Protein AF-0000000070117425 (afdb_homodimer)

InterPro domains:
  IPR000760 Inositol monophosphatase-like [PF00459] (11-242)
  IPR000760 Inositol monophosphatase-like [PR00377] (47-67)
  IPR000760 Inositol monophosphatase-like [PR00377] (69-85)
  IPR000760 Inositol monophosphatase-like [PR00377] (91-107)
  IPR000760 Inositol monophosphatase-like [PR00377] (140-163)
  IPR000760 Inositol monophosphatase-like [PR00377] (186-207)
  IPR000760 Inositol monophosphatase-like [PR00377] (217-241)
  IPR020583 Inositol monophosphatase, metal-binding site [PS00629] (91-104)
  IPR022337 Inositol monophosphatase SuhB-like [PR01959] (114-133)
  IPR022337 Inositol monophosphatase SuhB-like [PR01959] (207-219)
  IPR033942 Inositol monophosphatase [cd01639] (38-252)

Nearest PDB structures (foldseek):
  2pcr-assembly1_D  TM=8.740E-01  e=6.390E-22  Aquifex aeolicus VF5
  2pcr-assembly1_C  TM=8.412E-01  e=6.390E-22  Aquifex aeolicus VF5
  5eq8-assembly1_A-2  TM=8.326E-01  e=1.152E-19  Medicago truncatula
  5eq9-assembly2_D  TM=8.404E-01  e=3.064E-19  Medicago truncatula
  5eq7-assembly1_A  TM=8.205E-01  e=8.146E-19  Medicago truncatula

Organism: Actinoplanes teichomyceticus (NCBI:txid1867)

Sequence (546 aa):
MSEIRPGPAPEELLEIAVRVAREAAATARRMRDEAIGDVQTKSTDTDVVTAADRAVERQVVEALRARRPGDAVLGEEYGGDTTAAPGAVRWILDPIDGTVNYLYGLPQYAVSLAAEVDGEVVAGVVRNPATGDEWTATRGGGAWRDGRRLTCSGETVLGQALVGTGFGYDPRRRAHQGQVLAKMITRVRDIRRMGAAALDLCLAAEGRLDAFFEKGLNPWDHAAGGLIAAEAGMVVAGLGGAPAGPDMVVLAPPGLFPALHDLLVEVDAAGGPMSEIRPGPAPEELLEIAVRVAREAAATARRMRDEAIGDVQTKSTDTDVVTAADRAVERQVVEALRARRPGDAVLGEEYGGDTTAAPGAVRWILDPIDGTVNYLYGLPQYAVSLAAEVDGEVVAGVVRNPATGDEWTATRGGGAWRDGRRLTCSGETVLGQALVGTGFGYDPRRRAHQGQVLAKMITRVRDIRRMGAAALDLCLAAEGRLDAFFEKGLNPWDHAAGGLIAAEAGMVVAGLGGAPAGPDMVVLAPPGLFPALHDLLVEVDAAGGP

Solvent-accessible surface area (backbone atoms only — not comparable to full-atom values): 26837 Å² total; per-residue (Å²): 131,83,74,74,71,74,59,82,52,41,67,59,52,32,53,52,42,48,54,46,42,52,54,33,20,51,50,46,42,51,52,47,56,49,54,68,65,42,73,78,54,83,65,49,73,70,49,52,46,51,51,40,37,51,53,30,40,52,50,41,52,53,54,45,39,74,77,39,67,87,47,36,48,34,32,76,87,78,41,55,61,90,70,56,59,87,68,32,44,30,34,32,28,19,54,53,34,16,51,67,28,51,70,38,68,42,61,49,26,27,23,29,34,21,36,26,43,77,91,36,69,30,18,17,27,39,30,24,45,70,78,62,51,48,41,34,21,29,68,94,68,33,12,35,40,91,90,36,74,38,48,36,36,84,57,54,51,55,60,71,28,38,31,34,40,66,72,61,83,50,56,67,35,28,37,46,51,26,48,31,46,24,69,43,55,66,54,28,56,42,69,33,29,70,59,19,61,36,58,49,34,43,34,21,14,54,32,48,20,40,23,36,43,36,51,63,44,52,65,38,45,38,50,16,22,46,47,24,17,38,39,13,58,28,44,68,23,28,64,93,82,39,67,54,38,44,59,23,32,36,38,18,19,68,66,24,32,65,63,52,52,51,50,40,57,73,56,45,54,64,50,76,102,130,82,76,74,72,75,59,82,53,40,68,60,52,32,53,52,43,47,55,46,42,52,54,34,20,52,51,43,42,51,52,48,56,49,54,66,64,42,75,78,55,82,66,48,72,68,48,53,47,53,50,42,36,51,53,29,40,52,50,41,52,52,54,44,39,73,77,40,67,86,47,37,48,33,33,77,87,78,42,55,61,88,70,56,59,90,66,32,42,30,33,32,28,20,53,53,36,16,50,67,29,51,69,37,68,42,61,49,26,27,24,28,32,21,37,25,44,78,90,36,67,29,16,18,25,39,32,25,44,71,78,64,49,49,40,33,22,28,68,93,67,32,11,35,39,90,91,35,75,37,49,36,35,84,59,52,51,55,60,72,28,39,31,34,39,68,73,62,84,49,55,66,35,28,36,45,51,26,47,32,45,25,69,41,55,65,54,28,55,41,68,33,28,70,58,20,64,36,55,51,35,44,35,21,15,54,32,49,20,40,23,35,41,35,50,61,45,52,66,38,44,38,49,18,22,44,46,23,17,39,40,12,59,28,44,68,23,29,66,94,83,38,67,52,38,44,58,23,33,34,38,18,17,68,66,23,33,64,63,52,51,51,48,38,58,73,56,46,54,63,49,76,103

Secondary structure (DSSP, 8-state):
---------HHHHHHHHHHHHHHHHHHHHHHHHHHHH-SS----HHHHHHHHHHHHHHHHHHHHHHH-TT-EEEETTTEE-S---TT-EEEEEEEEE-HHHHHHT-S--EEEEEEEETTEEEEEEEE-TTT--EEEEETTTEEEETTEE--------GGG-EEEE---S-HHHHHHHHHHHHHHTTTSSEEEB-S-HHHHHHHHHTTSSSEEEESS--HHHHHHHHHHHHHTT-EEE-STTPPSBTTBEEEE-TTTHHHHHHHHHHTTTT---/---------HHHHHHHHHHHHHHHHHHHHHHHHHHHH-SS----HHHHHHHHHHHHHHHHHHHHHHH-TT-EEEETTTEE-S---TT-EEEEEEEEE-HHHHHHT-S--EEEEEEEETTEEEEEEEE-TTT--EEEEETTTEEEETTEE--------GGG-EEEE---S-HHHHHHHHHHHHHHTTTSSEEEB-S-HHHHHHHHHTTSSSEEEESS--HHHHHHHHHHHHHTT-EEE-STTPPSBTTBEEEE-TTTHHHHHHHHHHTTTT---

pLDDT: mean 92.25, std 13.09, range [35.34, 98.94]

Radius of gyration: 24.13 Å; Cα contacts (8 Å, |Δi|>4): 1290; chains: 2; bounding box: 56×97×57 Å

Structure (mmCIF, N/CA/C/O backbone):
data_AF-0000000070117425-model_v1
#
loop_
_entity.id
_entity.type
_entity.pdbx_description
1 polymer Inositol-1-monophosphatase
#
loop_
_atom_site.group_PDB
_atom_site.id
_atom_site.type_symbol
_atom_site.label_atom_id
_atom_site.label_alt_id
_atom_site.label_comp_id
_atom_site.label_asym_id
_atom_site.label_entity_id
_atom_site.label_seq_id
_atom_site.pdbx_PDB_ins_code
_atom_site.Cartn_x
_atom_site.Cartn_y
_atom_site.Cartn_z
_atom_site.occupancy
_atom_site.B_iso_or_equiv
_atom_site.auth_seq_id
_atom_site.auth_comp_id
_atom_site.auth_asym_id
_atom_site.auth_atom_id
_atom_site.pdbx_PDB_model_num
ATOM 1 N N . MET A 1 1 ? -6.781 -54.25 -14.531 1 35.34 1 MET A N 1
ATOM 2 C CA . MET A 1 1 ? -7.422 -53 -14.133 1 35.34 1 MET A CA 1
ATOM 3 C C . MET A 1 1 ? -6.445 -52.125 -13.383 1 35.34 1 MET A C 1
ATOM 5 O O . MET A 1 1 ? -6.008 -52.438 -12.281 1 35.34 1 MET A O 1
ATOM 9 N N . SER A 1 2 ? -5.438 -51.469 -14.039 1 36.62 2 SER A N 1
ATOM 10 C CA . SER A 1 2 ? -4.375 -50.656 -13.445 1 36.62 2 SER A CA 1
ATOM 11 C C . SER A 1 2 ? -4.941 -49.625 -12.461 1 36.62 2 SER A C 1
ATOM 13 O O . SER A 1 2 ? -5.875 -48.906 -12.789 1 36.62 2 SER A O 1
ATOM 15 N N . GLU A 1 3 ? -4.988 -49.906 -11.242 1 39.62 3 GLU A N 1
ATOM 16 C CA . GLU A 1 3 ? -5.438 -49.031 -10.172 1 39.62 3 GLU A CA 1
ATOM 17 C C . GLU A 1 3 ? -4.848 -47.625 -10.328 1 39.62 3 GLU A C 1
ATOM 19 O O . GLU A 1 3 ? -3.633 -47.438 -10.258 1 39.62 3 GLU A O 1
ATOM 24 N N . ILE A 1 4 ? -5.32 -46.844 -11.211 1 44.41 4 ILE A N 1
ATOM 25 C CA . ILE A 1 4 ? -4.945 -45.438 -11.281 1 44.41 4 ILE A CA 1
ATOM 26 C C . ILE A 1 4 ? -4.844 -44.844 -9.875 1 44.41 4 ILE A C 1
ATOM 28 O O . ILE A 1 4 ? -5.812 -44.875 -9.109 1 44.41 4 ILE A O 1
ATOM 32 N N . ARG A 1 5 ? -3.75 -45 -9.18 1 48.75 5 ARG A N 1
ATOM 33 C CA . ARG A 1 5 ? -3.51 -44.344 -7.898 1 48.75 5 ARG A CA 1
ATOM 34 C C . ARG A 1 5 ? -3.975 -42.906 -7.93 1 48.75 5 ARG A C 1
ATOM 36 O O . ARG A 1 5 ? -3.502 -42.094 -8.75 1 48.75 5 ARG A O 1
ATOM 43 N N . PRO A 1 6 ? -5.145 -42.625 -7.43 1 57.41 6 PRO A N 1
ATOM 44 C CA . PRO A 1 6 ? -5.652 -41.25 -7.504 1 57.41 6 PRO A CA 1
ATOM 45 C C . PRO A 1 6 ? -4.629 -40.219 -7.035 1 57.41 6 PRO A C 1
ATOM 47 O O . PRO A 1 6 ? -3.779 -40.5 -6.195 1 57.41 6 PRO A O 1
ATOM 50 N N . GLY A 1 7 ? -4.094 -39.406 -7.938 1 66.19 7 GLY A N 1
ATOM 51 C CA . GLY A 1 7 ? -3.189 -38.312 -7.562 1 66.19 7 GLY A CA 1
ATOM 52 C C . GLY A 1 7 ? -3.484 -37.75 -6.191 1 66.19 7 GLY A C 1
ATOM 53 O O . GLY A 1 7 ? -4.516 -38.062 -5.594 1 66.19 7 GLY A O 1
ATOM 54 N N . PRO A 1 8 ? -2.443 -37.219 -5.52 1 81.5 8 PRO A N 1
ATOM 55 C CA . PRO A 1 8 ? -2.623 -36.688 -4.168 1 81.5 8 PRO A CA 1
ATOM 56 C C . PRO A 1 8 ? -3.816 -35.75 -4.062 1 81.5 8 PRO A C 1
ATOM 58 O O . PRO A 1 8 ? -4.109 -35 -5.008 1 81.5 8 PRO A O 1
ATOM 61 N N . ALA A 1 9 ? -4.574 -35.938 -3.02 1 92.19 9 ALA A N 1
ATOM 62 C CA . ALA A 1 9 ? -5.688 -35.031 -2.717 1 92.19 9 ALA A CA 1
ATOM 63 C C . ALA A 1 9 ? -5.207 -33.594 -2.553 1 92.19 9 ALA A C 1
ATOM 65 O O . ALA A 1 9 ? -4.145 -33.344 -1.976 1 92.19 9 ALA A O 1
ATOM 66 N N . PRO A 1 10 ? -5.898 -32.656 -3.156 1 96.75 10 PRO A N 1
ATOM 67 C CA . PRO A 1 10 ? -5.52 -31.25 -3.031 1 96.75 10 PRO A CA 1
ATOM 68 C C . PRO A 1 10 ? -5.23 -30.844 -1.589 1 96.75 10 PRO A C 1
ATOM 70 O O . PRO A 1 10 ? -4.316 -30.047 -1.339 1 96.75 10 PRO A O 1
ATOM 73 N N . GLU A 1 11 ? -5.945 -31.406 -0.672 1 97.56 11 GLU A N 1
ATOM 74 C CA . GLU A 1 11 ? -5.762 -31.062 0.738 1 97.56 11 GLU A CA 1
ATOM 75 C C . GLU A 1 11 ? -4.391 -31.5 1.237 1 97.56 11 GLU A C 1
ATOM 77 O O . GLU A 1 11 ? -3.781 -30.828 2.07 1 97.56 11 GLU A O 1
ATOM 82 N N . GLU A 1 12 ? -3.988 -32.594 0.804 1 97.19 12 GLU A N 1
ATOM 83 C CA . GLU A 1 12 ? -2.662 -33.094 1.174 1 97.19 12 GLU A CA 1
ATOM 84 C C . GLU A 1 12 ? -1.566 -32.188 0.613 1 97.19 12 GLU A C 1
ATOM 86 O O . GLU A 1 12 ? -0.585 -31.891 1.3 1 97.19 12 GLU A O 1
ATOM 91 N N . LEU A 1 13 ? -1.767 -31.828 -0.623 1 98.12 13 LEU A N 1
ATOM 92 C CA . LEU A 1 13 ? -0.812 -30.922 -1.253 1 98.12 13 LEU A CA 1
ATOM 93 C C . LEU A 1 13 ? -0.786 -29.578 -0.538 1 98.12 13 LEU A C 1
ATOM 95 O O . LEU A 1 13 ? 0.281 -28.984 -0.353 1 98.12 13 LEU A O 1
ATOM 99 N N . LEU A 1 14 ? -1.938 -29.109 -0.097 1 98.75 14 LEU A N 1
ATOM 100 C CA . LEU A 1 14 ? -2.012 -27.844 0.625 1 98.75 14 LEU A CA 1
ATOM 101 C C . LEU A 1 14 ? -1.265 -27.938 1.952 1 98.75 14 LEU A C 1
ATOM 103 O O . LEU A 1 14 ? -0.568 -27 2.34 1 98.75 14 LEU A O 1
ATOM 107 N N . GLU A 1 15 ? -1.432 -29.031 2.6 1 98.31 15 GLU A N 1
ATOM 108 C CA . GLU A 1 15 ? -0.736 -29.203 3.869 1 98.31 15 GLU A CA 1
ATOM 109 C C . GLU A 1 15 ? 0.775 -29.094 3.691 1 98.31 15 GLU A C 1
ATOM 111 O O . GLU A 1 15 ? 1.45 -28.438 4.488 1 98.31 15 GLU A O 1
ATOM 116 N N . ILE A 1 16 ? 1.241 -29.734 2.668 1 98.25 16 ILE A N 1
ATOM 117 C CA . ILE A 1 16 ? 2.664 -29.656 2.361 1 98.25 16 ILE A CA 1
ATOM 118 C C . ILE A 1 16 ? 3.045 -28.203 2.033 1 98.25 16 ILE A C 1
ATOM 120 O O . ILE A 1 16 ? 4.023 -27.688 2.566 1 98.25 16 ILE A O 1
ATOM 124 N N . ALA A 1 17 ? 2.273 -27.578 1.186 1 98.75 17 ALA A N 1
ATOM 125 C CA . ALA A 1 17 ? 2.555 -26.219 0.74 1 98.75 17 ALA A CA 1
ATOM 126 C C . ALA A 1 17 ? 2.613 -25.266 1.922 1 98.75 17 ALA A C 1
ATOM 128 O O . ALA A 1 17 ? 3.521 -24.438 2.012 1 98.75 17 ALA A O 1
ATOM 129 N N . VAL A 1 18 ? 1.667 -25.375 2.83 1 98.88 18 VAL A N 1
ATOM 130 C CA . VAL A 1 18 ? 1.565 -24.484 3.977 1 98.88 18 VAL A CA 1
ATOM 131 C C . VAL A 1 18 ? 2.799 -24.641 4.863 1 98.88 18 VAL A C 1
ATOM 133 O O . VAL A 1 18 ? 3.41 -23.641 5.266 1 98.88 18 VAL A O 1
ATOM 136 N N . ARG A 1 19 ? 3.172 -25.828 5.145 1 98.56 19 ARG A N 1
ATOM 137 C CA . ARG A 1 19 ? 4.332 -26.078 5.988 1 98.56 19 ARG A CA 1
ATOM 138 C C . ARG A 1 19 ? 5.598 -25.5 5.363 1 98.56 19 ARG A C 1
ATOM 140 O O . ARG A 1 19 ? 6.363 -24.797 6.031 1 98.56 19 ARG A O 1
ATOM 147 N N . VAL A 1 20 ? 5.77 -25.797 4.125 1 98.56 20 VAL A N 1
ATOM 148 C CA . VAL A 1 20 ? 6.949 -25.344 3.391 1 98.56 20 VAL A CA 1
ATOM 149 C C . VAL A 1 20 ? 6.965 -23.828 3.307 1 98.56 20 VAL A C 1
ATOM 151 O O . VAL A 1 20 ? 8 -23.188 3.543 1 98.56 20 VAL A O 1
ATOM 154 N N . ALA A 1 21 ? 5.84 -23.219 2.998 1 98.81 21 ALA A N 1
ATOM 155 C CA . ALA A 1 21 ? 5.734 -21.766 2.859 1 98.81 21 ALA A CA 1
ATOM 156 C C . ALA A 1 21 ? 6.004 -21.062 4.191 1 98.81 21 ALA A C 1
ATOM 158 O O . ALA A 1 21 ? 6.637 -20.016 4.227 1 98.81 21 ALA A O 1
ATOM 159 N N . ARG A 1 22 ? 5.52 -21.656 5.277 1 98.75 22 ARG A N 1
ATOM 160 C CA . ARG A 1 22 ? 5.738 -21.062 6.598 1 98.75 22 ARG A CA 1
ATOM 161 C C . ARG A 1 22 ? 7.223 -21.047 6.945 1 98.75 22 ARG A C 1
ATOM 163 O O . ARG A 1 22 ? 7.73 -20.031 7.434 1 98.75 22 ARG A O 1
ATOM 170 N N . GLU A 1 23 ? 7.867 -22.109 6.688 1 98.62 23 GLU A N 1
ATOM 171 C CA . GLU A 1 23 ? 9.305 -22.172 6.949 1 98.62 23 GLU A CA 1
ATOM 172 C C . GLU A 1 23 ? 10.07 -21.203 6.055 1 98.62 23 GLU A C 1
ATOM 174 O O . GLU A 1 23 ? 10.992 -20.531 6.512 1 98.62 23 GLU A O 1
ATOM 179 N N . ALA A 1 24 ? 9.688 -21.156 4.836 1 98.62 24 ALA A N 1
ATOM 180 C CA . ALA A 1 24 ? 10.305 -20.234 3.879 1 98.62 24 ALA A CA 1
ATOM 181 C C . ALA A 1 24 ? 10.102 -18.781 4.305 1 98.62 24 ALA A C 1
ATOM 183 O O . ALA A 1 24 ? 11.031 -17.969 4.223 1 98.62 24 ALA A O 1
ATOM 184 N N . ALA A 1 25 ? 8.914 -18.469 4.719 1 98.69 25 ALA A N 1
ATOM 185 C CA . ALA A 1 25 ? 8.586 -17.125 5.176 1 98.69 25 ALA A CA 1
ATOM 186 C C . ALA A 1 25 ? 9.445 -16.719 6.367 1 98.69 25 ALA A C 1
ATOM 188 O O . ALA A 1 25 ? 9.922 -15.578 6.445 1 98.69 25 ALA A O 1
ATOM 189 N N . ALA A 1 26 ? 9.617 -17.641 7.246 1 98.44 26 ALA A N 1
ATOM 190 C CA . ALA A 1 26 ? 10.469 -17.375 8.398 1 98.44 26 ALA A CA 1
ATOM 191 C C . ALA A 1 26 ? 11.898 -17.062 7.965 1 98.44 26 ALA A C 1
ATOM 193 O O . ALA A 1 26 ? 12.531 -16.156 8.516 1 98.44 26 ALA A O 1
ATOM 194 N N . THR A 1 27 ? 12.383 -17.828 7.004 1 98.06 27 THR A N 1
ATOM 195 C CA . THR A 1 27 ? 13.719 -17.609 6.473 1 98.06 27 THR A CA 1
ATOM 196 C C . THR A 1 27 ? 13.812 -16.234 5.816 1 98.06 27 THR A C 1
ATOM 198 O O . THR A 1 27 ? 14.758 -15.477 6.074 1 98.06 27 THR A O 1
ATOM 201 N N . ALA A 1 28 ? 12.852 -15.898 4.973 1 97.56 28 ALA A N 1
ATOM 202 C CA . ALA A 1 28 ? 12.836 -14.602 4.305 1 97.56 28 ALA A CA 1
ATOM 203 C C . ALA A 1 28 ? 12.852 -13.461 5.32 1 97.56 28 ALA A C 1
ATOM 205 O O . ALA A 1 28 ? 13.609 -12.5 5.172 1 97.56 28 ALA A O 1
ATOM 206 N N . ARG A 1 29 ? 12.008 -13.586 6.316 1 97.19 29 ARG A N 1
ATOM 207 C CA . ARG A 1 29 ? 11.914 -12.562 7.344 1 97.19 29 ARG A CA 1
ATOM 208 C C . ARG A 1 29 ? 13.234 -12.414 8.094 1 97.19 29 ARG A C 1
ATOM 210 O O . ARG A 1 29 ? 13.703 -11.297 8.312 1 97.19 29 ARG A O 1
ATOM 217 N N . ARG A 1 30 ? 13.789 -13.516 8.516 1 95.94 30 ARG A N 1
ATOM 218 C CA . ARG A 1 30 ? 15.055 -13.516 9.242 1 95.94 30 ARG A CA 1
ATOM 219 C C . ARG A 1 30 ? 16.156 -12.844 8.414 1 95.94 30 ARG A C 1
ATOM 221 O O . ARG A 1 30 ? 16.922 -12.023 8.938 1 95.94 30 ARG A O 1
ATOM 228 N N . MET A 1 31 ? 16.266 -13.211 7.188 1 94.38 31 MET A N 1
ATOM 229 C CA . MET A 1 31 ? 17.312 -12.68 6.328 1 94.38 31 MET A CA 1
ATOM 230 C C . MET A 1 31 ? 17.156 -11.18 6.137 1 94.38 31 MET A C 1
ATOM 232 O O . MET A 1 31 ? 18.156 -10.445 6.082 1 94.38 31 MET A O 1
ATOM 236 N N . ARG A 1 32 ? 15.961 -10.711 6.102 1 92.38 32 ARG A N 1
ATOM 237 C CA . ARG A 1 32 ? 15.734 -9.273 5.984 1 92.38 32 ARG A CA 1
ATOM 238 C C . ARG A 1 32 ? 16.172 -8.547 7.246 1 92.38 32 ARG A C 1
ATOM 240 O O . ARG A 1 32 ? 16.844 -7.508 7.172 1 92.38 32 ARG A O 1
ATOM 247 N N . ASP A 1 33 ? 15.727 -9.062 8.32 1 89.19 33 ASP A N 1
ATOM 248 C CA . ASP A 1 33 ? 16.094 -8.469 9.602 1 89.19 33 ASP A CA 1
ATOM 249 C C . ASP A 1 33 ? 17.609 -8.391 9.766 1 89.19 33 ASP A C 1
ATOM 251 O O . ASP A 1 33 ? 18.125 -7.398 10.281 1 89.19 33 ASP A O 1
ATOM 255 N N . GLU A 1 34 ? 18.281 -9.391 9.297 1 86.38 34 GLU A N 1
ATOM 256 C CA . GLU A 1 34 ? 19.734 -9.445 9.367 1 86.38 34 GLU A CA 1
ATOM 257 C C . GLU A 1 34 ? 20.375 -8.43 8.43 1 86.38 34 GLU A C 1
ATOM 259 O O . GLU A 1 34 ? 21.406 -7.836 8.758 1 86.38 34 GLU A O 1
ATOM 264 N N . ALA A 1 35 ? 19.812 -8.297 7.305 1 79.69 35 ALA A N 1
ATOM 265 C CA . ALA A 1 35 ? 20.344 -7.359 6.324 1 79.69 35 ALA A CA 1
ATOM 266 C C . ALA A 1 35 ? 20.219 -5.922 6.82 1 79.69 35 ALA A C 1
ATOM 268 O O . ALA A 1 35 ? 21.078 -5.086 6.547 1 79.69 35 ALA A O 1
ATOM 269 N N . ILE A 1 36 ? 19.156 -5.566 7.438 1 67.94 36 ILE A N 1
ATOM 270 C CA . ILE A 1 36 ? 18.953 -4.234 7.996 1 67.94 36 ILE A CA 1
ATOM 271 C C . ILE A 1 36 ? 19.969 -3.973 9.102 1 67.94 36 ILE A C 1
ATOM 273 O O . ILE A 1 36 ? 20.484 -2.859 9.227 1 67.94 36 ILE A O 1
ATOM 277 N N . GLY A 1 37 ? 20.156 -4.934 9.883 1 60.16 37 GLY A N 1
ATOM 278 C CA . GLY A 1 37 ? 21.109 -4.793 10.977 1 60.16 37 GLY A CA 1
ATOM 279 C C . GLY A 1 37 ? 22.547 -4.688 10.508 1 60.16 37 GLY A C 1
ATOM 280 O O . GLY A 1 37 ? 23.406 -4.172 11.227 1 60.16 37 GLY A O 1
ATOM 281 N N . ASP A 1 38 ? 22.766 -5.387 9.5 1 51.09 38 ASP A N 1
ATOM 282 C CA . ASP A 1 38 ? 24.156 -5.383 9.07 1 51.09 38 ASP A CA 1
ATOM 283 C C . ASP A 1 38 ? 24.516 -4.062 8.391 1 51.09 38 ASP A C 1
ATOM 285 O O . ASP A 1 38 ? 24.312 -3.898 7.188 1 51.09 38 ASP A O 1
ATOM 289 N N . VAL A 1 39 ? 24.516 -2.992 9.156 1 46.78 39 VAL A N 1
ATOM 290 C CA . VAL A 1 39 ? 24.953 -1.653 8.773 1 46.78 39 VAL A CA 1
ATOM 291 C C . VAL A 1 39 ? 26.219 -1.745 7.922 1 46.78 39 VAL A C 1
ATOM 293 O O . VAL A 1 39 ? 26.422 -0.932 7.02 1 46.78 39 VAL A O 1
ATOM 296 N N . GLN A 1 40 ? 27.125 -2.586 8.281 1 42.16 40 GLN A N 1
ATOM 297 C CA . GLN A 1 40 ? 28.484 -2.664 7.781 1 42.16 40 GLN A CA 1
ATOM 298 C C . GLN A 1 40 ? 28.547 -3.393 6.441 1 42.16 40 GLN A C 1
ATOM 300 O O . GLN A 1 40 ? 29.594 -3.432 5.793 1 42.16 40 GLN A O 1
ATOM 305 N N . THR A 1 41 ? 27.672 -4.141 6.246 1 42.41 41 THR A N 1
ATOM 306 C CA . THR A 1 41 ? 27.984 -4.945 5.07 1 42.41 41 THR A CA 1
ATOM 307 C C . THR A 1 41 ? 27.609 -4.199 3.791 1 42.41 41 THR A C 1
ATOM 309 O O . THR A 1 41 ? 26.641 -3.443 3.764 1 42.41 41 THR A O 1
ATOM 312 N N . LYS A 1 42 ? 28.641 -3.945 3.008 1 44.53 42 LYS A N 1
ATOM 313 C CA . LYS A 1 42 ? 28.75 -3.41 1.654 1 44.53 42 LYS A CA 1
ATOM 314 C C . LYS A 1 42 ? 27.703 -4.051 0.733 1 44.53 42 LYS A C 1
ATOM 316 O O . LYS A 1 42 ? 27.906 -4.109 -0.482 1 44.53 42 LYS A O 1
ATOM 321 N N . SER A 1 43 ? 26.922 -4.809 1.37 1 46.5 43 SER A N 1
ATOM 322 C CA . SER A 1 43 ? 26.031 -5.438 0.394 1 46.5 43 SER A CA 1
ATOM 323 C C . SER A 1 43 ? 25.078 -4.422 -0.223 1 46.5 43 SER A C 1
ATOM 325 O O . SER A 1 43 ? 24.641 -3.486 0.45 1 46.5 43 SER A O 1
ATOM 327 N N . THR A 1 44 ? 25.156 -4.383 -1.534 1 53.69 44 THR A N 1
ATOM 328 C CA . THR A 1 44 ? 24.266 -3.516 -2.279 1 53.69 44 THR A CA 1
ATOM 329 C C . THR A 1 44 ? 22.828 -4.031 -2.199 1 53.69 44 THR A C 1
ATOM 331 O O . THR A 1 44 ? 22.594 -5.184 -1.818 1 53.69 44 THR A O 1
ATOM 334 N N . ASP A 1 45 ? 21.875 -3.188 -2.193 1 55.78 45 ASP A N 1
ATOM 335 C CA . ASP A 1 45 ? 20.438 -3.49 -2.209 1 55.78 45 ASP A CA 1
ATOM 336 C C . ASP A 1 45 ? 20.156 -4.719 -3.068 1 55.78 45 ASP A C 1
ATOM 338 O O . ASP A 1 45 ? 19.375 -5.586 -2.674 1 55.78 45 ASP A O 1
ATOM 342 N N . THR A 1 46 ? 20.766 -4.797 -4.137 1 59.34 46 THR A N 1
ATOM 343 C CA . THR A 1 46 ? 20.547 -5.887 -5.086 1 59.34 46 THR A CA 1
ATOM 344 C C . THR A 1 46 ? 21.094 -7.203 -4.527 1 59.34 46 THR A C 1
ATOM 346 O O . THR A 1 46 ? 20.484 -8.258 -4.734 1 59.34 46 THR A O 1
ATOM 349 N N . ASP A 1 47 ? 21.891 -7.043 -3.689 1 73.19 47 ASP A N 1
ATOM 350 C CA . ASP A 1 47 ? 22.516 -8.242 -3.123 1 73.19 47 ASP A CA 1
ATOM 351 C C . ASP A 1 47 ? 21.609 -8.875 -2.072 1 73.19 47 ASP A C 1
ATOM 353 O O . ASP A 1 47 ? 21.453 -10.102 -2.037 1 73.19 47 ASP A O 1
ATOM 357 N N . VAL A 1 48 ? 20.859 -8.07 -1.477 1 78.06 48 VAL A N 1
ATOM 358 C CA . VAL A 1 48 ? 20.047 -8.539 -0.361 1 78.06 48 VAL A CA 1
ATOM 359 C C . VAL A 1 48 ? 18.875 -9.359 -0.888 1 78.06 48 VAL A C 1
ATOM 361 O O . VAL A 1 48 ? 18.641 -10.484 -0.439 1 78.06 48 VAL A O 1
ATOM 364 N N . VAL A 1 49 ? 18.188 -8.898 -1.802 1 85.5 49 VAL A N 1
ATOM 365 C CA . VAL A 1 49 ? 17 -9.555 -2.338 1 85.5 49 VAL A CA 1
ATOM 366 C C . VAL A 1 49 ? 17.406 -10.812 -3.104 1 85.5 49 VAL A C 1
ATOM 368 O O . VAL A 1 49 ? 16.766 -11.859 -2.973 1 85.5 49 VAL A O 1
ATOM 371 N N . THR A 1 50 ? 18.453 -10.648 -3.818 1 84.81 50 THR A N 1
ATOM 372 C CA . THR A 1 50 ? 18.922 -11.789 -4.594 1 84.81 50 THR A CA 1
ATOM 373 C C . THR A 1 50 ? 19.312 -12.945 -3.674 1 84.81 50 THR A C 1
ATOM 375 O O . THR A 1 50 ? 18.922 -14.094 -3.908 1 84.81 50 THR A O 1
ATOM 378 N N . ALA A 1 51 ? 20 -12.57 -2.637 1 90.12 51 ALA A N 1
ATOM 379 C CA . ALA A 1 51 ? 20.422 -13.594 -1.688 1 90.12 51 ALA A CA 1
ATOM 380 C C . ALA A 1 51 ? 19.219 -14.25 -1.011 1 90.12 51 ALA A C 1
ATOM 382 O O . ALA A 1 51 ? 19.156 -15.477 -0.882 1 90.12 51 ALA A O 1
ATOM 383 N N . ALA A 1 52 ? 18.297 -13.438 -0.592 1 93.25 52 ALA A N 1
ATOM 384 C CA . ALA A 1 52 ? 17.125 -13.961 0.086 1 93.25 52 ALA A CA 1
ATOM 385 C C . ALA A 1 52 ? 16.281 -14.82 -0.859 1 93.25 52 ALA A C 1
ATOM 387 O O . ALA A 1 52 ? 15.836 -15.914 -0.494 1 93.25 52 ALA A O 1
ATOM 388 N N . ASP A 1 53 ? 16.078 -14.344 -2.041 1 93.88 53 ASP A N 1
ATOM 389 C CA . ASP A 1 53 ? 15.312 -15.062 -3.051 1 93.88 53 ASP A CA 1
ATOM 390 C C . ASP A 1 53 ? 15.898 -16.453 -3.305 1 93.88 53 ASP A C 1
ATOM 392 O O . ASP A 1 53 ? 15.172 -17.438 -3.316 1 93.88 53 ASP A O 1
ATOM 396 N N . ARG A 1 54 ? 17.141 -16.5 -3.506 1 93.62 54 ARG A N 1
ATOM 397 C CA . ARG A 1 54 ? 17.828 -17.75 -3.82 1 93.62 54 ARG A CA 1
ATOM 398 C C . ARG A 1 54 ? 17.797 -18.703 -2.627 1 93.62 54 ARG A C 1
ATOM 400 O O . ARG A 1 54 ? 17.562 -19.906 -2.787 1 93.62 54 ARG A O 1
ATOM 407 N N . ALA A 1 55 ? 18.078 -18.156 -1.475 1 94.88 55 ALA A N 1
ATOM 408 C CA . ALA A 1 55 ? 18.078 -18.984 -0.267 1 94.88 55 ALA A CA 1
ATOM 409 C C . ALA A 1 55 ? 16.719 -19.594 -0.005 1 94.88 55 ALA A C 1
ATOM 411 O O . ALA A 1 55 ? 16.609 -20.781 0.297 1 94.88 55 ALA A O 1
ATOM 412 N N . VAL A 1 56 ? 15.719 -18.781 -0.125 1 96.94 56 VAL A N 1
ATOM 413 C CA . VAL A 1 56 ? 14.352 -19.219 0.128 1 96.94 56 VAL A CA 1
ATOM 414 C C . VAL A 1 56 ? 13.945 -20.266 -0.912 1 96.94 56 VAL A C 1
ATOM 416 O O . VAL A 1 56 ? 13.367 -21.297 -0.572 1 96.94 56 VAL A O 1
ATOM 419 N N . GLU A 1 57 ? 14.227 -20.016 -2.152 1 96.19 57 GLU A N 1
ATOM 420 C CA . GLU A 1 57 ? 13.867 -20.984 -3.197 1 96.19 57 GLU A CA 1
ATOM 421 C C . GLU A 1 57 ? 14.57 -22.312 -2.988 1 96.19 57 GLU A C 1
ATOM 423 O O . GLU A 1 57 ? 13.945 -23.375 -3.092 1 96.19 57 GLU A O 1
ATOM 428 N N . ARG A 1 58 ? 15.859 -22.297 -2.715 1 96.12 58 ARG A N 1
ATOM 429 C CA . ARG A 1 58 ? 16.609 -23.516 -2.463 1 96.12 58 ARG A CA 1
ATOM 430 C C . ARG A 1 58 ? 15.992 -24.297 -1.307 1 96.12 58 ARG A C 1
ATOM 432 O O . ARG A 1 58 ? 15.836 -25.516 -1.394 1 96.12 58 ARG A O 1
ATOM 439 N N . GLN A 1 59 ? 15.703 -23.594 -0.299 1 97.75 59 GLN A N 1
ATOM 440 C CA . GLN A 1 59 ? 15.109 -24.219 0.874 1 97.75 59 GLN A CA 1
ATOM 441 C C . GLN A 1 59 ? 13.781 -24.906 0.522 1 97.75 59 GLN A C 1
ATOM 443 O O . GLN A 1 59 ? 13.531 -26.031 0.934 1 97.75 59 GLN A O 1
ATOM 448 N N . VAL A 1 60 ? 12.938 -24.188 -0.199 1 97.81 60 VAL A N 1
ATOM 449 C CA . VAL A 1 60 ? 11.625 -24.703 -0.555 1 97.81 60 VAL A CA 1
ATOM 450 C C . VAL A 1 60 ? 11.773 -25.922 -1.46 1 97.81 60 VAL A C 1
ATOM 452 O O . VAL A 1 60 ? 11.125 -26.953 -1.244 1 97.81 60 VAL A O 1
ATOM 455 N N . VAL A 1 61 ? 12.617 -25.844 -2.443 1 96.06 61 VAL A N 1
ATOM 456 C CA . VAL A 1 61 ? 12.828 -26.938 -3.387 1 96.06 61 VAL A CA 1
ATOM 457 C C . VAL A 1 61 ? 13.336 -28.172 -2.643 1 96.06 61 VAL A C 1
ATOM 459 O O . VAL A 1 61 ? 12.852 -29.281 -2.875 1 96.06 61 VAL A O 1
ATOM 462 N N . GLU A 1 62 ? 14.289 -27.969 -1.754 1 96.75 62 GLU A N 1
ATOM 463 C CA . GLU A 1 62 ? 14.82 -29.078 -0.971 1 96.75 62 GLU A CA 1
ATOM 464 C C . GLU A 1 62 ? 13.734 -29.719 -0.109 1 96.75 62 GLU A C 1
ATOM 466 O O . GLU A 1 62 ? 13.648 -30.938 -0.022 1 96.75 62 GLU A O 1
ATOM 471 N N . ALA A 1 63 ? 12.93 -28.875 0.507 1 97.75 63 ALA A N 1
ATOM 472 C CA . ALA A 1 63 ? 11.859 -29.375 1.362 1 97.75 63 ALA A CA 1
ATOM 473 C C . ALA A 1 63 ? 10.836 -30.172 0.552 1 97.75 63 ALA A C 1
ATOM 475 O O . ALA A 1 63 ? 10.352 -31.203 0.998 1 97.75 63 ALA A O 1
ATOM 476 N N . LEU A 1 64 ? 10.477 -29.656 -0.603 1 96.38 64 LEU A N 1
ATOM 477 C CA . LEU A 1 64 ? 9.508 -30.328 -1.464 1 96.38 64 LEU A CA 1
ATOM 478 C C . LEU A 1 64 ? 10.07 -31.656 -1.964 1 96.38 64 LEU A C 1
ATOM 480 O O . LEU A 1 64 ? 9.359 -32.656 -1.98 1 96.38 64 LEU A O 1
ATOM 484 N N . ARG A 1 65 ? 11.312 -31.688 -2.344 1 93.94 65 ARG A N 1
ATOM 485 C CA . ARG A 1 65 ? 11.953 -32.906 -2.848 1 93.94 65 ARG A CA 1
ATOM 486 C C . ARG A 1 65 ? 12.016 -33.969 -1.768 1 93.94 65 ARG A C 1
ATOM 488 O O . ARG A 1 65 ? 11.891 -35.156 -2.062 1 93.94 65 ARG A O 1
ATOM 495 N N . ALA A 1 66 ? 12.234 -33.531 -0.589 1 95.94 66 ALA A N 1
ATOM 496 C CA . ALA A 1 66 ? 12.289 -34.469 0.529 1 95.94 66 ALA A CA 1
ATOM 497 C C . ALA A 1 66 ? 10.938 -35.156 0.757 1 95.94 66 ALA A C 1
ATOM 499 O O . ALA A 1 66 ? 10.867 -36.312 1.13 1 95.94 66 ALA A O 1
ATOM 500 N N . ARG A 1 67 ? 9.906 -34.438 0.489 1 94.12 67 ARG A N 1
ATOM 501 C CA . ARG A 1 67 ? 8.562 -34.938 0.77 1 94.12 67 ARG A CA 1
ATOM 502 C C . ARG A 1 67 ? 7.961 -35.625 -0.455 1 94.12 67 ARG A C 1
ATOM 504 O O . ARG A 1 67 ? 7.195 -36.562 -0.326 1 94.12 67 ARG A O 1
ATOM 511 N N . ARG A 1 68 ? 8.367 -35.031 -1.59 1 93.06 68 ARG A N 1
ATOM 512 C CA . ARG A 1 68 ? 7.836 -35.531 -2.855 1 93.06 68 ARG A CA 1
ATOM 513 C C . ARG A 1 68 ? 8.906 -35.531 -3.938 1 93.06 68 ARG A C 1
ATOM 515 O O . ARG A 1 68 ? 8.883 -34.719 -4.855 1 93.06 68 ARG A O 1
ATOM 522 N N . PRO A 1 69 ? 9.758 -36.438 -3.91 1 89.88 69 PRO A N 1
ATOM 523 C CA . PRO A 1 69 ? 10.922 -36.438 -4.801 1 89.88 69 PRO A CA 1
ATOM 524 C C . PRO A 1 69 ? 10.539 -36.5 -6.277 1 89.88 69 PRO A C 1
ATOM 526 O O . PRO A 1 69 ? 11.289 -36.031 -7.133 1 89.88 69 PRO A O 1
ATOM 529 N N . GLY A 1 70 ? 9.391 -36.906 -6.656 1 86.38 70 GLY A N 1
ATOM 530 C CA . GLY A 1 70 ? 9.055 -37.062 -8.062 1 86.38 70 GLY A CA 1
ATOM 531 C C . GLY A 1 70 ? 8.352 -35.844 -8.641 1 86.38 70 GLY A C 1
ATOM 532 O O . GLY A 1 70 ? 8.133 -35.75 -9.852 1 86.38 70 GLY A O 1
ATOM 533 N N . ASP A 1 71 ? 8.156 -34.906 -7.84 1 90 71 ASP A N 1
ATOM 534 C CA . ASP A 1 71 ? 7.402 -33.719 -8.289 1 90 71 ASP A CA 1
ATOM 535 C C . ASP A 1 71 ? 8.32 -32.719 -8.961 1 90 71 ASP A C 1
ATOM 537 O O . ASP A 1 71 ? 9.508 -32.625 -8.633 1 90 71 ASP A O 1
ATOM 541 N N . ALA A 1 72 ? 7.758 -32 -9.898 1 90.62 72 ALA A N 1
ATOM 542 C CA . ALA A 1 72 ? 8.461 -30.891 -10.555 1 90.62 72 ALA A CA 1
ATOM 543 C C . ALA A 1 72 ? 8.281 -29.594 -9.781 1 90.62 72 ALA A C 1
ATOM 545 O O . ALA A 1 72 ? 7.293 -29.422 -9.062 1 90.62 72 ALA A O 1
ATOM 546 N N . VAL A 1 73 ? 9.289 -28.734 -9.93 1 91.81 73 VAL A N 1
ATOM 547 C CA . VAL A 1 73 ? 9.203 -27.406 -9.32 1 91.81 73 VAL A CA 1
ATOM 548 C C . VAL A 1 73 ? 9.523 -26.328 -10.359 1 91.81 73 VAL A C 1
ATOM 550 O O . VAL A 1 73 ? 10.531 -26.438 -11.078 1 91.81 73 VAL A O 1
ATOM 553 N N . LEU A 1 74 ? 8.617 -25.406 -10.562 1 89.94 74 LEU A N 1
ATOM 554 C CA . LEU A 1 74 ? 8.828 -24.188 -11.336 1 89.94 74 LEU A CA 1
ATOM 555 C C . LEU A 1 74 ? 9.016 -22.984 -10.414 1 89.94 74 LEU A C 1
ATOM 557 O O . LEU A 1 74 ? 8.086 -22.578 -9.719 1 89.94 74 LEU A O 1
ATOM 561 N N . GLY A 1 75 ? 10.234 -22.453 -10.445 1 86.88 75 GLY A N 1
ATOM 562 C CA . GLY A 1 75 ? 10.562 -21.312 -9.594 1 86.88 75 GLY A CA 1
ATOM 563 C C . GLY A 1 75 ? 11.055 -20.109 -10.375 1 86.88 75 GLY A C 1
ATOM 564 O O . GLY A 1 75 ? 11.5 -20.234 -11.516 1 86.88 75 GLY A O 1
ATOM 565 N N . GLU A 1 76 ? 10.938 -18.969 -9.812 1 80.81 76 GLU A N 1
ATOM 566 C CA . GLU A 1 76 ? 11.336 -17.703 -10.43 1 80.81 76 GLU A CA 1
ATOM 567 C C . GLU A 1 76 ? 12.836 -17.672 -10.711 1 80.81 76 GLU A C 1
ATOM 569 O O . GLU A 1 76 ? 13.258 -17.281 -11.797 1 80.81 76 GLU A O 1
ATOM 574 N N . GLU A 1 77 ? 13.609 -18.172 -9.75 1 81.81 77 GLU A N 1
ATOM 575 C CA . GLU A 1 77 ? 15.055 -17.938 -9.781 1 81.81 77 GLU A CA 1
ATO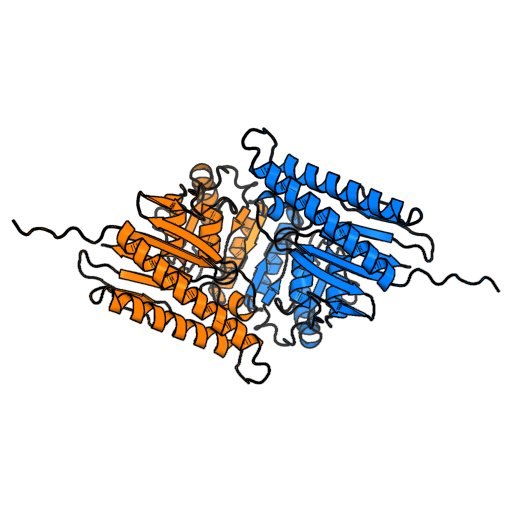M 576 C C . GLU A 1 77 ? 15.766 -19.016 -10.602 1 81.81 77 GLU A C 1
ATOM 578 O O . GLU A 1 77 ? 16.703 -18.719 -11.344 1 81.81 77 GLU A O 1
ATOM 583 N N . TYR A 1 78 ? 15.289 -20.25 -10.406 1 79.31 78 TYR A N 1
ATOM 584 C CA . TYR A 1 78 ? 16.016 -21.344 -11.031 1 79.31 78 TYR A CA 1
ATOM 585 C C . TYR A 1 78 ? 15.219 -21.953 -12.18 1 79.31 78 TYR A C 1
ATOM 587 O O . TYR A 1 78 ? 15.711 -22.812 -12.898 1 79.31 78 TYR A O 1
ATOM 595 N N . GLY A 1 79 ? 14.18 -21.281 -12.406 1 77.69 79 GLY A N 1
ATOM 596 C CA . GLY A 1 79 ? 13.336 -21.859 -13.438 1 77.69 79 GLY A CA 1
ATOM 597 C C . GLY A 1 79 ? 12.914 -23.281 -13.125 1 77.69 79 GLY A C 1
ATOM 598 O O . GLY A 1 79 ? 12.695 -23.641 -11.961 1 77.69 79 GLY A O 1
ATOM 599 N N . GLY A 1 80 ? 12.641 -24.172 -13.891 1 66.94 80 GLY A N 1
ATOM 600 C CA . GLY A 1 80 ? 12.305 -25.562 -13.664 1 66.94 80 GLY A CA 1
ATOM 601 C C . GLY A 1 80 ? 11.57 -26.203 -14.828 1 66.94 80 GLY A C 1
ATOM 602 O O . GLY A 1 80 ? 11.516 -25.641 -15.922 1 66.94 80 GLY A O 1
ATOM 603 N N . ASP A 1 81 ? 11.219 -27.531 -14.586 1 61.19 81 ASP A N 1
ATOM 604 C CA . ASP A 1 81 ? 10.641 -28.375 -15.625 1 61.19 81 ASP A CA 1
ATOM 605 C C . ASP A 1 81 ? 9.305 -27.812 -16.109 1 61.19 81 ASP A C 1
ATOM 607 O O . ASP A 1 81 ? 8.453 -27.438 -15.305 1 61.19 81 ASP A O 1
ATOM 611 N N . THR A 1 82 ? 9.266 -27.516 -17.344 1 61.69 82 THR A N 1
ATOM 612 C CA . THR A 1 82 ? 8.078 -26.938 -17.984 1 61.69 82 THR A CA 1
ATOM 613 C C . THR A 1 82 ? 6.93 -27.938 -17.969 1 61.69 82 THR A C 1
ATOM 615 O O . THR A 1 82 ? 5.758 -27.562 -18 1 61.69 82 THR A O 1
ATOM 618 N N . THR A 1 83 ? 7.289 -29.203 -17.953 1 64.81 83 THR A N 1
ATOM 619 C CA . THR A 1 83 ? 6.195 -30.156 -18.109 1 64.81 83 THR A CA 1
ATOM 620 C C . THR A 1 83 ? 6.336 -31.312 -17.125 1 64.81 83 THR A C 1
ATOM 622 O O . THR A 1 83 ? 7.453 -31.734 -16.828 1 64.81 83 THR A O 1
ATOM 625 N N . ALA A 1 84 ? 5.324 -31.5 -16.312 1 68.75 84 ALA A N 1
ATOM 626 C CA . ALA A 1 84 ? 5.227 -32.688 -15.445 1 68.75 84 ALA A CA 1
ATOM 627 C C . ALA A 1 84 ? 4.516 -33.812 -16.156 1 68.75 84 ALA A C 1
ATOM 629 O O . ALA A 1 84 ? 3.695 -33.594 -17.047 1 68.75 84 ALA A O 1
ATOM 630 N N . ALA A 1 85 ? 4.887 -35.031 -15.859 1 73.94 85 ALA A N 1
ATOM 631 C CA . ALA A 1 85 ? 4.164 -36.188 -16.391 1 73.94 85 ALA A CA 1
ATOM 632 C C . ALA A 1 85 ? 2.684 -36.125 -16.016 1 73.94 85 ALA A C 1
ATOM 634 O O . ALA A 1 85 ? 2.305 -35.438 -15.055 1 73.94 85 ALA A O 1
ATOM 635 N N . PRO A 1 86 ? 1.902 -36.625 -17 1 75.19 86 PRO A N 1
ATOM 636 C CA . PRO A 1 86 ? 0.477 -36.656 -16.656 1 75.19 86 PRO A CA 1
ATOM 637 C C . PRO A 1 86 ? 0.218 -37.156 -15.242 1 75.19 86 PRO A C 1
ATOM 639 O O . PRO A 1 86 ? 0.83 -38.125 -14.812 1 75.19 86 PRO A O 1
ATOM 642 N N . GLY A 1 87 ? -0.536 -36.406 -14.492 1 79.75 87 GLY A N 1
ATOM 643 C CA . GLY A 1 87 ? -0.882 -36.781 -13.133 1 79.75 87 GLY A CA 1
ATOM 644 C C . GLY A 1 87 ? 0.155 -36.344 -12.109 1 79.75 87 GLY A C 1
ATOM 645 O O . GLY A 1 87 ? -0.096 -36.375 -10.906 1 79.75 87 GLY A O 1
ATOM 646 N N . ALA A 1 88 ? 1.261 -35.875 -12.617 1 87.44 88 ALA A N 1
ATOM 647 C CA . ALA A 1 88 ? 2.332 -35.469 -11.711 1 87.44 88 ALA A CA 1
ATOM 648 C C . ALA A 1 88 ? 2.107 -34.031 -11.203 1 87.44 88 ALA A C 1
ATOM 650 O O . ALA A 1 88 ? 1.451 -33.25 -11.867 1 87.44 88 ALA A O 1
ATOM 651 N N . VAL A 1 89 ? 2.576 -33.812 -10.031 1 94.12 89 VAL A N 1
ATOM 652 C CA . VAL A 1 89 ? 2.445 -32.5 -9.398 1 94.12 89 VAL A CA 1
ATOM 653 C C . VAL A 1 89 ? 3.598 -31.594 -9.828 1 94.12 89 VAL A C 1
ATOM 655 O O . VAL A 1 89 ? 4.75 -32.031 -9.883 1 94.12 89 VAL A O 1
ATOM 658 N N . ARG A 1 90 ? 3.256 -30.406 -10.227 1 95.44 90 ARG A N 1
ATOM 659 C CA . ARG A 1 90 ? 4.227 -29.328 -10.406 1 95.44 90 ARG A CA 1
ATOM 660 C C . ARG A 1 90 ? 4 -28.219 -9.398 1 95.44 90 ARG A C 1
ATOM 662 O O . ARG A 1 90 ? 2.92 -27.625 -9.352 1 95.44 90 ARG A O 1
ATOM 669 N N . TRP A 1 91 ? 5.055 -27.969 -8.648 1 97.19 91 TRP A N 1
ATOM 670 C CA . TRP A 1 91 ? 5 -26.859 -7.699 1 97.19 91 TRP A CA 1
ATOM 671 C C . TRP A 1 91 ? 5.426 -25.547 -8.359 1 97.19 91 TRP A C 1
ATOM 673 O O . TRP A 1 91 ? 6.391 -25.516 -9.125 1 97.19 91 TRP A O 1
ATOM 683 N N . ILE A 1 92 ? 4.691 -24.516 -8.148 1 97.56 92 ILE A N 1
ATOM 684 C CA . ILE A 1 92 ? 4.969 -23.188 -8.688 1 97.56 92 ILE A CA 1
ATOM 685 C C . ILE A 1 92 ? 5.281 -22.234 -7.539 1 97.56 92 ILE A C 1
ATOM 687 O O . ILE A 1 92 ? 4.426 -21.969 -6.688 1 97.56 92 ILE A O 1
ATOM 691 N N . LEU A 1 93 ? 6.516 -21.625 -7.586 1 98 93 LEU A N 1
ATOM 692 C CA . LEU A 1 93 ? 7.016 -20.938 -6.402 1 98 93 LEU A CA 1
ATOM 693 C C . LEU A 1 93 ? 7.492 -19.531 -6.758 1 98 93 LEU A C 1
ATOM 695 O O . LEU A 1 93 ? 8.258 -19.344 -7.707 1 98 93 LEU A O 1
ATOM 699 N N . ASP A 1 94 ? 6.973 -18.547 -6.074 1 98 94 ASP A N 1
ATOM 700 C CA . ASP A 1 94 ? 7.625 -17.25 -5.914 1 98 94 ASP A CA 1
ATOM 701 C C . ASP A 1 94 ? 8.219 -17.109 -4.516 1 98 94 ASP A C 1
ATOM 703 O O . ASP A 1 94 ? 7.488 -16.938 -3.539 1 98 94 ASP A O 1
ATOM 707 N N . PRO A 1 95 ? 9.477 -17.188 -4.387 1 97.81 95 PRO A N 1
ATOM 708 C CA . PRO A 1 95 ? 10.086 -17.141 -3.057 1 97.81 95 PRO A CA 1
ATOM 709 C C . PRO A 1 95 ? 9.828 -15.812 -2.344 1 97.81 95 PRO A C 1
ATOM 711 O O . PRO A 1 95 ? 9.57 -15.789 -1.138 1 97.81 95 PRO A O 1
ATOM 714 N N . ILE A 1 96 ? 9.945 -14.719 -3.084 1 96.88 96 ILE A N 1
ATOM 715 C CA . ILE A 1 96 ? 9.672 -13.391 -2.535 1 96.88 96 ILE A CA 1
ATOM 716 C C . ILE A 1 96 ? 8.922 -12.555 -3.568 1 96.88 96 ILE A C 1
ATOM 718 O O . ILE A 1 96 ? 9.547 -11.844 -4.367 1 96.88 96 ILE A O 1
ATOM 722 N N . ASP A 1 97 ? 7.664 -12.641 -3.547 1 96.69 97 ASP A N 1
ATOM 723 C CA . ASP A 1 97 ? 6.859 -11.672 -4.289 1 96.69 97 ASP A CA 1
ATOM 724 C C . ASP A 1 97 ? 6.875 -10.305 -3.607 1 96.69 97 ASP A C 1
ATOM 726 O O . ASP A 1 97 ? 6.609 -10.203 -2.408 1 96.69 97 ASP A O 1
ATOM 730 N N . GLY A 1 98 ? 7.129 -9.25 -4.41 1 96.31 98 GLY A N 1
ATOM 731 C CA . GLY A 1 98 ? 7.293 -7.926 -3.832 1 96.31 98 GLY A CA 1
ATOM 732 C C . GLY A 1 98 ? 8.719 -7.641 -3.383 1 96.31 98 GLY A C 1
ATOM 733 O O . GLY A 1 98 ? 8.938 -7.184 -2.26 1 96.31 98 GLY A O 1
ATOM 734 N N . THR A 1 99 ? 9.68 -7.891 -4.207 1 93.94 99 THR A N 1
ATOM 735 C CA . THR A 1 99 ? 11.102 -7.824 -3.881 1 93.94 99 THR A CA 1
ATOM 736 C C . THR A 1 99 ? 11.508 -6.395 -3.541 1 93.94 99 THR A C 1
ATOM 738 O O . THR A 1 99 ? 12.344 -6.172 -2.66 1 93.94 99 THR A O 1
ATOM 741 N N . VAL A 1 100 ? 10.922 -5.406 -4.23 1 94.38 100 VAL A N 1
ATOM 742 C CA . VAL A 1 100 ? 11.234 -4.016 -3.918 1 94.38 100 VAL A CA 1
ATOM 743 C C . VAL A 1 100 ? 10.75 -3.68 -2.51 1 94.38 100 VAL A C 1
ATOM 745 O O . VAL A 1 100 ? 11.469 -3.043 -1.734 1 94.38 100 VAL A O 1
ATOM 748 N N . ASN A 1 101 ? 9.484 -4.086 -2.223 1 96.75 101 ASN A N 1
ATOM 749 C CA . ASN A 1 101 ? 8.984 -3.91 -0.864 1 96.75 101 ASN A CA 1
ATOM 750 C C . ASN A 1 101 ? 9.906 -4.559 0.163 1 96.75 101 ASN A C 1
ATOM 752 O O . ASN A 1 101 ? 10.211 -3.959 1.196 1 96.75 101 ASN A O 1
ATOM 756 N N . TYR A 1 102 ? 10.352 -5.738 -0.144 1 96.56 102 TYR A N 1
ATOM 757 C CA . TYR A 1 102 ? 11.273 -6.473 0.716 1 96.56 102 TYR A CA 1
ATOM 758 C C . TYR A 1 102 ? 12.547 -5.672 0.959 1 96.56 102 TYR A C 1
ATOM 760 O O . TYR A 1 102 ? 12.992 -5.535 2.1 1 96.56 102 TYR A O 1
ATOM 768 N N . LEU A 1 103 ? 13.039 -5.141 -0.047 1 92.75 103 LEU A N 1
ATOM 769 C CA . LEU A 1 103 ? 14.266 -4.344 0.015 1 92.75 103 LEU A CA 1
ATOM 770 C C . LEU A 1 103 ? 14.07 -3.131 0.917 1 92.75 103 LEU A C 1
ATOM 772 O O . LEU A 1 103 ? 14.961 -2.795 1.708 1 92.75 103 LEU A O 1
ATOM 776 N N . TYR A 1 104 ? 12.914 -2.523 0.913 1 94.38 104 TYR A N 1
ATOM 777 C CA . TYR A 1 104 ? 12.664 -1.256 1.591 1 94.38 104 TYR A CA 1
ATOM 778 C C . TYR A 1 104 ? 12.086 -1.487 2.982 1 94.38 104 TYR A C 1
ATOM 780 O O . TYR A 1 104 ? 11.875 -0.537 3.738 1 94.38 104 TYR A O 1
ATOM 788 N N . GLY A 1 105 ? 11.789 -2.75 3.301 1 93.62 105 GLY A N 1
ATOM 789 C CA . GLY A 1 105 ? 11.234 -3.074 4.605 1 93.62 105 GLY A CA 1
ATOM 790 C C . GLY A 1 105 ? 9.742 -2.801 4.699 1 93.62 105 GLY A C 1
ATOM 791 O O . GLY A 1 105 ? 9.211 -2.633 5.797 1 93.62 105 GLY A O 1
ATOM 792 N N . LEU A 1 106 ? 9.109 -2.604 3.57 1 96.19 106 LEU A N 1
ATOM 793 C CA . LEU A 1 106 ? 7.648 -2.557 3.549 1 96.19 106 LEU A CA 1
ATOM 794 C C . LEU A 1 106 ? 7.055 -3.939 3.805 1 96.19 106 LEU A C 1
ATOM 796 O O . LEU A 1 106 ? 7.582 -4.945 3.32 1 96.19 106 LEU A O 1
ATOM 800 N N . PRO A 1 107 ? 5.984 -3.99 4.5 1 96.56 107 PRO A N 1
ATOM 801 C CA . PRO A 1 107 ? 5.473 -5.293 4.934 1 96.56 107 PRO A CA 1
ATOM 802 C C . PRO A 1 107 ? 4.75 -6.043 3.816 1 96.56 107 PRO A C 1
ATOM 804 O O . PRO A 1 107 ? 4.418 -7.219 3.975 1 96.56 107 PRO A O 1
ATOM 807 N N . GLN A 1 108 ? 4.504 -5.441 2.732 1 97.44 108 GLN A N 1
ATOM 808 C CA . GLN A 1 108 ? 3.762 -6.074 1.647 1 97.44 108 GLN A CA 1
ATOM 809 C C . GLN A 1 108 ? 4.68 -6.906 0.76 1 97.44 108 GLN A C 1
ATOM 811 O O . GLN A 1 108 ? 5.004 -6.504 -0.36 1 97.44 108 GLN A O 1
ATOM 816 N N . TYR A 1 109 ? 5.051 -8.07 1.188 1 97.69 109 TYR A N 1
ATOM 817 C CA . TYR A 1 109 ? 5.734 -9.094 0.411 1 97.69 109 TYR A CA 1
ATOM 818 C C . TYR A 1 109 ? 5.316 -10.492 0.857 1 97.69 109 TYR A C 1
ATOM 820 O O . TYR A 1 109 ? 4.738 -10.656 1.934 1 97.69 109 TYR A O 1
ATOM 828 N N . ALA A 1 110 ? 5.59 -11.484 -0.061 1 98.5 110 ALA A N 1
ATOM 829 C CA . ALA A 1 110 ? 4.988 -12.773 0.256 1 98.5 110 ALA A CA 1
ATOM 830 C C . ALA A 1 110 ? 5.809 -13.922 -0.328 1 98.5 110 ALA A C 1
ATOM 832 O O . ALA A 1 110 ? 6.559 -13.727 -1.288 1 98.5 110 ALA A O 1
ATOM 833 N N . VAL A 1 111 ? 5.695 -15.07 0.335 1 98.75 111 VAL A N 1
ATOM 834 C CA . VAL A 1 111 ? 5.996 -16.359 -0.279 1 98.75 111 VAL A CA 1
ATOM 835 C C . VAL A 1 111 ? 4.73 -16.938 -0.904 1 98.75 111 VAL A C 1
ATOM 837 O O . VAL A 1 111 ? 3.695 -17.047 -0.24 1 98.75 111 VAL A O 1
ATOM 840 N N . SER A 1 112 ? 4.789 -17.234 -2.143 1 98.88 112 SER A N 1
ATOM 841 C CA . SER A 1 112 ? 3.648 -17.781 -2.871 1 98.88 112 SER A CA 1
ATOM 842 C C . SER A 1 112 ? 3.955 -19.172 -3.414 1 98.88 112 SER A C 1
ATOM 844 O O . SER A 1 112 ? 4.938 -19.359 -4.129 1 98.88 112 SER A O 1
ATOM 846 N N . LEU A 1 113 ? 3.145 -20.156 -3.078 1 98.88 113 LEU A N 1
ATOM 847 C CA . LEU A 1 113 ? 3.379 -21.547 -3.473 1 98.88 113 LEU A CA 1
ATOM 848 C C . LEU A 1 113 ? 2.08 -22.219 -3.906 1 98.88 113 LEU A C 1
ATOM 850 O O . LEU A 1 113 ? 1.087 -22.188 -3.176 1 98.88 113 LEU A O 1
ATOM 854 N N . ALA A 1 114 ? 2.111 -22.797 -5.074 1 98.75 114 ALA A N 1
ATOM 855 C CA . ALA A 1 114 ? 0.945 -23.5 -5.621 1 98.75 114 ALA A CA 1
ATOM 856 C C . ALA A 1 114 ? 1.31 -24.906 -6.094 1 98.75 114 ALA A C 1
ATOM 858 O O . ALA A 1 114 ? 2.463 -25.172 -6.438 1 98.75 114 ALA A O 1
ATOM 859 N N . ALA A 1 115 ? 0.352 -25.781 -6.059 1 98.25 115 ALA A N 1
ATOM 860 C CA . ALA A 1 115 ? 0.449 -27.094 -6.672 1 98.25 115 ALA A CA 1
ATOM 861 C C . ALA A 1 115 ? -0.445 -27.203 -7.902 1 98.25 115 ALA A C 1
ATOM 863 O O . ALA A 1 115 ? -1.64 -26.906 -7.836 1 98.25 115 ALA A O 1
ATOM 864 N N . GLU A 1 116 ? 0.162 -27.562 -8.953 1 96.81 116 GLU A N 1
ATOM 865 C CA . GLU A 1 116 ? -0.542 -27.734 -10.219 1 96.81 116 GLU A CA 1
ATOM 866 C C . GLU A 1 116 ? -0.559 -29.203 -10.641 1 96.81 116 GLU A C 1
ATOM 868 O O . GLU A 1 116 ? 0.449 -29.906 -10.516 1 96.81 116 GLU A O 1
ATOM 873 N N . VAL A 1 117 ? -1.712 -29.734 -11.062 1 95.06 117 VAL A N 1
ATOM 874 C CA . VAL A 1 117 ? -1.884 -31.078 -11.609 1 95.06 117 VAL A CA 1
ATOM 875 C C . VAL A 1 117 ? -2.602 -31 -12.953 1 95.06 117 VAL A C 1
ATOM 877 O O . VAL A 1 117 ? -3.707 -30.469 -13.047 1 95.06 117 VAL A O 1
ATOM 880 N N . ASP A 1 118 ? -1.934 -31.547 -13.992 1 91.56 118 ASP A N 1
ATOM 881 C CA . ASP A 1 118 ? -2.498 -31.594 -15.336 1 91.56 118 ASP A CA 1
ATOM 882 C C . ASP A 1 118 ? -2.93 -30.203 -15.797 1 91.56 118 ASP A C 1
ATOM 884 O O . ASP A 1 118 ? -4.039 -30.031 -16.312 1 91.56 118 ASP A O 1
ATOM 888 N N . GLY A 1 119 ? -2.146 -29.188 -15.406 1 91.25 119 GLY A N 1
ATOM 889 C CA . GLY A 1 119 ? -2.352 -27.828 -15.906 1 91.25 119 GLY A CA 1
ATOM 890 C C . GLY A 1 119 ? -3.305 -27.016 -15.055 1 91.25 119 GLY A C 1
ATOM 891 O O . GLY A 1 119 ? -3.572 -25.859 -15.352 1 91.25 119 GLY A O 1
ATOM 892 N N . GLU A 1 120 ? -3.752 -27.672 -13.984 1 95.31 120 GLU A N 1
ATOM 893 C CA . GLU A 1 120 ? -4.691 -26.984 -13.109 1 95.31 120 GLU A CA 1
ATOM 894 C C . GLU A 1 120 ? -4.105 -26.781 -11.711 1 95.31 120 GLU A C 1
ATOM 896 O O . GLU A 1 120 ? -3.625 -27.734 -11.094 1 95.31 120 GLU A O 1
ATOM 901 N N . VAL A 1 121 ? -4.164 -25.578 -11.273 1 97.94 121 VAL A N 1
ATOM 902 C CA . VAL A 1 121 ? -3.742 -25.328 -9.898 1 97.94 121 VAL A CA 1
ATOM 903 C C . VAL A 1 121 ? -4.781 -25.891 -8.93 1 97.94 121 VAL A C 1
ATOM 905 O O . VAL A 1 121 ? -5.957 -25.516 -8.984 1 97.94 121 VAL A O 1
ATOM 908 N N . VAL A 1 122 ? -4.363 -26.734 -7.996 1 98.44 122 VAL A N 1
ATOM 909 C CA . VAL A 1 122 ? -5.34 -27.438 -7.18 1 98.44 122 VAL A CA 1
ATOM 910 C C . VAL A 1 122 ? -5.18 -27.047 -5.715 1 98.44 122 VAL A C 1
ATOM 912 O O . VAL A 1 122 ? -6.074 -27.281 -4.898 1 98.44 122 VAL A O 1
ATOM 915 N N . ALA A 1 123 ? -4.055 -26.469 -5.371 1 98.88 123 ALA A N 1
ATOM 916 C CA . ALA A 1 123 ? -3.781 -25.969 -4.023 1 98.88 123 ALA A CA 1
ATOM 917 C C . ALA A 1 123 ? -2.855 -24.75 -4.062 1 98.88 123 ALA A C 1
ATOM 919 O O . ALA A 1 123 ? -1.992 -24.656 -4.938 1 98.88 123 ALA A O 1
ATOM 920 N N . GLY A 1 124 ? -3.066 -23.844 -3.17 1 98.88 124 GLY A N 1
ATOM 921 C CA . GLY A 1 124 ? -2.225 -22.656 -3.115 1 98.88 124 GLY A CA 1
ATOM 922 C C . GLY A 1 124 ? -2.168 -22.031 -1.737 1 98.88 124 GLY A C 1
ATOM 923 O O . GLY A 1 124 ? -3.133 -22.109 -0.975 1 98.88 124 GLY A O 1
ATOM 924 N N . VAL A 1 125 ? -1.011 -21.469 -1.427 1 98.94 125 VAL A N 1
ATOM 925 C CA . VAL A 1 125 ? -0.809 -20.703 -0.203 1 98.94 125 VAL A CA 1
ATOM 926 C C . VAL A 1 125 ? 0.002 -19.453 -0.509 1 98.94 125 VAL A C 1
ATOM 928 O O . VAL A 1 125 ? 0.933 -19.484 -1.317 1 98.94 125 VAL A O 1
ATOM 931 N N . VAL A 1 126 ? -0.413 -18.391 0.021 1 98.94 126 VAL A N 1
ATOM 932 C CA . VAL A 1 126 ? 0.337 -17.141 0.058 1 98.94 126 VAL A CA 1
ATOM 933 C C . VAL A 1 126 ? 0.564 -16.719 1.507 1 98.94 126 VAL A C 1
ATOM 935 O O . VAL A 1 126 ? -0.387 -16.609 2.285 1 98.94 126 VAL A O 1
ATOM 938 N N . ARG A 1 127 ? 1.815 -16.484 1.835 1 98.88 127 ARG A N 1
ATOM 939 C CA . ARG A 1 127 ? 2.182 -16.141 3.203 1 98.88 127 ARG A CA 1
ATOM 940 C C . ARG A 1 127 ? 2.945 -14.82 3.244 1 98.88 127 ARG A C 1
ATOM 942 O O . ARG A 1 127 ? 3.943 -14.656 2.537 1 98.88 127 ARG A O 1
ATOM 949 N N . ASN A 1 128 ? 2.43 -13.898 3.982 1 98.75 128 ASN A N 1
ATOM 950 C CA . ASN A 1 128 ? 3.133 -12.656 4.266 1 98.75 128 ASN A CA 1
ATOM 951 C C . ASN A 1 128 ? 4.09 -12.805 5.445 1 98.75 128 ASN A C 1
ATOM 953 O O . ASN A 1 128 ? 3.654 -12.914 6.59 1 98.75 128 ASN A O 1
ATOM 957 N N . PRO A 1 129 ? 5.367 -12.836 5.188 1 98.44 129 PRO A N 1
ATOM 958 C CA . PRO A 1 129 ? 6.328 -13.047 6.273 1 98.44 129 PRO A CA 1
ATOM 959 C C . PRO A 1 129 ? 6.301 -11.922 7.305 1 98.44 129 PRO A C 1
ATOM 961 O O . PRO A 1 129 ? 6.562 -12.164 8.492 1 98.44 129 PRO A O 1
ATOM 964 N N . ALA A 1 130 ? 6.02 -10.734 6.93 1 96.69 130 ALA A N 1
ATOM 965 C CA . ALA A 1 130 ? 6.086 -9.578 7.816 1 96.69 130 ALA A CA 1
ATOM 966 C C . ALA A 1 130 ? 4.934 -9.594 8.82 1 96.69 130 ALA A C 1
ATOM 968 O O . ALA A 1 130 ? 5.113 -9.234 9.984 1 96.69 130 ALA A O 1
ATOM 969 N N . THR A 1 131 ? 3.74 -9.977 8.391 1 96.31 131 THR A N 1
ATOM 970 C CA . THR A 1 131 ? 2.557 -9.859 9.234 1 96.31 131 THR A CA 1
ATOM 971 C C . THR A 1 131 ? 2.148 -11.211 9.797 1 96.31 131 THR A C 1
ATOM 973 O O . THR A 1 131 ? 1.401 -11.289 10.773 1 96.31 131 THR A O 1
ATOM 976 N N . GLY A 1 132 ? 2.547 -12.242 9.062 1 97.44 132 GLY A N 1
ATOM 977 C CA . GLY A 1 132 ? 2.117 -13.578 9.445 1 97.44 132 GLY A CA 1
ATOM 978 C C . GLY A 1 132 ? 0.816 -14 8.789 1 97.44 132 GLY A C 1
ATOM 979 O O . GLY A 1 132 ? 0.383 -15.141 8.938 1 97.44 132 GLY A O 1
ATOM 980 N N . ASP A 1 133 ? 0.216 -13.156 8.039 1 98.12 133 ASP A N 1
ATOM 981 C CA . ASP A 1 133 ? -1.03 -13.477 7.355 1 98.12 133 ASP A CA 1
ATOM 982 C C . ASP A 1 133 ? -0.829 -14.617 6.359 1 98.12 133 ASP A C 1
ATOM 984 O O . ASP A 1 133 ? 0.225 -14.719 5.727 1 98.12 133 ASP A O 1
ATOM 988 N N . GLU A 1 134 ? -1.83 -15.43 6.289 1 98.81 134 GLU A N 1
ATOM 989 C CA . GLU A 1 134 ? -1.769 -16.609 5.438 1 98.81 134 GLU A CA 1
ATOM 990 C C . GLU A 1 134 ? -3.104 -16.859 4.742 1 98.81 134 GLU A C 1
ATOM 992 O O . GLU A 1 134 ? -4.145 -16.938 5.398 1 98.81 134 GLU A O 1
ATOM 997 N N . TRP A 1 135 ? -3.07 -16.938 3.453 1 98.94 135 TRP A N 1
ATOM 998 C CA . TRP A 1 135 ? -4.23 -17.266 2.635 1 98.94 135 TRP A CA 1
ATOM 999 C C . TRP A 1 135 ? -4.055 -18.625 1.973 1 98.94 135 TRP A C 1
ATOM 1001 O O . TRP A 1 135 ? -2.963 -18.969 1.504 1 98.94 135 TRP A O 1
ATOM 1011 N N . THR A 1 136 ? -5.082 -19.422 1.954 1 98.94 136 THR A N 1
ATOM 1012 C CA . THR A 1 136 ? -5 -20.75 1.372 1 98.94 136 THR A CA 1
ATOM 1013 C C . THR A 1 136 ? -6.246 -21.062 0.553 1 98.94 136 THR A C 1
ATOM 1015 O O . THR A 1 136 ? -7.293 -20.438 0.747 1 98.94 136 THR A O 1
ATOM 1018 N N . ALA A 1 137 ? -6.09 -21.953 -0.341 1 98.94 137 ALA A N 1
ATOM 1019 C CA . ALA A 1 137 ? -7.242 -22.484 -1.071 1 98.94 137 ALA A CA 1
ATOM 1020 C C . ALA A 1 137 ? -6.93 -23.844 -1.679 1 98.94 137 ALA A C 1
ATOM 1022 O O . ALA A 1 137 ? -5.77 -24.172 -1.945 1 98.94 137 ALA A O 1
ATOM 1023 N N . THR A 1 138 ? -7.891 -24.656 -1.835 1 98.88 138 THR A N 1
ATOM 1024 C CA . THR A 1 138 ? -7.895 -25.828 -2.703 1 98.88 138 THR A CA 1
ATOM 1025 C C . THR A 1 138 ? -9.023 -25.734 -3.723 1 98.88 138 THR A C 1
ATOM 1027 O O . THR A 1 138 ? -10.039 -25.078 -3.479 1 98.88 138 THR A O 1
ATOM 1030 N N . ARG A 1 139 ? -8.773 -26.359 -4.863 1 98.31 139 ARG A N 1
ATOM 1031 C CA . ARG A 1 139 ? -9.82 -26.391 -5.875 1 98.31 139 ARG A CA 1
ATOM 1032 C C . ARG A 1 139 ? -11.094 -27.031 -5.328 1 98.31 139 ARG A C 1
ATOM 1034 O O . ARG A 1 139 ? -11.062 -28.188 -4.887 1 98.31 139 ARG A O 1
ATOM 1041 N N . GLY A 1 140 ? -12.141 -26.281 -5.34 1 98.19 140 GLY A N 1
ATOM 1042 C CA . GLY A 1 140 ? -13.414 -26.766 -4.848 1 98.19 140 GLY A CA 1
ATOM 1043 C C . GLY A 1 140 ? -13.539 -26.703 -3.336 1 98.19 140 GLY A C 1
ATOM 1044 O O . GLY A 1 140 ? -14.594 -26.984 -2.779 1 98.19 140 GLY A O 1
ATOM 1045 N N . GLY A 1 141 ? -12.461 -26.328 -2.648 1 98.38 141 GLY A N 1
ATOM 1046 C CA . GLY A 1 141 ? -12.445 -26.344 -1.195 1 98.38 141 GLY A CA 1
ATOM 1047 C C . GLY A 1 141 ? -12.594 -24.984 -0.57 1 98.38 141 GLY A C 1
ATOM 1048 O O . GLY A 1 141 ? -12.664 -24.844 0.654 1 98.38 141 GLY A O 1
ATOM 1049 N N . GLY A 1 142 ? -12.703 -23.969 -1.408 1 98.62 142 GLY A N 1
ATOM 1050 C CA . GLY A 1 142 ? -12.844 -22.609 -0.9 1 98.62 142 GLY A CA 1
ATOM 1051 C C . GLY A 1 142 ? -11.516 -21.953 -0.574 1 98.62 142 GLY A C 1
ATOM 1052 O O . GLY A 1 142 ? -10.469 -22.594 -0.656 1 98.62 142 GLY A O 1
ATOM 1053 N N . ALA A 1 143 ? -11.516 -20.766 -0.288 1 98.94 143 ALA A N 1
ATOM 1054 C CA . ALA A 1 143 ? -10.383 -19.969 0.156 1 98.94 143 ALA A CA 1
ATOM 1055 C C . ALA A 1 143 ? -10.516 -19.578 1.628 1 98.94 143 ALA A C 1
ATOM 1057 O O . ALA A 1 143 ? -11.625 -19.344 2.113 1 98.94 143 ALA A O 1
ATOM 1058 N N . TRP A 1 144 ? -9.375 -19.5 2.301 1 98.81 144 TRP A N 1
ATOM 1059 C CA . TRP A 1 144 ? -9.438 -19.359 3.75 1 98.81 144 TRP A CA 1
ATOM 1060 C C . TRP A 1 144 ? -8.305 -18.453 4.25 1 98.81 144 TRP A C 1
ATOM 1062 O O . TRP A 1 144 ? -7.219 -18.438 3.67 1 98.81 144 TRP A O 1
ATOM 1072 N N . ARG A 1 145 ? -8.57 -17.75 5.309 1 98.44 145 ARG A N 1
ATOM 1073 C CA . ARG A 1 145 ? -7.586 -17.047 6.133 1 98.44 145 ARG A CA 1
ATOM 1074 C C . ARG A 1 145 ? -7.973 -17.109 7.605 1 98.44 145 ARG A C 1
ATOM 1076 O O . ARG A 1 145 ? -9.109 -16.766 7.969 1 98.44 145 ARG A O 1
ATOM 1083 N N . ASP A 1 146 ? -7.066 -17.516 8.414 1 94.56 146 ASP A N 1
ATOM 1084 C CA . ASP A 1 146 ? -7.266 -17.547 9.859 1 94.56 146 ASP A CA 1
ATOM 1085 C C . ASP A 1 146 ? -8.547 -18.297 10.219 1 94.56 146 ASP A C 1
ATOM 1087 O O . ASP A 1 146 ? -9.359 -17.797 11 1 94.56 146 ASP A O 1
ATOM 1091 N N . GLY A 1 147 ? -8.75 -19.375 9.531 1 95.06 147 GLY A N 1
ATOM 1092 C CA . GLY A 1 147 ? -9.891 -20.234 9.828 1 95.06 147 GLY A CA 1
ATOM 1093 C C . GLY A 1 147 ? -11.203 -19.672 9.297 1 95.06 147 GLY A C 1
ATOM 1094 O O . GLY A 1 147 ? -12.258 -20.281 9.469 1 95.06 147 GLY A O 1
ATOM 1095 N N . ARG A 1 148 ? -11.188 -18.625 8.656 1 96.56 148 ARG A N 1
ATOM 1096 C CA . ARG A 1 148 ? -12.391 -18.016 8.102 1 96.56 148 ARG A CA 1
ATOM 1097 C C . ARG A 1 148 ? -12.43 -18.156 6.586 1 96.56 148 ARG A C 1
ATOM 1099 O O . ARG A 1 148 ? -11.43 -17.891 5.902 1 96.56 148 ARG A O 1
ATOM 1106 N N . ARG A 1 149 ? -13.531 -18.547 6.066 1 98.31 149 ARG A N 1
ATOM 1107 C CA . ARG A 1 149 ? -13.711 -18.641 4.621 1 98.31 149 ARG A CA 1
ATOM 1108 C C . ARG A 1 149 ? -13.781 -17.25 3.996 1 98.31 149 ARG A C 1
ATOM 1110 O O . ARG A 1 149 ? -14.414 -16.344 4.547 1 98.31 149 ARG A O 1
ATOM 1117 N N . LEU A 1 150 ? -13.18 -17.109 2.932 1 98.5 150 LEU A N 1
ATOM 1118 C CA . LEU A 1 150 ? -13.117 -15.812 2.27 1 98.5 150 LEU A CA 1
ATOM 1119 C C . LEU A 1 150 ? -14.281 -15.648 1.29 1 98.5 150 LEU A C 1
ATOM 1121 O O . LEU A 1 150 ? -14.703 -16.625 0.659 1 98.5 150 LEU A O 1
ATOM 1125 N N . THR A 1 151 ? -14.766 -14.469 1.217 1 97.62 151 THR A N 1
ATOM 1126 C CA . THR A 1 151 ? -15.727 -14.039 0.206 1 97.62 151 THR A CA 1
ATOM 1127 C C . THR A 1 151 ? -15.312 -12.695 -0.394 1 97.62 151 THR A C 1
ATOM 1129 O O . THR A 1 151 ? -15.055 -11.734 0.336 1 97.62 151 THR A O 1
ATOM 1132 N N . CYS A 1 152 ? -15.266 -12.695 -1.641 1 97.81 152 CYS A N 1
ATOM 1133 C CA . CYS A 1 152 ? -14.828 -11.477 -2.309 1 97.81 152 CYS A CA 1
ATOM 1134 C C . CYS A 1 152 ? -15.914 -10.406 -2.242 1 97.81 152 CYS A C 1
ATOM 1136 O O . CYS A 1 152 ? -17.016 -10.656 -1.742 1 97.81 152 CYS A O 1
ATOM 1138 N N . SER A 1 153 ? -15.57 -9.203 -2.748 1 96.69 153 SER A N 1
ATOM 1139 C CA . SER A 1 153 ? -16.453 -8.055 -2.816 1 96.69 153 SER A CA 1
ATOM 1140 C C . SER A 1 153 ? -17.703 -8.359 -3.654 1 96.69 153 SER A C 1
ATOM 1142 O O . SER A 1 153 ? -17.656 -9.203 -4.551 1 96.69 153 SER A O 1
ATOM 1144 N N . GLY A 1 154 ? -18.797 -7.695 -3.326 1 96.62 154 GLY A N 1
ATOM 1145 C CA . GLY A 1 154 ? -20 -7.77 -4.141 1 96.62 154 GLY A CA 1
ATOM 1146 C C . GLY A 1 154 ? -20.188 -6.562 -5.035 1 96.62 154 GLY A C 1
ATOM 1147 O O . GLY A 1 154 ? -21.281 -6.363 -5.594 1 96.62 154 GLY A O 1
ATOM 1148 N N . GLU A 1 155 ? -19.188 -5.738 -5.16 1 97 155 GLU A N 1
ATOM 1149 C CA . GLU A 1 155 ? -19.281 -4.5 -5.926 1 97 155 GLU A CA 1
ATOM 1150 C C . GLU A 1 155 ? -19.641 -4.781 -7.383 1 97 155 GLU A C 1
ATOM 1152 O O . GLU A 1 155 ? -19.125 -5.727 -7.98 1 97 155 GLU A O 1
ATOM 1157 N N . THR A 1 156 ? -20.484 -3.877 -7.992 1 98 156 THR A N 1
ATOM 1158 C CA . THR A 1 156 ? -20.906 -4.066 -9.375 1 98 156 THR A CA 1
ATOM 1159 C C . THR A 1 156 ? -20.656 -2.801 -10.195 1 98 156 THR A C 1
ATOM 1161 O O . THR A 1 156 ? -20.75 -2.822 -11.422 1 98 156 THR A O 1
ATOM 1164 N N . VAL A 1 157 ? -20.375 -1.696 -9.492 1 97.62 157 VAL A N 1
ATOM 1165 C CA . VAL A 1 157 ? -20.266 -0.395 -10.148 1 97.62 157 VAL A CA 1
ATOM 1166 C C . VAL A 1 157 ? -18.781 -0.007 -10.266 1 97.62 157 VAL A C 1
ATOM 1168 O O . VAL A 1 157 ? -18.109 0.168 -9.25 1 97.62 157 VAL A O 1
ATOM 1171 N N . LEU A 1 158 ? -18.344 0.159 -11.445 1 97.5 158 LEU A N 1
ATOM 1172 C CA . LEU A 1 158 ? -16.953 0.442 -11.734 1 97.5 158 LEU A CA 1
ATOM 1173 C C . LEU A 1 158 ? -16.484 1.703 -11.008 1 97.5 158 LEU A C 1
ATOM 1175 O O . LEU A 1 158 ? -15.43 1.713 -10.375 1 97.5 158 LEU A O 1
ATOM 1179 N N . GLY A 1 159 ? -17.297 2.777 -11.008 1 96.75 159 GLY A N 1
ATOM 1180 C CA . GLY A 1 159 ? -16.969 4.051 -10.391 1 96.75 159 GLY A CA 1
ATOM 1181 C C . GLY A 1 159 ? -16.859 3.967 -8.883 1 96.75 159 GLY A C 1
ATOM 1182 O O . GLY A 1 159 ? -16.359 4.895 -8.234 1 96.75 159 GLY A O 1
ATOM 1183 N N . GLN A 1 160 ? -17.172 2.869 -8.266 1 96.06 160 GLN A N 1
ATOM 1184 C CA . GLN A 1 160 ? -17.109 2.67 -6.82 1 96.06 160 GLN A CA 1
ATOM 1185 C C . GLN A 1 160 ? -16.109 1.592 -6.453 1 96.06 160 GLN A C 1
ATOM 1187 O O . GLN A 1 160 ? -16.016 1.177 -5.293 1 96.06 160 GLN A O 1
ATOM 1192 N N . ALA A 1 161 ? -15.312 1.133 -7.422 1 97.88 161 ALA A N 1
ATOM 1193 C CA . ALA A 1 161 ? -14.422 -0.006 -7.215 1 97.88 161 ALA A CA 1
ATOM 1194 C C . ALA A 1 161 ? -13.016 0.457 -6.867 1 97.88 161 ALA A C 1
ATOM 1196 O O . ALA A 1 161 ? -12.453 1.329 -7.539 1 97.88 161 ALA A O 1
ATOM 1197 N N . LEU A 1 162 ? -12.5 -0.039 -5.797 1 98.31 162 LEU A N 1
ATOM 1198 C CA . LEU A 1 162 ? -11.078 0.081 -5.5 1 98.31 162 LEU A CA 1
ATOM 1199 C C . LEU A 1 162 ? -10.281 -1.005 -6.215 1 98.31 162 LEU A C 1
ATOM 1201 O O . LEU A 1 162 ? -10.484 -2.195 -5.969 1 98.31 162 LEU A O 1
ATOM 1205 N N . VAL A 1 163 ? -9.352 -0.606 -7.094 1 98.81 163 VAL A N 1
ATOM 1206 C CA . VAL A 1 163 ? -8.719 -1.556 -8 1 98.81 163 VAL A CA 1
ATOM 1207 C C . VAL A 1 163 ? -7.215 -1.6 -7.742 1 98.81 163 VAL A C 1
ATOM 1209 O O . VAL A 1 163 ? -6.559 -0.558 -7.68 1 98.81 163 VAL A O 1
ATOM 1212 N N . GLY A 1 164 ? -6.691 -2.822 -7.484 1 98.75 164 GLY A N 1
ATOM 1213 C CA . GLY A 1 164 ? -5.25 -3.002 -7.418 1 98.75 164 GLY A CA 1
ATOM 1214 C C . GLY A 1 164 ? -4.613 -3.203 -8.781 1 98.75 164 GLY A C 1
ATOM 1215 O O . GLY A 1 164 ? -5.242 -3.738 -9.695 1 98.75 164 GLY A O 1
ATOM 1216 N N . THR A 1 165 ? -3.373 -2.789 -8.93 1 98.5 165 THR A N 1
ATOM 1217 C CA . THR A 1 165 ? -2.623 -3.018 -10.156 1 98.5 165 THR A CA 1
ATOM 1218 C C . THR A 1 165 ? -1.121 -3 -9.891 1 98.5 165 THR A C 1
ATOM 1220 O O . THR A 1 165 ? -0.693 -2.83 -8.742 1 98.5 165 THR A O 1
ATOM 1223 N N . GLY A 1 166 ? -0.319 -3.307 -10.891 1 96.88 166 GLY A N 1
ATOM 1224 C CA . GLY A 1 166 ? 1.134 -3.287 -10.82 1 96.88 166 GLY A CA 1
ATOM 1225 C C . GLY A 1 166 ? 1.793 -2.883 -12.125 1 96.88 166 GLY A C 1
ATOM 1226 O O . GLY A 1 166 ? 1.115 -2.703 -13.141 1 96.88 166 GLY A O 1
ATOM 1227 N N . PHE A 1 167 ? 3.068 -2.674 -12.031 1 94.75 167 PHE A N 1
ATOM 1228 C CA . PHE A 1 167 ? 3.896 -2.291 -13.164 1 94.75 167 PHE A CA 1
ATOM 1229 C C . PHE A 1 167 ? 5.09 -3.23 -13.312 1 94.75 167 PHE A C 1
ATOM 1231 O O . PHE A 1 167 ? 5.707 -3.611 -12.312 1 94.75 167 PHE A O 1
ATOM 1238 N N . GLY A 1 168 ? 5.402 -3.613 -14.523 1 90.56 168 GLY A N 1
ATOM 1239 C CA . GLY A 1 168 ? 6.539 -4.48 -14.781 1 90.56 168 GLY A CA 1
ATOM 1240 C C . GLY A 1 168 ? 7.871 -3.76 -14.68 1 90.56 168 GLY A C 1
ATOM 1241 O O . GLY A 1 168 ? 7.938 -2.631 -14.188 1 90.56 168 GLY A O 1
ATOM 1242 N N . TYR A 1 169 ? 8.883 -4.469 -15.109 1 85.81 169 TYR A N 1
ATOM 1243 C CA . TYR A 1 169 ? 10.227 -3.928 -14.984 1 85.81 169 TYR A CA 1
ATOM 1244 C C . TYR A 1 169 ? 10.703 -3.336 -16.312 1 85.81 169 TYR A C 1
ATOM 1246 O O . TYR A 1 169 ? 11.547 -2.438 -16.328 1 85.81 169 TYR A O 1
ATOM 1254 N N . ASP A 1 170 ? 10.109 -3.805 -17.359 1 91.12 170 ASP A N 1
ATOM 1255 C CA . ASP A 1 170 ? 10.477 -3.293 -18.672 1 91.12 170 ASP A CA 1
ATOM 1256 C C . ASP A 1 170 ? 9.984 -1.861 -18.859 1 91.12 170 ASP A C 1
ATOM 1258 O O . ASP A 1 170 ? 8.797 -1.582 -18.703 1 91.12 170 ASP A O 1
ATOM 1262 N N . PRO A 1 171 ? 10.922 -0.948 -19.266 1 92.31 171 PRO A N 1
ATOM 1263 C CA . PRO A 1 171 ? 10.523 0.46 -19.359 1 92.31 171 PRO A CA 1
ATOM 1264 C C . PRO A 1 171 ? 9.406 0.698 -20.359 1 92.31 171 PRO A C 1
ATOM 1266 O O . PRO A 1 171 ? 8.539 1.541 -20.141 1 92.31 171 PRO A O 1
ATOM 1269 N N . ARG A 1 172 ? 9.516 -0.025 -21.516 1 95 172 ARG A N 1
ATOM 1270 C CA . ARG A 1 172 ? 8.469 0.163 -22.516 1 95 172 ARG A CA 1
ATOM 1271 C C . ARG A 1 172 ? 7.125 -0.336 -22.016 1 95 172 ARG A C 1
ATOM 1273 O O . ARG A 1 172 ? 6.094 0.301 -22.234 1 95 172 ARG A O 1
ATOM 1280 N N . ARG A 1 173 ? 7.098 -1.415 -21.375 1 94.94 173 ARG A N 1
ATOM 1281 C CA . ARG A 1 173 ? 5.879 -1.943 -20.766 1 94.94 173 ARG A CA 1
ATOM 1282 C C . ARG A 1 173 ? 5.348 -1.002 -19.688 1 94.94 173 ARG A C 1
ATOM 1284 O O . ARG A 1 173 ? 4.148 -0.715 -19.641 1 94.94 173 ARG A O 1
ATOM 1291 N N . ARG A 1 174 ? 6.23 -0.503 -18.906 1 95.69 174 ARG A N 1
ATOM 1292 C CA . ARG A 1 174 ? 5.852 0.403 -17.828 1 95.69 174 ARG A CA 1
ATOM 1293 C C . ARG A 1 174 ? 5.219 1.676 -18.375 1 95.69 174 ARG A C 1
ATOM 1295 O O . ARG A 1 174 ? 4.246 2.188 -17.812 1 95.69 174 ARG A O 1
ATOM 1302 N N . ALA A 1 175 ? 5.812 2.162 -19.422 1 95.94 175 ALA A N 1
ATOM 1303 C CA . ALA A 1 175 ? 5.258 3.354 -20.062 1 95.94 175 ALA A CA 1
ATOM 1304 C C . ALA A 1 175 ? 3.818 3.113 -20.516 1 95.94 175 ALA A C 1
ATOM 1306 O O . ALA A 1 175 ? 2.938 3.943 -20.266 1 95.94 175 ALA A O 1
ATOM 1307 N N . HIS A 1 176 ? 3.625 2.018 -21.172 1 97.56 176 HIS A N 1
ATOM 1308 C CA . HIS A 1 176 ? 2.285 1.663 -21.625 1 97.56 176 HIS A CA 1
ATOM 1309 C C . HIS A 1 176 ? 1.33 1.484 -20.453 1 97.56 176 HIS A C 1
ATOM 1311 O O . HIS A 1 176 ? 0.2 1.977 -20.484 1 97.56 176 HIS A O 1
ATOM 1317 N N . GLN A 1 177 ? 1.768 0.784 -19.438 1 97.81 177 GLN A N 1
ATOM 1318 C CA . GLN A 1 177 ? 0.949 0.561 -18.25 1 97.81 177 GLN A CA 1
ATOM 1319 C C . GLN A 1 177 ? 0.587 1.881 -17.578 1 97.81 177 GLN A C 1
ATOM 1321 O O . GLN A 1 177 ? -0.529 2.045 -17.078 1 97.81 177 GLN A O 1
ATOM 1326 N N . GLY A 1 178 ? 1.534 2.818 -17.516 1 97.31 178 GLY A N 1
ATOM 1327 C CA . GLY A 1 178 ? 1.234 4.148 -17.016 1 97.31 178 GLY A CA 1
ATOM 1328 C C . GLY A 1 178 ? 0.148 4.855 -17.797 1 97.31 178 GLY A C 1
ATOM 1329 O O . GLY A 1 178 ? -0.729 5.5 -17.219 1 97.31 178 GLY A O 1
ATOM 1330 N N . GLN A 1 179 ? 0.2 4.723 -19.109 1 97.38 179 GLN A N 1
ATOM 1331 C CA . GLN A 1 179 ? -0.812 5.324 -19.969 1 97.38 179 GLN A CA 1
ATOM 1332 C C . GLN A 1 179 ? -2.184 4.699 -19.719 1 97.38 179 GLN A C 1
ATOM 1334 O O . GLN A 1 179 ? -3.199 5.402 -19.719 1 97.38 179 GLN A O 1
ATOM 1339 N N . VAL A 1 180 ? -2.197 3.432 -19.578 1 98 180 VAL A N 1
ATOM 1340 C CA . VAL A 1 180 ? -3.436 2.721 -19.281 1 98 180 VAL A CA 1
ATOM 1341 C C . VAL A 1 180 ? -4.031 3.244 -17.984 1 98 180 VAL A C 1
ATOM 1343 O O . VAL A 1 180 ? -5.223 3.559 -17.922 1 98 180 VAL A O 1
ATOM 1346 N N . LEU A 1 181 ? -3.201 3.381 -16.984 1 97.75 181 LEU A N 1
ATOM 1347 C CA . LEU A 1 181 ? -3.664 3.865 -15.688 1 97.75 181 LEU A CA 1
ATOM 1348 C C . LEU A 1 181 ? -4.242 5.273 -15.812 1 97.75 181 LEU A C 1
ATOM 1350 O O . LEU A 1 181 ? -5.285 5.57 -15.234 1 97.75 181 LEU A O 1
ATOM 1354 N N . ALA A 1 182 ? -3.568 6.109 -16.547 1 97.06 182 ALA A N 1
ATOM 1355 C CA . ALA A 1 182 ? -4.012 7.488 -16.734 1 97.06 182 ALA A CA 1
ATOM 1356 C C . ALA A 1 182 ? -5.41 7.539 -17.344 1 97.06 182 ALA A C 1
ATOM 1358 O O . ALA A 1 182 ? -6.195 8.438 -17.031 1 97.06 182 ALA A O 1
ATOM 1359 N N . LYS A 1 183 ? -5.688 6.562 -18.125 1 96.62 183 LYS A N 1
ATOM 1360 C CA . LYS A 1 183 ? -6.977 6.539 -18.812 1 96.62 183 LYS A CA 1
ATOM 1361 C C . LYS A 1 183 ? -8.07 5.965 -17.906 1 96.62 183 LYS A C 1
ATOM 1363 O O . LYS A 1 183 ? -9.242 6.301 -18.062 1 96.62 183 LYS A O 1
ATOM 1368 N N . MET A 1 184 ? -7.715 5.219 -16.953 1 96.19 184 MET A N 1
ATOM 1369 C CA . MET A 1 184 ? -8.773 4.512 -16.234 1 96.19 184 MET A CA 1
ATOM 1370 C C . MET A 1 184 ? -9 5.129 -14.859 1 96.19 184 MET A C 1
ATOM 1372 O O . MET A 1 184 ? -10.016 4.867 -14.219 1 96.19 184 MET A O 1
ATOM 1376 N N . ILE A 1 185 ? -8.094 5.961 -14.43 1 96.88 185 ILE A N 1
ATOM 1377 C CA . ILE A 1 185 ? -8.086 6.418 -13.039 1 96.88 185 ILE A CA 1
ATOM 1378 C C . ILE A 1 185 ? -9.352 7.227 -12.758 1 96.88 185 ILE A C 1
ATOM 1380 O O . ILE A 1 185 ? -9.836 7.25 -11.625 1 96.88 185 ILE A O 1
ATOM 1384 N N . THR A 1 186 ? -10 7.828 -13.781 1 96.62 186 THR A N 1
ATOM 1385 C CA . THR A 1 186 ? -11.203 8.633 -13.578 1 96.62 186 THR A CA 1
ATOM 1386 C C . THR A 1 186 ? -12.453 7.766 -13.672 1 96.62 186 THR A C 1
ATOM 1388 O O . THR A 1 186 ? -13.57 8.25 -13.453 1 96.62 186 THR A O 1
ATOM 1391 N N . ARG A 1 187 ? -12.297 6.465 -13.953 1 97.25 187 ARG A N 1
ATOM 1392 C CA . ARG A 1 187 ? -13.43 5.574 -14.211 1 97.25 187 ARG A CA 1
ATOM 1393 C C . ARG A 1 187 ? -13.641 4.609 -13.047 1 97.25 187 ARG A C 1
ATOM 1395 O O . ARG A 1 187 ? -14.594 3.832 -13.047 1 97.25 187 ARG A O 1
ATOM 1402 N N . VAL A 1 188 ? -12.773 4.621 -12.102 1 97.62 188 VAL A N 1
ATOM 1403 C CA . VAL A 1 188 ? -12.859 3.783 -10.906 1 97.62 188 VAL A CA 1
ATOM 1404 C C . VAL A 1 188 ? -12.812 4.656 -9.656 1 97.62 188 VAL A C 1
ATOM 1406 O O . VAL A 1 188 ? -12.492 5.844 -9.734 1 97.62 188 VAL A O 1
ATOM 1409 N N . ARG A 1 189 ? -13.18 4.098 -8.492 1 96.06 189 ARG A N 1
ATOM 1410 C CA . ARG A 1 189 ? -13.117 4.848 -7.238 1 96.06 189 ARG A CA 1
ATOM 1411 C C . ARG A 1 189 ? -11.695 5.32 -6.961 1 96.06 189 ARG A C 1
ATOM 1413 O O . ARG A 1 189 ? -11.477 6.488 -6.629 1 96.06 189 ARG A O 1
ATOM 1420 N N . ASP A 1 190 ? -10.812 4.375 -7.012 1 97.06 190 ASP A N 1
ATOM 1421 C CA . ASP A 1 190 ? -9.391 4.625 -6.773 1 97.06 190 ASP A CA 1
ATOM 1422 C C . ASP A 1 190 ? -8.547 3.406 -7.141 1 97.06 190 ASP A C 1
ATOM 1424 O O . ASP A 1 190 ? -9.086 2.357 -7.5 1 97.06 190 ASP A O 1
ATOM 1428 N N . ILE A 1 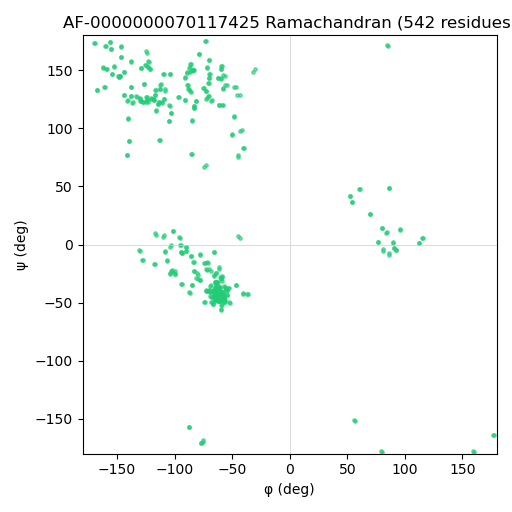191 ? -7.215 3.582 -7.09 1 98 191 ILE A N 1
ATOM 1429 C CA . ILE A 1 191 ? -6.309 2.473 -7.363 1 98 191 ILE A CA 1
ATOM 1430 C C . ILE A 1 191 ? -5.348 2.287 -6.195 1 98 191 ILE A C 1
ATOM 1432 O O . ILE A 1 191 ? -5.141 3.209 -5.398 1 98 191 ILE A O 1
ATOM 1436 N N . ARG A 1 192 ? -4.867 1.081 -6.059 1 98.62 192 ARG A N 1
ATOM 1437 C CA . ARG A 1 192 ? -3.74 0.788 -5.176 1 98.62 192 ARG A CA 1
ATOM 1438 C C . ARG A 1 192 ? -2.613 0.1 -5.938 1 98.62 192 ARG A C 1
ATOM 1440 O O . ARG A 1 192 ? -2.855 -0.836 -6.703 1 98.62 192 ARG A O 1
ATOM 1447 N N . ARG A 1 193 ? -1.513 0.613 -5.844 1 98.31 193 ARG A N 1
ATOM 1448 C CA . ARG A 1 193 ? -0.25 0.03 -6.285 1 98.31 193 ARG A CA 1
ATOM 1449 C C . ARG A 1 193 ? 0.653 -0.287 -5.102 1 98.31 193 ARG A C 1
ATOM 1451 O O . ARG A 1 193 ? 1.536 0.502 -4.758 1 98.31 193 ARG A O 1
ATOM 1458 N N . MET A 1 194 ? 0.505 -1.549 -4.578 1 97.5 194 MET A N 1
ATOM 1459 C CA . MET A 1 194 ? 1.111 -1.889 -3.293 1 97.5 194 MET A CA 1
ATOM 1460 C C . MET A 1 194 ? 2.414 -2.654 -3.492 1 97.5 194 MET A C 1
ATOM 1462 O O . MET A 1 194 ? 3.236 -2.736 -2.578 1 97.5 194 MET A O 1
ATOM 1466 N N . GLY A 1 195 ? 2.578 -3.322 -4.562 1 97.44 195 GLY A N 1
ATOM 1467 C CA . GLY A 1 195 ? 3.934 -3.736 -4.887 1 97.44 195 GLY A CA 1
ATOM 1468 C C . GLY A 1 195 ? 4.133 -5.238 -4.809 1 97.44 195 GLY A C 1
ATOM 1469 O O . GLY A 1 195 ? 5.234 -5.738 -5.047 1 97.44 195 GLY A O 1
ATOM 1470 N N . ALA A 1 196 ? 3.08 -6.012 -4.496 1 98.06 196 ALA A N 1
ATOM 1471 C CA . ALA A 1 196 ? 3.156 -7.469 -4.465 1 98.06 196 ALA A CA 1
ATOM 1472 C C . ALA A 1 196 ? 1.888 -8.102 -5.031 1 98.06 196 ALA A C 1
ATOM 1474 O O . ALA A 1 196 ? 0.844 -8.109 -4.375 1 98.06 196 ALA A O 1
ATOM 1475 N N . ALA A 1 197 ? 2.016 -8.68 -6.211 1 98.31 197 ALA A N 1
ATOM 1476 C CA . ALA A 1 197 ? 0.854 -9.18 -6.938 1 98.31 197 ALA A CA 1
ATOM 1477 C C . ALA A 1 197 ? 0.141 -10.273 -6.148 1 98.31 197 ALA A C 1
ATOM 1479 O O . ALA A 1 197 ? -1.084 -10.242 -6 1 98.31 197 ALA A O 1
ATOM 1480 N N . ALA A 1 198 ? 0.908 -11.219 -5.594 1 98.62 198 ALA A N 1
ATOM 1481 C CA . ALA A 1 198 ? 0.291 -12.32 -4.863 1 98.62 198 ALA A CA 1
ATOM 1482 C C . ALA A 1 198 ? -0.566 -11.805 -3.711 1 98.62 198 ALA A C 1
ATOM 1484 O O . ALA A 1 198 ? -1.681 -12.289 -3.494 1 98.62 198 ALA A O 1
ATOM 1485 N N . LEU A 1 199 ? -0.065 -10.805 -3.031 1 98.69 199 LEU A N 1
ATOM 1486 C CA . LEU A 1 199 ? -0.813 -10.234 -1.914 1 98.69 199 LEU A CA 1
ATOM 1487 C C . LEU A 1 199 ? -2.021 -9.453 -2.414 1 98.69 199 LEU A C 1
ATOM 1489 O O . LEU A 1 199 ? -3.092 -9.5 -1.803 1 98.69 199 LEU A O 1
ATOM 1493 N N . ASP A 1 200 ? -1.841 -8.727 -3.494 1 98.69 200 ASP A N 1
ATOM 1494 C CA . ASP A 1 200 ? -2.971 -7.984 -4.047 1 98.69 200 ASP A CA 1
ATOM 1495 C C . ASP A 1 200 ? -4.109 -8.93 -4.426 1 98.69 200 ASP A C 1
ATOM 1497 O O . ASP A 1 200 ? -5.281 -8.609 -4.211 1 98.69 200 ASP A O 1
ATOM 1501 N N . LEU A 1 201 ? -3.746 -10.055 -5.016 1 98.88 201 LEU A N 1
ATOM 1502 C CA . LEU A 1 201 ? -4.766 -11.039 -5.379 1 98.88 201 LEU A CA 1
ATOM 1503 C C . LEU A 1 201 ? -5.488 -11.555 -4.141 1 98.88 201 LEU A C 1
ATOM 1505 O O . LEU A 1 201 ? -6.711 -11.703 -4.148 1 98.88 201 LEU A O 1
ATOM 1509 N N . CYS A 1 202 ? -4.758 -11.805 -3.066 1 98.88 202 CYS A N 1
ATOM 1510 C CA . CYS A 1 202 ? -5.355 -12.273 -1.821 1 98.88 202 CYS A CA 1
ATOM 1511 C C . CYS A 1 202 ? -6.242 -11.203 -1.201 1 98.88 202 CYS A C 1
ATOM 1513 O O . CYS A 1 202 ? -7.309 -11.508 -0.661 1 98.88 202 CYS A O 1
ATOM 1515 N N . LEU A 1 203 ? -5.789 -9.938 -1.269 1 98.62 203 LEU A N 1
ATOM 1516 C CA . LEU A 1 203 ? -6.594 -8.836 -0.753 1 98.62 203 LEU A CA 1
ATOM 1517 C C . LEU A 1 203 ? -7.902 -8.711 -1.522 1 98.62 203 LEU A C 1
ATOM 1519 O O . LEU A 1 203 ? -8.945 -8.422 -0.935 1 98.62 203 LEU A O 1
ATOM 1523 N N . ALA A 1 204 ? -7.82 -8.914 -2.824 1 98.75 204 ALA A N 1
ATOM 1524 C CA . ALA A 1 204 ? -9.039 -8.93 -3.623 1 98.75 204 ALA A CA 1
ATOM 1525 C C . ALA A 1 204 ? -9.961 -10.078 -3.209 1 98.75 204 ALA A C 1
ATOM 1527 O O . ALA A 1 204 ? -11.172 -9.898 -3.09 1 98.75 204 ALA A O 1
ATOM 1528 N N . ALA A 1 205 ? -9.375 -11.234 -2.986 1 98.75 205 ALA A N 1
ATOM 1529 C CA . ALA A 1 205 ? -10.133 -12.406 -2.564 1 98.75 205 ALA A CA 1
ATOM 1530 C C . ALA A 1 205 ? -10.867 -12.141 -1.252 1 98.75 205 ALA A C 1
ATOM 1532 O O . ALA A 1 205 ? -11.938 -12.703 -1.008 1 98.75 205 ALA A O 1
ATOM 1533 N N . GLU A 1 206 ? -10.32 -11.25 -0.464 1 97.25 206 GLU A N 1
ATOM 1534 C CA . GLU A 1 206 ? -10.852 -10.961 0.861 1 97.25 206 GLU A CA 1
ATOM 1535 C C . GLU A 1 206 ? -11.828 -9.781 0.813 1 97.25 206 GLU A C 1
ATOM 1537 O O . GLU A 1 206 ? -12.422 -9.414 1.83 1 97.25 206 GLU A O 1
ATOM 1542 N N . GLY A 1 207 ? -11.906 -9.172 -0.291 1 97.19 207 GLY A N 1
ATOM 1543 C CA . GLY A 1 207 ? -12.789 -8.016 -0.415 1 97.19 207 GLY A CA 1
ATOM 1544 C C 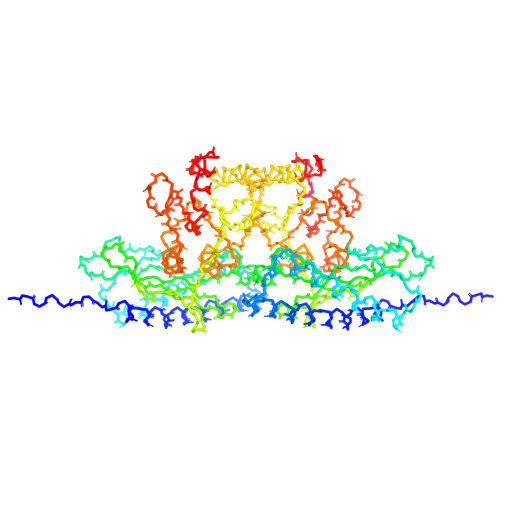. GLY A 1 207 ? -12.156 -6.727 0.063 1 97.19 207 GLY A C 1
ATOM 1545 O O . GLY A 1 207 ? -12.844 -5.715 0.226 1 97.19 207 GLY A O 1
ATOM 1546 N N . ARG A 1 208 ? -10.883 -6.723 0.326 1 97.44 208 ARG A N 1
ATOM 1547 C CA . ARG A 1 208 ? -10.164 -5.508 0.707 1 97.44 208 ARG A CA 1
ATOM 1548 C C . ARG A 1 208 ? -9.766 -4.703 -0.523 1 97.44 208 ARG A C 1
ATOM 1550 O O . ARG A 1 208 ? -9.359 -3.543 -0.406 1 97.44 208 ARG A O 1
ATOM 1557 N N . LEU A 1 209 ? -9.797 -5.23 -1.655 1 98.5 209 LEU A N 1
ATOM 1558 C CA . LEU A 1 209 ? -9.898 -4.664 -2.996 1 98.5 209 LEU A CA 1
ATOM 1559 C C . LEU A 1 209 ? -11.109 -5.23 -3.732 1 98.5 209 LEU A C 1
ATOM 1561 O O . LEU A 1 209 ? -11.539 -6.355 -3.467 1 98.5 209 LEU A O 1
ATOM 1565 N N . ASP A 1 210 ? -11.609 -4.453 -4.629 1 98.69 210 ASP A N 1
ATOM 1566 C CA . ASP A 1 210 ? -12.719 -4.984 -5.418 1 98.69 210 ASP A CA 1
ATOM 1567 C C . ASP A 1 210 ? -12.211 -5.793 -6.609 1 98.69 210 ASP A C 1
ATOM 1569 O O . ASP A 1 210 ? -12.852 -6.754 -7.035 1 98.69 210 ASP A O 1
ATOM 1573 N N . ALA A 1 211 ? -11.117 -5.344 -7.133 1 98.88 211 ALA A N 1
ATOM 1574 C CA . ALA A 1 211 ? -10.609 -5.941 -8.367 1 98.88 211 ALA A CA 1
ATOM 1575 C C . ALA A 1 211 ? -9.102 -5.746 -8.484 1 98.88 211 ALA A C 1
ATOM 1577 O O . ALA A 1 211 ? -8.5 -5.016 -7.688 1 98.88 211 ALA A O 1
ATOM 1578 N N . PHE A 1 212 ? -8.547 -6.457 -9.422 1 98.94 212 PHE A N 1
ATOM 1579 C CA . PHE A 1 212 ? -7.125 -6.379 -9.734 1 98.94 212 PHE A CA 1
ATOM 1580 C C . PHE A 1 212 ? -6.883 -6.625 -11.219 1 98.94 212 PHE A C 1
ATOM 1582 O O . PHE A 1 212 ? -7.574 -7.434 -11.836 1 98.94 212 PHE A O 1
ATOM 1589 N N . PHE A 1 213 ? -5.902 -5.91 -11.781 1 98.88 213 PHE A N 1
ATOM 1590 C CA . PHE A 1 213 ? -5.422 -6.246 -13.117 1 98.88 213 PHE A CA 1
ATOM 1591 C C . PHE A 1 213 ? -3.936 -5.945 -13.25 1 98.88 213 PHE A C 1
ATOM 1593 O O . PHE A 1 213 ? -3.434 -4.988 -12.648 1 98.88 213 PHE A O 1
ATOM 1600 N N . GLU A 1 214 ? -3.295 -6.73 -13.961 1 98.5 214 GLU A N 1
ATOM 1601 C CA . GLU A 1 214 ? -1.888 -6.461 -14.234 1 98.5 214 GLU A CA 1
ATOM 1602 C C . GLU A 1 214 ? -1.408 -7.23 -15.461 1 98.5 214 GLU A C 1
ATOM 1604 O O . GLU A 1 214 ? -1.763 -8.398 -15.648 1 98.5 214 GLU A O 1
ATOM 1609 N N . LYS A 1 215 ? -0.687 -6.562 -16.281 1 97.62 215 LYS A N 1
ATOM 1610 C CA . LYS A 1 215 ? -0.031 -7.164 -17.438 1 97.62 215 LYS A CA 1
ATOM 1611 C C . LYS A 1 215 ? 1.356 -7.684 -17.078 1 97.62 215 LYS A C 1
ATOM 1613 O O . LYS A 1 215 ? 2.092 -7.035 -16.328 1 97.62 215 LYS A O 1
ATOM 1618 N N . GLY A 1 216 ? 1.696 -8.914 -17.594 1 96.12 216 GLY A N 1
ATOM 1619 C CA . GLY A 1 216 ? 3.082 -9.359 -17.547 1 96.12 216 GLY A CA 1
ATOM 1620 C C . GLY A 1 216 ? 3.383 -10.242 -16.344 1 96.12 216 GLY A C 1
ATOM 1621 O O . GLY A 1 216 ? 4.547 -10.484 -16.016 1 96.12 216 GLY A O 1
ATOM 1622 N N . LEU A 1 217 ? 2.432 -10.719 -15.641 1 96.5 217 LEU A N 1
ATOM 1623 C CA . LEU A 1 217 ? 2.676 -11.57 -14.484 1 96.5 217 LEU A CA 1
ATOM 1624 C C . LEU A 1 217 ? 3.109 -12.969 -14.914 1 96.5 217 LEU A C 1
ATOM 1626 O O . LEU A 1 217 ? 2.568 -13.516 -15.875 1 96.5 217 LEU A O 1
ATOM 1630 N N . ASN A 1 218 ? 4.109 -13.477 -14.281 1 95 218 ASN A N 1
ATOM 1631 C CA . ASN A 1 218 ? 4.52 -14.867 -14.453 1 95 218 ASN A CA 1
ATOM 1632 C C . ASN A 1 218 ? 3.625 -15.812 -13.664 1 95 218 ASN A C 1
ATOM 1634 O O . ASN A 1 218 ? 2.902 -15.383 -12.758 1 95 218 ASN A O 1
ATOM 1638 N N . PRO A 1 219 ? 3.678 -17.094 -13.977 1 95.56 219 PRO A N 1
ATOM 1639 C CA . PRO A 1 219 ? 2.83 -18.047 -13.266 1 95.56 219 PRO A CA 1
ATOM 1640 C C . PRO A 1 219 ? 3.033 -18.016 -11.758 1 95.56 219 PRO A C 1
ATOM 1642 O O . PRO A 1 219 ? 2.066 -18.125 -10.992 1 95.56 219 PRO A O 1
ATOM 1645 N N . TRP A 1 220 ? 4.223 -17.812 -11.289 1 96.5 220 TRP A N 1
ATOM 1646 C CA . TRP A 1 220 ? 4.508 -17.844 -9.859 1 96.5 220 TRP A CA 1
ATOM 1647 C C . TRP A 1 220 ? 3.961 -16.609 -9.164 1 96.5 220 TRP A C 1
ATOM 1649 O O . TRP A 1 220 ? 3.785 -16.594 -7.941 1 96.5 220 TRP A O 1
ATOM 1659 N N . ASP A 1 221 ? 3.643 -15.602 -9.914 1 96.5 221 ASP A N 1
ATOM 1660 C CA . ASP A 1 221 ? 3.078 -14.391 -9.336 1 96.5 221 ASP A CA 1
ATOM 1661 C C . ASP A 1 221 ? 1.601 -14.57 -9 1 96.5 221 ASP A C 1
ATOM 1663 O O . ASP A 1 221 ? 1.079 -13.922 -8.094 1 96.5 221 ASP A O 1
ATOM 1667 N N . HIS A 1 222 ? 0.91 -15.453 -9.812 1 98 222 HIS A N 1
ATOM 1668 C CA . HIS A 1 222 ? -0.541 -15.391 -9.68 1 98 222 HIS A CA 1
ATOM 1669 C C . HIS A 1 222 ? -1.141 -16.781 -9.484 1 98 222 HIS A C 1
ATOM 1671 O O . HIS A 1 222 ? -2.334 -16.906 -9.211 1 98 222 HIS A O 1
ATOM 1677 N N . ALA A 1 223 ? -0.349 -17.906 -9.562 1 98.38 223 ALA A N 1
ATOM 1678 C CA . ALA A 1 223 ? -0.922 -19.234 -9.484 1 98.38 223 ALA A CA 1
ATOM 1679 C C . ALA A 1 223 ? -1.652 -19.453 -8.156 1 98.38 223 ALA A C 1
ATOM 1681 O O . ALA A 1 223 ? -2.848 -19.75 -8.141 1 98.38 223 ALA A O 1
ATOM 1682 N N . ALA A 1 224 ? -0.957 -19.25 -7.043 1 98.88 224 ALA A N 1
ATOM 1683 C CA . ALA A 1 224 ? -1.576 -19.438 -5.73 1 98.88 224 ALA A CA 1
ATOM 1684 C C . ALA A 1 224 ? -2.66 -18.391 -5.484 1 98.88 224 ALA A C 1
ATOM 1686 O O . ALA A 1 224 ? -3.801 -18.734 -5.16 1 98.88 224 ALA A O 1
ATOM 1687 N N . GLY A 1 225 ? -2.297 -17.109 -5.691 1 98.88 225 GLY A N 1
ATOM 1688 C CA . GLY A 1 225 ? -3.254 -16.031 -5.469 1 98.88 225 GLY A CA 1
ATOM 1689 C C . GLY A 1 225 ? -4.477 -16.141 -6.359 1 98.88 225 GLY A C 1
ATOM 1690 O O . GLY A 1 225 ? -5.582 -15.789 -5.945 1 98.88 225 GLY A O 1
ATOM 1691 N N . GLY A 1 226 ? -4.273 -16.562 -7.59 1 98.88 226 GLY A N 1
ATOM 1692 C CA . GLY A 1 226 ? -5.387 -16.75 -8.508 1 98.88 226 GLY A CA 1
ATOM 1693 C C . GLY A 1 226 ? -6.379 -17.797 -8.039 1 98.88 226 GLY A C 1
ATOM 1694 O O . GLY A 1 226 ? -7.59 -17.594 -8.125 1 98.88 226 GLY A O 1
ATOM 1695 N N . LEU A 1 227 ? -5.871 -18.969 -7.582 1 98.94 227 LEU A N 1
ATOM 1696 C CA . LEU A 1 227 ? -6.754 -20 -7.039 1 98.94 227 LEU A CA 1
ATOM 1697 C C . LEU A 1 227 ? -7.523 -19.469 -5.832 1 98.94 227 LEU A C 1
ATOM 1699 O O . LEU A 1 227 ? -8.727 -19.688 -5.711 1 98.94 227 LEU A O 1
ATOM 1703 N N . ILE A 1 228 ? -6.828 -18.781 -4.965 1 98.94 228 ILE A N 1
ATOM 1704 C CA . ILE A 1 228 ? -7.445 -18.219 -3.766 1 98.94 228 ILE A CA 1
ATOM 1705 C C . ILE A 1 228 ? -8.578 -17.266 -4.16 1 98.94 228 ILE A C 1
ATOM 1707 O O . ILE A 1 228 ? -9.68 -17.344 -3.611 1 98.94 228 ILE A O 1
ATOM 1711 N N . ALA A 1 229 ? -8.336 -16.406 -5.125 1 98.94 229 ALA A N 1
ATOM 1712 C CA . ALA A 1 229 ? -9.352 -15.484 -5.605 1 98.94 229 ALA A CA 1
ATOM 1713 C C . ALA A 1 229 ? -10.539 -16.234 -6.207 1 98.94 229 ALA A C 1
ATOM 1715 O O . ALA A 1 229 ? -11.695 -15.914 -5.91 1 98.94 229 ALA A O 1
ATOM 1716 N N . ALA A 1 230 ? -10.227 -17.203 -7.059 1 98.88 230 ALA A N 1
ATOM 1717 C CA . ALA A 1 230 ? -11.289 -17.984 -7.691 1 98.88 230 ALA A CA 1
ATOM 1718 C C . ALA A 1 230 ? -12.164 -18.672 -6.645 1 98.88 230 ALA A C 1
ATOM 1720 O O . ALA A 1 230 ? -13.391 -18.641 -6.73 1 98.88 230 ALA A O 1
ATOM 1721 N N . GLU A 1 231 ? -11.516 -19.281 -5.676 1 98.88 231 GLU A N 1
ATOM 1722 C CA . GLU A 1 231 ? -12.227 -20.016 -4.641 1 98.88 231 GLU A CA 1
ATOM 1723 C C . GLU A 1 231 ? -12.961 -19.078 -3.686 1 98.88 231 GLU A C 1
ATOM 1725 O O . GLU A 1 231 ? -13.828 -19.516 -2.924 1 98.88 231 GLU A O 1
ATOM 1730 N N . ALA A 1 232 ? -12.633 -17.812 -3.705 1 98.88 232 ALA A N 1
ATOM 1731 C CA . ALA A 1 232 ? -13.352 -16.797 -2.938 1 98.88 232 ALA A CA 1
ATOM 1732 C C . ALA A 1 232 ? -14.555 -16.281 -3.719 1 98.88 232 ALA A C 1
ATOM 1734 O O . ALA A 1 232 ? -15.336 -15.469 -3.203 1 98.88 232 ALA A O 1
ATOM 1735 N N . GLY A 1 233 ? -14.648 -16.641 -4.996 1 98.81 233 GLY A N 1
ATOM 1736 C CA . GLY A 1 233 ? -15.836 -16.297 -5.77 1 98.81 233 GLY A CA 1
ATOM 1737 C C . GLY A 1 233 ? -15.555 -15.344 -6.91 1 98.81 233 GLY A C 1
ATOM 1738 O O . GLY A 1 233 ? -16.469 -14.93 -7.617 1 98.81 233 GLY A O 1
ATOM 1739 N N . MET A 1 234 ? -14.359 -15.047 -7.137 1 98.88 234 MET A N 1
ATOM 1740 C CA . MET A 1 234 ? -14.039 -14.07 -8.172 1 98.88 234 MET A CA 1
ATOM 1741 C C . MET A 1 234 ? -13.922 -14.742 -9.539 1 98.88 234 MET A C 1
ATOM 1743 O O . MET A 1 234 ? -13.664 -15.945 -9.617 1 98.88 234 MET A O 1
ATOM 1747 N N . VAL A 1 235 ? -14.141 -13.938 -10.562 1 98.88 235 VAL A N 1
ATOM 1748 C CA . VAL A 1 235 ? -13.719 -14.305 -11.906 1 98.88 235 VAL A CA 1
ATOM 1749 C C . VAL A 1 235 ? -12.234 -13.984 -12.086 1 98.88 235 VAL A C 1
ATOM 1751 O O . VAL A 1 235 ? -11.789 -12.875 -11.797 1 98.88 235 VAL A O 1
ATOM 1754 N N . VAL A 1 236 ? -11.492 -14.969 -12.438 1 98.88 236 VAL A N 1
ATOM 1755 C CA . VAL A 1 236 ? -10.07 -14.82 -12.742 1 98.88 236 VAL A CA 1
ATOM 1756 C C . VAL A 1 236 ? -9.82 -15.164 -14.211 1 98.88 236 VAL A C 1
ATOM 1758 O O . VAL A 1 236 ? -10 -16.312 -14.625 1 98.88 236 VAL A O 1
ATOM 1761 N N . ALA A 1 237 ? -9.391 -14.164 -15 1 98.75 237 ALA A N 1
ATOM 1762 C CA . ALA A 1 237 ? -9.266 -14.391 -16.438 1 98.75 237 ALA A CA 1
ATOM 1763 C C . ALA A 1 237 ? -8.336 -13.367 -17.078 1 98.75 237 ALA A C 1
ATOM 1765 O O . ALA A 1 237 ? -7.77 -12.516 -16.391 1 98.75 237 ALA A O 1
ATOM 1766 N N . GLY A 1 238 ? -8.047 -13.641 -18.312 1 98.31 238 GLY A N 1
ATOM 1767 C CA . GLY A 1 238 ? -7.492 -12.602 -19.172 1 98.31 238 GLY A CA 1
ATOM 1768 C C . GLY A 1 238 ? -8.555 -11.758 -19.859 1 98.31 238 GLY A C 1
ATOM 1769 O O . GLY A 1 238 ? -9.633 -11.531 -19.297 1 98.31 238 GLY A O 1
ATOM 1770 N N . LEU A 1 239 ? -8.18 -11.164 -20.953 1 98.38 239 LEU A N 1
ATOM 1771 C CA . LEU A 1 239 ? -9.117 -10.359 -21.734 1 98.38 239 LEU A CA 1
ATOM 1772 C C . LEU A 1 239 ? -9.562 -11.109 -22.984 1 98.38 239 LEU A C 1
ATOM 1774 O O . LEU A 1 239 ? -8.867 -12.016 -23.453 1 98.38 239 LEU A O 1
ATOM 1778 N N . GLY A 1 240 ? -10.789 -10.875 -23.375 1 97.12 240 GLY A N 1
ATOM 1779 C CA . GLY A 1 240 ? -11.289 -11.422 -24.625 1 97.12 240 GLY A CA 1
ATOM 1780 C C . GLY A 1 240 ? -11.469 -12.93 -24.594 1 97.12 240 GLY A C 1
ATOM 1781 O O . GLY A 1 240 ? -11.234 -13.617 -25.578 1 97.12 240 GLY A O 1
ATOM 1782 N N . GLY A 1 241 ? -11.68 -13.461 -23.5 1 97 241 GLY A N 1
ATOM 1783 C CA . GLY A 1 241 ? -11.914 -14.891 -23.375 1 97 241 GLY A CA 1
ATOM 1784 C C . GLY A 1 241 ? -10.648 -15.68 -23.109 1 97 241 GLY A C 1
ATOM 1785 O O . GLY A 1 241 ? -10.695 -16.891 -22.906 1 97 241 GLY A O 1
ATOM 1786 N N . ALA A 1 242 ? -9.539 -15 -23.125 1 97.31 242 ALA A N 1
ATOM 1787 C CA . ALA A 1 242 ? -8.266 -15.656 -22.844 1 97.31 242 ALA A CA 1
ATOM 1788 C C . ALA A 1 242 ? -8.156 -16 -21.359 1 97.31 242 ALA A C 1
ATOM 1790 O O . ALA A 1 242 ? -8.797 -15.375 -20.516 1 97.31 242 ALA A O 1
ATOM 1791 N N . PRO A 1 243 ? -7.375 -17.062 -21.031 1 97.12 243 PRO A N 1
ATOM 1792 C CA . PRO A 1 243 ? -7.102 -17.328 -19.625 1 97.12 243 PRO A CA 1
ATOM 1793 C C . PRO A 1 243 ? -6.176 -16.297 -18.984 1 97.12 243 PRO A C 1
ATOM 1795 O O . PRO A 1 243 ? -5.496 -15.555 -19.703 1 97.12 243 PRO A O 1
ATOM 1798 N N . ALA A 1 244 ? -6.215 -16.203 -17.672 1 97.75 244 ALA A N 1
ATOM 1799 C CA . ALA A 1 244 ? -5.23 -15.391 -16.969 1 97.75 244 ALA A CA 1
ATOM 1800 C C . ALA A 1 244 ? -3.809 -15.828 -17.312 1 97.75 244 ALA A C 1
ATOM 1802 O O . ALA A 1 244 ? -3.523 -17.031 -17.406 1 97.75 244 ALA A O 1
ATOM 1803 N N . GLY A 1 245 ? -2.936 -14.883 -17.531 1 95.62 245 GLY A N 1
ATOM 1804 C CA . GLY A 1 245 ? -1.556 -15.172 -17.891 1 95.62 245 GLY A CA 1
ATOM 1805 C C . GLY A 1 245 ? -0.738 -13.922 -18.156 1 95.62 245 GLY A C 1
ATOM 1806 O O . GLY A 1 245 ? -1.109 -12.82 -17.734 1 95.62 245 GLY A O 1
ATOM 1807 N N . PRO A 1 246 ? 0.385 -14.062 -18.781 1 94.5 246 PRO A N 1
ATOM 1808 C CA . PRO A 1 246 ? 1.327 -12.953 -18.953 1 94.5 246 PRO A CA 1
ATOM 1809 C C . PRO A 1 246 ? 0.725 -11.781 -19.719 1 94.5 246 PRO A C 1
ATOM 1811 O O . PRO A 1 246 ? 1.119 -10.633 -19.516 1 94.5 246 PRO A O 1
ATOM 1814 N N . ASP A 1 247 ? -0.22 -12.086 -20.578 1 96.25 247 ASP A N 1
ATOM 1815 C CA . ASP A 1 247 ? -0.836 -10.992 -21.328 1 96.25 247 ASP A CA 1
ATOM 1816 C C . ASP A 1 247 ? -1.665 -10.102 -20.406 1 96.25 247 ASP A C 1
ATOM 1818 O O . ASP A 1 247 ? -1.668 -8.875 -20.562 1 96.25 247 ASP A O 1
ATOM 1822 N N . MET A 1 248 ? -2.424 -10.734 -19.578 1 98.12 248 MET A N 1
ATOM 1823 C CA . MET A 1 248 ? -3.254 -9.992 -18.625 1 98.12 248 MET A CA 1
ATOM 1824 C C . MET A 1 248 ? -3.82 -10.922 -17.562 1 98.12 248 MET A C 1
ATOM 1826 O O . MET A 1 248 ? -4.262 -12.031 -17.875 1 98.12 248 MET A O 1
ATOM 1830 N N . VAL A 1 249 ? -3.721 -10.523 -16.391 1 98.75 249 VAL A N 1
ATOM 1831 C CA . VAL A 1 249 ? -4.48 -11.117 -15.297 1 98.75 249 VAL A CA 1
ATOM 1832 C C . VAL A 1 249 ? -5.527 -10.125 -14.797 1 98.75 249 VAL A C 1
ATOM 1834 O O . VAL A 1 249 ? -5.203 -8.984 -14.469 1 98.75 249 VAL A O 1
ATOM 1837 N N . VAL A 1 250 ? -6.801 -10.516 -14.828 1 98.88 250 VAL A N 1
ATOM 1838 C CA . VAL A 1 250 ? -7.906 -9.711 -14.328 1 98.88 250 VAL A CA 1
ATOM 1839 C C . VAL A 1 250 ? -8.688 -10.508 -13.281 1 98.88 250 VAL A C 1
ATOM 1841 O O . VAL A 1 250 ? -9.047 -11.664 -13.508 1 98.88 250 VAL A O 1
ATOM 1844 N N . LEU A 1 251 ? -8.828 -9.961 -12.125 1 98.88 251 LEU A N 1
ATOM 1845 C CA . LEU A 1 251 ? -9.695 -10.477 -11.07 1 98.88 251 LEU A CA 1
ATOM 1846 C C . LEU A 1 251 ? -10.812 -9.484 -10.75 1 98.88 251 LEU A C 1
ATOM 1848 O O . LEU A 1 251 ? -10.555 -8.297 -10.562 1 98.88 251 LEU A O 1
ATOM 1852 N N . ALA A 1 252 ? -12.039 -9.938 -10.656 1 98.94 252 ALA A N 1
ATOM 1853 C CA . ALA A 1 252 ? -13.164 -9.125 -10.211 1 98.94 252 ALA A CA 1
ATOM 1854 C C . ALA A 1 252 ? -14.336 -10 -9.781 1 98.94 252 ALA A C 1
ATOM 1856 O O . ALA A 1 252 ? -14.445 -11.156 -10.203 1 98.94 252 ALA A O 1
ATOM 1857 N N . PRO A 1 253 ? -15.125 -9.469 -8.867 1 98.75 253 PRO A N 1
ATOM 1858 C CA . PRO A 1 253 ? -16.375 -10.195 -8.648 1 98.75 253 PRO A CA 1
ATOM 1859 C C . PRO A 1 253 ? -17.234 -10.305 -9.914 1 98.75 253 PRO A C 1
ATOM 1861 O O . PRO A 1 253 ? -17.125 -9.453 -10.797 1 98.75 253 PRO A O 1
ATOM 1864 N N . PRO A 1 254 ? -18.031 -11.32 -9.953 1 98.56 254 PRO A N 1
ATOM 1865 C CA . PRO A 1 254 ? -18.781 -11.578 -11.172 1 98.56 254 PRO A CA 1
ATOM 1866 C C . PRO A 1 254 ? -19.578 -10.367 -11.648 1 98.56 254 PRO A C 1
ATOM 1868 O O . PRO A 1 254 ? -19.672 -10.117 -12.852 1 98.56 254 PRO A O 1
ATOM 1871 N N . GLY A 1 255 ? -20.141 -9.586 -10.758 1 98.62 255 GLY A N 1
ATOM 1872 C CA . GLY A 1 255 ? -20.969 -8.445 -11.125 1 98.62 255 GLY A CA 1
ATOM 1873 C C . GLY A 1 255 ? -20.156 -7.297 -11.695 1 98.62 255 GLY A C 1
ATOM 1874 O O . GLY A 1 255 ? -20.688 -6.465 -12.438 1 98.62 255 GLY A O 1
ATOM 1875 N N . LEU A 1 256 ? -18.922 -7.277 -11.391 1 98.81 256 LEU A N 1
ATOM 1876 C CA . LEU A 1 256 ? -18.062 -6.164 -11.781 1 98.81 256 LEU A CA 1
ATOM 1877 C C . LEU A 1 256 ? -17.203 -6.531 -12.984 1 98.81 256 LEU A C 1
ATOM 1879 O O . LEU A 1 256 ? -16.766 -5.652 -13.734 1 98.81 256 LEU A O 1
ATOM 1883 N N . PHE A 1 257 ? -16.969 -7.777 -13.258 1 98.81 257 PHE A N 1
ATOM 1884 C CA . PHE A 1 257 ? -15.977 -8.266 -14.211 1 98.81 257 PHE A CA 1
ATOM 1885 C C . PHE A 1 257 ? -16.297 -7.758 -15.617 1 98.81 257 PHE A C 1
ATOM 1887 O O . PHE A 1 257 ? -15.406 -7.23 -16.297 1 98.81 257 PHE A O 1
ATOM 1894 N N . PRO A 1 258 ? -17.562 -7.836 -16.078 1 98.75 258 PRO A N 1
ATOM 1895 C CA . PRO A 1 258 ? -17.797 -7.383 -17.453 1 98.75 258 PRO A CA 1
ATOM 1896 C C . PRO A 1 258 ? -17.438 -5.914 -17.672 1 98.75 258 PRO A C 1
ATOM 1898 O O . PRO A 1 258 ? -16.781 -5.574 -18.656 1 98.75 258 PRO A O 1
ATOM 1901 N N . ALA A 1 259 ? -17.797 -5.062 -16.719 1 98.75 259 ALA A 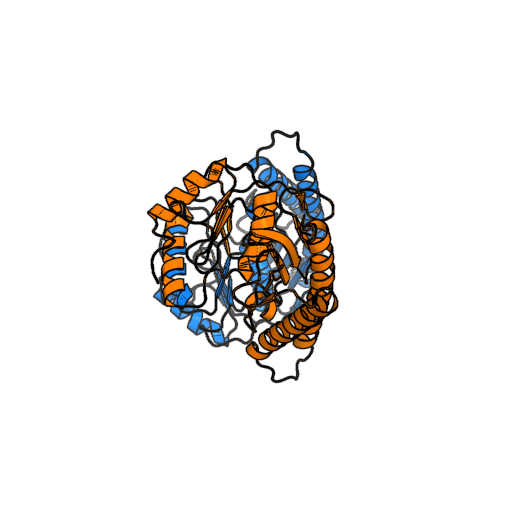N 1
ATOM 1902 C CA . ALA A 1 259 ? -17.531 -3.633 -16.844 1 98.75 259 ALA A CA 1
ATOM 1903 C C . ALA A 1 259 ? -16.031 -3.359 -16.812 1 98.75 259 ALA A C 1
ATOM 1905 O O . ALA A 1 259 ? -15.516 -2.555 -17.594 1 98.75 259 ALA A O 1
ATOM 1906 N N . LEU A 1 260 ? -15.328 -4.008 -15.875 1 98.88 260 LEU A N 1
ATOM 1907 C CA . LEU A 1 260 ? -13.875 -3.836 -15.805 1 98.88 260 LEU A CA 1
ATOM 1908 C C . LEU A 1 260 ? -13.203 -4.363 -17.062 1 98.88 260 LEU A C 1
ATOM 1910 O O . LEU A 1 260 ? -12.312 -3.713 -17.625 1 98.88 260 LEU A O 1
ATOM 1914 N N . HIS A 1 261 ? -13.594 -5.562 -17.469 1 98.75 261 HIS A N 1
ATOM 1915 C CA . HIS A 1 261 ? -13.078 -6.156 -18.703 1 98.75 261 HIS A CA 1
ATOM 1916 C C . HIS A 1 261 ? -13.227 -5.203 -19.875 1 98.75 261 HIS A C 1
ATOM 1918 O O . HIS A 1 261 ? -12.258 -4.938 -20.594 1 98.75 261 HIS A O 1
ATOM 1924 N N . ASP A 1 262 ? -14.383 -4.652 -20.078 1 98.69 262 ASP A N 1
ATOM 1925 C CA . ASP A 1 262 ? -14.656 -3.768 -21.203 1 98.69 262 ASP A CA 1
ATOM 1926 C C . ASP A 1 262 ? -13.805 -2.504 -21.125 1 98.69 262 ASP A C 1
ATOM 1928 O O . ASP A 1 262 ? -13.312 -2.018 -22.141 1 98.69 262 ASP A O 1
ATOM 1932 N N . LEU A 1 263 ? -13.68 -2.016 -19.922 1 98.81 263 LEU A N 1
ATOM 1933 C CA . LEU A 1 263 ? -12.828 -0.84 -19.734 1 98.81 263 LEU A CA 1
ATOM 1934 C C . LEU A 1 263 ? -11.391 -1.144 -20.125 1 98.81 263 LEU A C 1
ATOM 1936 O O . LEU A 1 263 ? -10.758 -0.362 -20.844 1 98.81 263 LEU A O 1
ATOM 1940 N N . LEU A 1 264 ? -10.875 -2.262 -19.672 1 98.81 264 LEU A N 1
ATOM 1941 C CA . LEU A 1 264 ? -9.492 -2.629 -19.938 1 98.81 264 LEU A CA 1
ATOM 1942 C C . LEU A 1 264 ? -9.266 -2.846 -21.438 1 98.81 264 LEU A C 1
ATOM 1944 O O . LEU A 1 264 ? -8.203 -2.516 -21.953 1 98.81 264 LEU A O 1
ATOM 1948 N N . VAL A 1 265 ? -10.258 -3.416 -22.062 1 98.56 265 VAL A N 1
ATOM 1949 C CA . VAL A 1 265 ? -10.188 -3.555 -23.516 1 98.56 265 VAL A CA 1
ATOM 1950 C C . VAL A 1 265 ? -10.195 -2.176 -24.172 1 98.56 265 VAL A C 1
ATOM 1952 O O . VAL A 1 265 ? -9.391 -1.9 -25.062 1 98.56 265 VAL A O 1
ATOM 1955 N N . GLU A 1 266 ? -11.078 -1.329 -23.781 1 98.31 266 GLU A N 1
ATOM 1956 C CA . GLU A 1 266 ? -11.211 0.018 -24.328 1 98.31 266 GLU A CA 1
ATOM 1957 C C . GLU A 1 266 ? -9.898 0.786 -24.25 1 98.31 266 GLU A C 1
ATOM 1959 O O . GLU A 1 266 ? -9.508 1.475 -25.188 1 98.31 266 GLU A O 1
ATOM 1964 N N . VAL A 1 267 ? -9.195 0.618 -23.156 1 97.88 267 VAL A N 1
ATOM 1965 C CA . VAL A 1 267 ? -7.996 1.417 -22.953 1 97.88 267 VAL A CA 1
ATOM 1966 C C . VAL A 1 267 ? -6.77 0.639 -23.422 1 97.88 267 VAL A C 1
ATOM 1968 O O . VAL A 1 267 ? -5.633 1.041 -23.156 1 97.88 267 VAL A O 1
ATOM 1971 N N . ASP A 1 268 ? -6.965 -0.516 -24.016 1 97.75 268 ASP A N 1
ATOM 1972 C CA . ASP A 1 268 ? -5.922 -1.347 -24.609 1 97.75 268 ASP A CA 1
ATOM 1973 C C . ASP A 1 268 ? -4.906 -1.784 -23.562 1 97.75 268 ASP A C 1
ATOM 1975 O O . ASP A 1 268 ? -3.695 -1.664 -23.766 1 97.75 268 ASP A O 1
ATOM 1979 N N . ALA A 1 269 ? -5.391 -2.262 -22.438 1 97.88 269 ALA A N 1
ATOM 1980 C CA . ALA A 1 269 ? -4.543 -2.586 -21.297 1 97.88 269 ALA A CA 1
ATOM 1981 C C . ALA A 1 269 ? -3.586 -3.727 -21.625 1 97.88 269 ALA A C 1
ATOM 1983 O O . ALA A 1 269 ? -2.482 -3.797 -21.078 1 97.88 269 ALA A O 1
ATOM 1984 N N . ALA A 1 270 ? -3.959 -4.617 -22.438 1 96.12 270 ALA A N 1
ATOM 1985 C CA . ALA A 1 270 ? -3.115 -5.762 -22.766 1 96.12 270 ALA A CA 1
ATOM 1986 C C . ALA A 1 270 ? -2.219 -5.457 -23.969 1 96.12 270 ALA A C 1
ATOM 1988 O O . ALA A 1 270 ? -1.397 -6.289 -24.359 1 96.12 270 ALA A O 1
ATOM 1989 N N . GLY A 1 271 ? -2.447 -4.32 -24.531 1 94.06 271 GLY A N 1
ATOM 1990 C CA . GLY A 1 271 ? -1.629 -3.957 -25.672 1 94.06 271 GLY A CA 1
ATOM 1991 C C . GLY A 1 271 ? -0.237 -3.492 -25.297 1 94.06 271 GLY A C 1
ATOM 1992 O O . GLY A 1 271 ? 0.213 -3.727 -24.172 1 94.06 271 GLY A O 1
ATOM 1993 N N . GLY A 1 272 ? 0.456 -2.986 -26.281 1 85.25 272 GLY A N 1
ATOM 1994 C CA . GLY A 1 272 ? 1.781 -2.459 -26 1 85.25 272 GLY A CA 1
ATOM 1995 C C . GLY A 1 272 ? 2.844 -3.537 -25.891 1 85.25 272 GLY A C 1
ATOM 1996 O O . GLY A 1 272 ? 2.568 -4.711 -26.141 1 85.25 272 GLY A O 1
ATOM 1997 N N . PRO A 1 273 ? 3.959 -3.16 -25.609 1 84.56 273 PRO A N 1
ATOM 1998 C CA . PRO A 1 273 ? 5.062 -4.117 -25.5 1 84.56 273 PRO A CA 1
ATOM 1999 C C . PRO A 1 273 ? 4.961 -4.992 -24.25 1 84.56 273 PRO A C 1
ATOM 2001 O O . PRO A 1 273 ? 4.301 -4.613 -23.281 1 84.56 273 PRO A O 1
ATOM 2004 N N . MET B 1 1 ? 8.305 45.406 31.953 1 35.38 1 MET B N 1
ATOM 2005 C CA . MET B 1 1 ? 8.93 44.344 31.188 1 35.38 1 MET B CA 1
ATOM 2006 C C . MET B 1 1 ? 7.98 43.156 31.047 1 35.38 1 MET B C 1
ATOM 2008 O O . MET B 1 1 ? 7.641 42.5 32.031 1 35.38 1 MET B O 1
ATOM 2012 N N . SER B 1 2 ? 6.91 43.188 30.203 1 36.5 2 SER B N 1
ATOM 2013 C CA . SER B 1 2 ? 5.863 42.188 30.031 1 36.5 2 SER B CA 1
ATOM 2014 C C . SER B 1 2 ? 6.449 40.812 29.828 1 36.5 2 SER B C 1
ATOM 2016 O O . SER B 1 2 ? 7.332 40.594 29 1 36.5 2 SER B O 1
ATOM 2018 N N . GLU B 1 3 ? 6.59 40.031 30.828 1 39.44 3 GLU B N 1
ATOM 2019 C CA . GLU B 1 3 ? 7.082 38.656 30.797 1 39.44 3 GLU B CA 1
ATOM 2020 C C . GLU B 1 3 ? 6.445 37.875 29.656 1 39.44 3 GLU B C 1
ATOM 2022 O O . GLU B 1 3 ? 5.234 37.656 29.656 1 39.44 3 GLU B O 1
ATOM 2027 N N . ILE B 1 4 ? 6.836 38.031 28.469 1 44.28 4 ILE B N 1
ATOM 2028 C CA . ILE B 1 4 ? 6.414 37.188 27.359 1 44.28 4 ILE B CA 1
ATOM 2029 C C . ILE B 1 4 ? 6.379 35.719 27.828 1 44.28 4 ILE B C 1
ATOM 2031 O O . ILE B 1 4 ? 7.395 35.188 28.281 1 44.28 4 ILE B O 1
ATOM 2035 N N . ARG B 1 5 ? 5.336 35.281 28.453 1 48.5 5 ARG B N 1
ATOM 2036 C CA . ARG B 1 5 ? 5.16 33.875 28.797 1 48.5 5 ARG B CA 1
ATOM 2037 C C . ARG B 1 5 ? 5.566 32.969 27.641 1 48.5 5 ARG B C 1
ATOM 2039 O O . ARG B 1 5 ? 5.012 33.062 26.547 1 48.5 5 ARG B O 1
ATOM 2046 N N . PRO B 1 6 ? 6.762 32.438 27.641 1 57.16 6 PRO B N 1
ATOM 2047 C CA . PRO B 1 6 ? 7.211 31.625 26.516 1 57.16 6 PRO B CA 1
ATOM 2048 C C . PRO B 1 6 ? 6.191 30.562 26.094 1 57.16 6 PRO B C 1
ATOM 2050 O O . PRO B 1 6 ? 5.426 30.078 26.938 1 57.16 6 PRO B O 1
ATOM 2053 N N . GLY B 1 7 ? 5.547 30.719 24.922 1 65.88 7 GLY B N 1
ATOM 2054 C CA . GLY B 1 7 ? 4.641 29.703 24.406 1 65.88 7 GLY B CA 1
ATOM 2055 C C . GLY B 1 7 ? 5.035 28.281 24.797 1 65.88 7 GLY B C 1
ATOM 2056 O O . GLY B 1 7 ? 6.133 28.062 25.312 1 65.88 7 GLY B O 1
ATOM 2057 N N . PRO B 1 8 ? 4.043 27.406 24.953 1 81.62 8 PRO B N 1
ATOM 2058 C CA . PRO B 1 8 ? 4.324 26.031 25.375 1 81.62 8 PRO B CA 1
ATOM 2059 C C . PRO B 1 8 ? 5.48 25.391 24.594 1 81.62 8 PRO B C 1
ATOM 2061 O O . PRO B 1 8 ? 5.652 25.672 23.406 1 81.62 8 PRO B O 1
ATOM 2064 N N . ALA B 1 9 ? 6.344 24.734 25.312 1 92.25 9 ALA B N 1
ATOM 2065 C CA . ALA B 1 9 ? 7.441 23.984 24.703 1 92.25 9 ALA B CA 1
ATOM 2066 C C . ALA B 1 9 ? 6.914 22.922 23.734 1 92.25 9 ALA B C 1
ATOM 2068 O O . ALA B 1 9 ? 5.91 22.266 24.016 1 92.25 9 ALA B O 1
ATOM 2069 N N . PRO B 1 10 ? 7.5 22.828 22.562 1 96.81 10 PRO B N 1
ATOM 2070 C CA . PRO B 1 10 ? 7.074 21.828 21.594 1 96.81 10 PRO B CA 1
ATOM 2071 C C . PRO B 1 10 ? 6.902 20.438 22.203 1 96.81 10 PRO B C 1
ATOM 2073 O O . PRO B 1 10 ? 5.984 19.703 21.828 1 96.81 10 PRO B O 1
ATOM 2076 N N . GLU B 1 11 ? 7.73 20.125 23.141 1 97.56 11 GLU B N 1
ATOM 2077 C CA . GLU B 1 11 ? 7.664 18.812 23.781 1 97.56 11 GLU B CA 1
ATOM 2078 C C . GLU B 1 11 ? 6.363 18.641 24.562 1 97.56 11 GLU B C 1
ATOM 2080 O O . GLU B 1 11 ? 5.809 17.547 24.625 1 97.56 11 GLU B O 1
ATOM 2085 N N . GLU B 1 12 ? 5.98 19.641 25.188 1 97.19 12 GLU B N 1
ATOM 2086 C CA . GLU B 1 12 ? 4.715 19.609 25.922 1 97.19 12 GLU B CA 1
ATOM 2087 C C . GLU B 1 12 ? 3.535 19.422 24.969 1 97.19 12 GLU B C 1
ATOM 2089 O O . GLU B 1 12 ? 2.609 18.672 25.266 1 97.19 12 GLU B O 1
ATOM 2094 N N . LEU B 1 13 ? 3.6 20.172 23.906 1 98.12 13 LEU B N 1
ATOM 2095 C CA . LEU B 1 13 ? 2.553 20.047 22.891 1 98.12 13 LEU B CA 1
ATOM 2096 C C . LEU B 1 13 ? 2.533 18.641 22.297 1 98.12 13 LEU B C 1
ATOM 2098 O O . LEU B 1 13 ? 1.462 18.078 22.047 1 98.12 13 LEU B O 1
ATOM 2102 N N . LEU B 1 14 ? 3.693 18.062 22.109 1 98.75 14 LEU B N 1
ATOM 2103 C CA . LEU B 1 14 ? 3.779 16.719 21.562 1 98.75 14 LEU B CA 1
ATOM 2104 C C . LEU B 1 14 ? 3.162 15.703 22.531 1 98.75 14 LEU B C 1
ATOM 2106 O O . LEU B 1 14 ? 2.463 14.781 22.109 1 98.75 14 LEU B O 1
ATOM 2110 N N . GLU B 1 15 ? 3.441 15.898 23.766 1 98.31 15 GLU B N 1
ATOM 2111 C CA . GLU B 1 15 ? 2.873 14.992 24.766 1 98.31 15 GLU B CA 1
ATOM 2112 C C . GLU B 1 15 ? 1.349 14.992 24.703 1 98.31 15 GLU B C 1
ATOM 2114 O O . GLU B 1 15 ? 0.72 13.938 24.766 1 98.31 15 GLU B O 1
ATOM 2119 N N . ILE B 1 16 ? 0.815 16.156 24.609 1 98.25 16 ILE B N 1
ATOM 2120 C CA . ILE B 1 16 ? -0.632 16.297 24.484 1 98.25 16 ILE B CA 1
ATOM 2121 C C . ILE B 1 16 ? -1.105 15.625 23.188 1 98.25 16 ILE B C 1
ATOM 2123 O O . ILE B 1 16 ? -2.051 14.836 23.203 1 98.25 16 ILE B O 1
ATOM 2127 N N . ALA B 1 17 ? -0.444 15.922 22.109 1 98.75 17 ALA B N 1
ATOM 2128 C CA . ALA B 1 17 ? -0.824 15.398 20.797 1 98.75 17 ALA B CA 1
ATOM 2129 C C . ALA B 1 17 ? -0.815 13.875 20.797 1 98.75 17 ALA B C 1
ATOM 2131 O O . ALA B 1 17 ? -1.746 13.242 20.297 1 98.75 17 ALA B O 1
ATOM 2132 N N . VAL B 1 18 ? 0.222 13.281 21.375 1 98.81 18 VAL B N 1
ATOM 2133 C CA . VAL B 1 18 ? 0.39 11.836 21.391 1 98.81 18 VAL B CA 1
ATOM 2134 C C . VAL B 1 18 ? -0.749 11.188 22.172 1 98.81 18 VAL B C 1
ATOM 2136 O O . VAL B 1 18 ? -1.364 10.227 21.703 1 98.81 18 VAL B O 1
ATOM 2139 N N . ARG B 1 19 ? -1.042 11.711 23.312 1 98.56 19 ARG B N 1
ATOM 2140 C CA . ARG B 1 19 ? -2.111 11.164 24.141 1 98.56 19 ARG B CA 1
ATOM 2141 C C . ARG B 1 19 ? -3.451 11.227 23.406 1 98.56 19 ARG B C 1
ATOM 2143 O O . ARG B 1 19 ? -4.18 10.234 23.359 1 98.56 19 ARG B O 1
ATOM 2150 N N . VAL B 1 20 ? -3.721 12.359 22.875 1 98.56 20 VAL B N 1
ATOM 2151 C CA . VAL B 1 20 ? -4.984 12.602 22.188 1 98.56 20 VAL B CA 1
ATOM 2152 C C . VAL B 1 20 ? -5.07 11.703 20.953 1 98.56 20 VAL B C 1
ATOM 2154 O O . VAL B 1 20 ? -6.105 11.078 20.703 1 98.56 20 VAL B O 1
ATOM 2157 N N . ALA B 1 21 ? -4.012 11.609 20.172 1 98.75 21 ALA B N 1
ATOM 2158 C CA . ALA B 1 21 ? -3.984 10.805 18.953 1 98.75 21 ALA B CA 1
ATOM 2159 C C . ALA B 1 21 ? -4.156 9.32 19.266 1 98.75 21 ALA B C 1
ATOM 2161 O O . ALA B 1 21 ? -4.828 8.602 18.531 1 98.75 21 ALA B O 1
ATOM 2162 N N . ARG B 1 22 ? -3.549 8.867 20.359 1 98.75 22 ARG B N 1
ATOM 2163 C CA . ARG B 1 22 ? -3.67 7.469 20.75 1 98.75 22 ARG B CA 1
ATOM 2164 C C . ARG B 1 22 ? -5.117 7.117 21.078 1 98.75 22 ARG B C 1
ATOM 2166 O O . ARG B 1 22 ? -5.621 6.078 20.656 1 98.75 22 ARG B O 1
ATOM 2173 N N . GLU B 1 23 ? -5.727 7.961 21.812 1 98.62 23 GLU B N 1
ATOM 2174 C CA . GLU B 1 23 ? -7.129 7.734 22.156 1 98.62 23 GLU B CA 1
ATOM 2175 C C . GLU B 1 23 ? -8.016 7.781 20.922 1 98.62 23 GLU B C 1
ATOM 2177 O O . GLU B 1 23 ? -8.922 6.961 20.766 1 98.62 23 GLU B O 1
ATOM 2182 N N . ALA B 1 24 ? -7.758 8.719 20.078 1 98.62 24 ALA B N 1
ATOM 2183 C CA . ALA B 1 24 ? -8.5 8.852 18.828 1 98.62 24 ALA B CA 1
ATOM 2184 C C . ALA B 1 24 ? -8.32 7.617 17.953 1 98.62 24 ALA B C 1
ATOM 2186 O O . ALA B 1 24 ? -9.289 7.129 17.359 1 98.62 24 ALA B O 1
ATOM 2187 N N . ALA B 1 25 ? -7.113 7.145 17.859 1 98.69 25 ALA B N 1
ATOM 2188 C CA . ALA B 1 25 ? -6.809 5.957 17.062 1 98.69 25 ALA B CA 1
ATOM 2189 C C . ALA B 1 25 ? -7.57 4.742 17.578 1 98.69 25 ALA B C 1
ATOM 2191 O O . ALA B 1 25 ? -8.086 3.943 16.797 1 98.69 25 ALA B O 1
ATOM 2192 N N . ALA B 1 26 ? -7.605 4.633 18.859 1 98.5 26 ALA B N 1
ATOM 2193 C CA . ALA B 1 26 ? -8.359 3.537 19.469 1 98.5 26 ALA B CA 1
ATOM 2194 C C . ALA B 1 26 ? -9.836 3.609 19.078 1 98.5 26 ALA B C 1
ATOM 2196 O O . ALA B 1 26 ? -10.461 2.588 18.781 1 98.5 26 ALA B O 1
ATOM 2197 N N . THR B 1 27 ? -10.375 4.82 19.125 1 98.12 27 THR B N 1
ATOM 2198 C CA . THR B 1 27 ? -11.773 5.027 18.75 1 98.12 27 THR B CA 1
ATOM 2199 C C . THR B 1 27 ? -11.984 4.668 17.281 1 98.12 27 THR B C 1
ATOM 2201 O O . THR B 1 27 ? -12.93 3.949 16.938 1 98.12 27 THR B O 1
ATOM 2204 N N . ALA B 1 28 ? -11.125 5.156 16.391 1 97.56 28 ALA B N 1
ATOM 2205 C CA . ALA B 1 28 ? -11.227 4.855 14.969 1 97.56 28 ALA B CA 1
ATOM 2206 C C . ALA B 1 28 ? -11.203 3.35 14.719 1 97.56 28 ALA B C 1
ATOM 2208 O O . ALA B 1 28 ? -12.016 2.826 13.953 1 97.56 28 ALA B O 1
ATOM 2209 N N . ARG B 1 29 ? -10.258 2.703 15.352 1 97.19 29 ARG B N 1
ATOM 2210 C CA . ARG B 1 29 ? -10.109 1.26 15.188 1 97.19 29 ARG B CA 1
ATOM 2211 C C . ARG B 1 29 ? -11.359 0.528 15.664 1 97.19 29 ARG B C 1
ATOM 2213 O O . ARG B 1 29 ? -11.867 -0.365 14.977 1 97.19 29 ARG B O 1
ATOM 2220 N N . ARG B 1 30 ? -11.82 0.871 16.844 1 95.94 30 ARG B N 1
ATOM 2221 C CA . ARG B 1 30 ? -13.016 0.25 17.406 1 95.94 30 ARG B CA 1
ATOM 2222 C C . ARG B 1 30 ? -14.219 0.418 16.484 1 95.94 30 ARG B C 1
ATOM 2224 O O . ARG B 1 30 ? -14.961 -0.535 16.25 1 95.94 30 ARG B O 1
ATOM 2231 N N . MET B 1 31 ? -14.422 1.594 16 1 94.44 31 MET B N 1
ATOM 2232 C CA . MET B 1 31 ? -15.57 1.88 15.156 1 94.44 31 MET B CA 1
ATOM 2233 C C . MET B 1 31 ? -15.5 1.091 13.859 1 94.44 31 MET B C 1
ATOM 2235 O O . MET B 1 31 ? -16.531 0.631 13.344 1 94.44 31 MET B O 1
ATOM 2239 N N . ARG B 1 32 ? -14.336 0.876 13.359 1 92.38 32 ARG B N 1
ATOM 2240 C CA . ARG B 1 32 ? -14.18 0.071 12.156 1 92.38 32 ARG B CA 1
ATOM 2241 C C . ARG B 1 32 ? -14.539 -1.388 12.422 1 92.38 32 ARG B C 1
ATOM 2243 O O . ARG B 1 32 ? -15.258 -2.008 11.633 1 92.38 32 ARG B O 1
ATOM 2250 N N . ASP B 1 33 ? -13.969 -1.872 13.453 1 89.31 33 ASP B N 1
ATOM 2251 C CA . ASP B 1 33 ? -14.242 -3.256 13.828 1 89.31 33 ASP B CA 1
ATOM 2252 C C . ASP B 1 33 ? -15.742 -3.494 14 1 89.31 33 ASP B C 1
ATOM 2254 O O . ASP B 1 33 ? -16.266 -4.543 13.609 1 89.31 33 ASP B O 1
ATOM 2258 N N . GLU B 1 34 ? -16.422 -2.527 14.555 1 86.38 34 GLU B N 1
ATOM 2259 C CA . GLU B 1 34 ? -17.859 -2.613 14.773 1 86.38 34 GLU B CA 1
ATOM 2260 C C . GLU B 1 34 ? -18.625 -2.562 13.461 1 86.38 34 GLU B C 1
ATOM 2262 O O . GLU B 1 34 ? -19.641 -3.236 13.297 1 86.38 34 GLU B O 1
ATOM 2267 N N . ALA B 1 35 ? -18.172 -1.751 12.594 1 79.75 35 ALA B N 1
ATOM 2268 C CA . ALA B 1 35 ? -18.828 -1.61 11.305 1 79.75 35 ALA B CA 1
ATOM 2269 C C . ALA B 1 35 ? -18.719 -2.896 10.484 1 79.75 35 ALA B C 1
ATOM 2271 O O . ALA B 1 35 ? -19.641 -3.248 9.742 1 79.75 35 ALA B O 1
ATOM 2272 N N . ILE B 1 36 ? -17.625 -3.555 10.508 1 68.06 36 ILE B N 1
ATOM 2273 C CA . ILE B 1 36 ? -17.422 -4.816 9.805 1 68.06 36 ILE B CA 1
ATOM 2274 C C . ILE B 1 36 ? -18.328 -5.887 10.383 1 68.06 36 ILE B C 1
ATOM 2276 O O . ILE B 1 36 ? -18.875 -6.711 9.641 1 68.06 36 ILE B O 1
ATOM 2280 N N . GLY B 1 37 ? -18.422 -5.906 11.633 1 60.5 37 GLY B N 1
ATOM 2281 C CA . GLY B 1 37 ? -19.266 -6.891 12.289 1 60.5 37 GLY B CA 1
ATOM 2282 C C . GLY B 1 37 ? -20.75 -6.66 12.055 1 60.5 37 GLY B C 1
ATOM 2283 O O . GLY B 1 37 ? -21.547 -7.582 12.203 1 60.5 37 GLY B O 1
ATOM 2284 N N . ASP B 1 38 ? -21.031 -5.453 12.008 1 51.19 38 ASP B N 1
ATOM 2285 C CA . ASP B 1 38 ? -22.469 -5.191 11.883 1 51.19 38 ASP B CA 1
ATOM 2286 C C . ASP B 1 38 ? -22.969 -5.531 10.477 1 51.19 38 ASP B C 1
ATOM 2288 O O . ASP B 1 38 ? -22.875 -4.707 9.562 1 51.19 38 ASP B O 1
ATOM 2292 N N . VAL B 1 39 ? -22.969 -6.809 10.148 1 46.75 39 VAL B N 1
ATOM 2293 C CA . VAL B 1 39 ? -23.516 -7.398 8.93 1 46.75 39 VAL B CA 1
ATOM 2294 C C . VAL B 1 39 ? -24.844 -6.727 8.578 1 46.75 39 VAL B C 1
ATOM 2296 O O . VAL B 1 39 ? -25.172 -6.57 7.406 1 46.75 39 VAL B O 1
ATOM 2299 N N . GLN B 1 40 ? -25.672 -6.5 9.547 1 42.41 40 GLN B N 1
ATOM 2300 C CA . GLN B 1 40 ? -27.078 -6.105 9.438 1 42.41 40 GLN B CA 1
ATOM 2301 C C . GLN B 1 40 ? -27.203 -4.609 9.156 1 42.41 40 GLN B C 1
ATOM 2303 O O . GLN B 1 40 ? -28.297 -4.117 8.883 1 42.41 40 GLN B O 1
ATOM 2308 N N . THR B 1 41 ? -26.328 -3.963 9.531 1 42.53 41 THR B N 1
ATOM 2309 C CA . THR B 1 41 ? -26.688 -2.553 9.43 1 42.53 41 THR B CA 1
ATOM 2310 C C . THR B 1 41 ? -26.438 -2.039 8.008 1 42.53 41 THR B C 1
ATOM 2312 O O . THR B 1 41 ? -25.484 -2.457 7.348 1 42.53 41 THR B O 1
ATOM 2315 N N . LYS B 1 42 ? -27.531 -1.637 7.387 1 44.75 42 LYS B N 1
ATOM 2316 C CA . LYS B 1 42 ? -27.75 -0.952 6.117 1 44.75 42 LYS B CA 1
ATOM 2317 C C . LYS B 1 42 ? -26.781 0.214 5.945 1 44.75 42 LYS B C 1
ATOM 2319 O O . LYS B 1 42 ? -27.109 1.206 5.289 1 44.75 42 LYS B O 1
ATOM 2324 N N . SER B 1 43 ? -25.906 0.237 6.875 1 46.5 43 SER B N 1
ATOM 2325 C CA . SER B 1 43 ? -25.094 1.431 6.668 1 46.5 43 SER B CA 1
ATOM 2326 C C . SER B 1 43 ? -24.266 1.324 5.395 1 46.5 43 SER B C 1
ATOM 2328 O O . SER B 1 43 ? -23.812 0.235 5.023 1 46.5 43 SER B O 1
ATOM 2330 N N . THR B 1 44 ? -24.469 2.338 4.566 1 53.53 44 THR B N 1
ATOM 2331 C CA . THR B 1 44 ? -23.688 2.424 3.34 1 53.53 44 THR B CA 1
ATOM 2332 C C . THR B 1 44 ? -22.234 2.762 3.648 1 53.53 44 THR B C 1
ATOM 2334 O O . THR B 1 44 ? -21.906 3.197 4.758 1 53.53 44 THR B O 1
ATOM 2337 N N . ASP B 1 45 ? -21.328 2.285 2.895 1 55.84 45 ASP B N 1
ATOM 2338 C CA . ASP B 1 45 ? -19.891 2.561 2.98 1 55.84 45 ASP B CA 1
ATOM 2339 C C . ASP B 1 45 ? -19.641 4.016 3.369 1 55.84 45 ASP B C 1
ATOM 2341 O O . ASP B 1 45 ? -18.781 4.297 4.215 1 55.84 45 ASP B O 1
ATOM 2345 N N . THR B 1 46 ? -20.344 4.867 2.824 1 59.09 46 THR B N 1
ATOM 2346 C CA . THR B 1 46 ? -20.188 6.297 3.061 1 59.09 46 THR B CA 1
ATOM 2347 C C . THR B 1 46 ? -20.594 6.66 4.48 1 59.09 46 THR B C 1
ATOM 2349 O O . THR B 1 46 ? -19.984 7.516 5.117 1 59.09 46 THR B O 1
ATOM 2352 N N . ASP B 1 47 ? -21.328 5.875 4.957 1 73.06 47 ASP B N 1
ATOM 2353 C CA . ASP B 1 47 ? -21.828 6.152 6.297 1 73.06 47 ASP B CA 1
ATOM 2354 C C . ASP B 1 47 ? -20.797 5.781 7.359 1 73.06 47 ASP B C 1
ATOM 2356 O O . ASP B 1 47 ? -20.594 6.527 8.32 1 73.06 47 ASP B O 1
ATOM 2360 N N . VAL B 1 48 ? -20.047 4.852 7.027 1 77.81 48 VAL B N 1
ATOM 2361 C CA . VAL B 1 48 ? -19.094 4.324 8.008 1 77.81 48 VAL B CA 1
ATOM 2362 C C . VAL B 1 48 ? -17.953 5.305 8.211 1 77.81 48 VAL B C 1
ATOM 2364 O O . VAL B 1 48 ? -17.625 5.676 9.344 1 77.81 48 VAL B O 1
ATOM 2367 N N . VAL B 1 49 ? -17.375 5.758 7.219 1 85.31 49 VAL B N 1
ATOM 2368 C CA . VAL B 1 49 ? -16.219 6.648 7.289 1 85.31 49 VAL B CA 1
ATOM 2369 C C . VAL B 1 49 ? -16.656 8.016 7.824 1 85.31 49 VAL B C 1
ATOM 2371 O O . VAL B 1 49 ? -15.961 8.602 8.664 1 85.31 49 VAL B O 1
ATOM 2374 N N . THR B 1 50 ? -17.766 8.414 7.352 1 84.88 50 THR B N 1
ATOM 2375 C CA . THR B 1 50 ? -18.281 9.711 7.797 1 84.88 50 THR B CA 1
ATOM 2376 C C . THR B 1 50 ? -18.516 9.703 9.305 1 84.88 50 THR B C 1
ATOM 2378 O O . THR B 1 50 ? -18.109 10.625 10.008 1 84.88 50 THR B O 1
ATOM 2381 N N . ALA B 1 51 ? -19.094 8.633 9.734 1 90.06 51 ALA B N 1
ATOM 2382 C CA . ALA B 1 51 ? -19.391 8.523 11.156 1 90.06 51 ALA B CA 1
ATOM 2383 C C . ALA B 1 51 ? -18.094 8.469 11.969 1 90.06 51 ALA B C 1
ATOM 2385 O O . ALA B 1 51 ? -17.969 9.141 13 1 90.06 51 ALA B O 1
ATOM 2386 N N . ALA B 1 52 ? -17.188 7.676 11.508 1 93.25 52 ALA B N 1
ATOM 2387 C CA . ALA B 1 52 ? -15.914 7.535 12.219 1 93.25 52 ALA B CA 1
ATOM 2388 C C . ALA B 1 52 ? -15.133 8.844 12.211 1 93.25 52 ALA B C 1
ATOM 2390 O O . ALA B 1 52 ? -14.609 9.273 13.25 1 93.25 52 ALA B O 1
ATOM 2391 N N . ASP B 1 53 ? -15.078 9.469 11.094 1 93.88 53 ASP B N 1
ATOM 2392 C CA . ASP B 1 53 ? -14.383 10.742 10.945 1 93.88 53 ASP B CA 1
ATOM 2393 C C . ASP B 1 53 ? -14.93 11.781 11.922 1 93.88 53 ASP B C 1
ATOM 2395 O O . ASP B 1 53 ? -14.164 12.453 12.617 1 93.88 53 ASP B O 1
ATOM 2399 N N . ARG B 1 54 ? -16.172 11.922 11.961 1 93.5 54 ARG B N 1
ATOM 2400 C CA . ARG B 1 54 ? -16.828 12.914 12.805 1 93.5 54 ARG B CA 1
ATOM 2401 C C . ARG B 1 54 ? -16.641 12.586 14.281 1 93.5 54 ARG B C 1
ATOM 2403 O O . ARG B 1 54 ? -16.375 13.477 15.094 1 93.5 54 ARG B O 1
ATOM 2410 N N . ALA B 1 55 ? -16.828 11.344 14.609 1 94.81 55 ALA B N 1
ATOM 2411 C CA . ALA B 1 55 ? -16.688 10.93 16 1 94.81 55 ALA B CA 1
ATOM 2412 C C . ALA B 1 55 ? -15.273 11.172 16.516 1 94.81 55 ALA B C 1
ATOM 2414 O O . ALA B 1 55 ? -15.086 11.688 17.609 1 94.81 55 ALA B O 1
ATOM 2415 N N . VAL B 1 56 ? -14.344 10.789 15.703 1 96.88 56 VAL B N 1
ATOM 2416 C CA . VAL B 1 56 ? -12.938 10.938 16.078 1 96.88 56 VAL B CA 1
ATOM 2417 C C . VAL B 1 56 ? -12.586 12.414 16.203 1 96.88 56 VAL B C 1
ATOM 2419 O O . VAL B 1 56 ? -11.93 12.828 17.156 1 96.88 56 VAL B O 1
ATOM 2422 N N . GLU B 1 57 ? -12.992 13.211 15.266 1 96.19 57 GLU B N 1
ATOM 2423 C CA . GLU B 1 57 ? -12.688 14.641 15.32 1 96.19 57 GLU B CA 1
ATOM 2424 C C . GLU B 1 57 ? -13.305 15.289 16.562 1 96.19 57 GLU B C 1
ATOM 2426 O O . GLU B 1 57 ? -12.648 16.062 17.25 1 96.19 57 GLU B O 1
ATOM 2431 N N . ARG B 1 58 ? -14.555 15.008 16.828 1 96 58 ARG B N 1
ATOM 2432 C CA . ARG B 1 58 ? -15.219 15.555 18.016 1 96 58 ARG B CA 1
ATOM 2433 C C . ARG B 1 58 ? -14.469 15.18 19.281 1 96 58 ARG B C 1
ATOM 2435 O O . ARG B 1 58 ? -14.266 16.016 20.156 1 96 58 ARG B O 1
ATOM 2442 N N . GLN B 1 59 ? -14.125 13.961 19.344 1 97.75 59 GLN B N 1
ATOM 2443 C CA . GLN B 1 59 ? -13.391 13.477 20.5 1 97.75 59 GLN B CA 1
ATOM 2444 C C . GLN B 1 59 ? -12.078 14.234 20.672 1 97.75 59 GLN B C 1
ATOM 2446 O O . GLN B 1 59 ? -11.734 14.641 21.797 1 97.75 59 GLN B O 1
ATOM 2451 N N . VAL B 1 60 ? -11.336 14.375 19.609 1 97.75 60 VAL B N 1
ATOM 2452 C CA . VAL B 1 60 ? -10.039 15.031 19.656 1 97.75 60 VAL B CA 1
ATOM 2453 C C . VAL B 1 60 ? -10.211 16.5 20.047 1 97.75 60 VAL B C 1
ATOM 2455 O O . VAL B 1 60 ? -9.5 17 20.922 1 97.75 60 VAL B O 1
ATOM 2458 N N . VAL B 1 61 ? -11.148 17.172 19.453 1 96 61 VAL B N 1
ATOM 2459 C CA . VAL B 1 61 ? -11.398 18.578 19.734 1 96 61 VAL B CA 1
ATOM 2460 C C . VAL B 1 61 ? -11.773 18.766 21.203 1 96 61 VAL B C 1
ATOM 2462 O O . VAL B 1 61 ? -11.258 19.656 21.875 1 96 61 VAL B O 1
ATOM 2465 N N . GLU B 1 62 ? -12.648 17.906 21.688 1 96.75 62 GLU B N 1
ATOM 2466 C CA . GLU B 1 62 ? -13.047 17.969 23.094 1 96.75 62 GLU B CA 1
ATOM 2467 C C . GLU B 1 62 ? -11.859 17.75 24.016 1 96.75 62 GLU B C 1
ATOM 2469 O O . GLU B 1 62 ? -11.711 18.453 25.016 1 96.75 62 GLU B O 1
ATOM 2474 N N . ALA B 1 63 ? -11.047 16.781 23.672 1 97.69 63 ALA B N 1
ATOM 2475 C CA . ALA B 1 63 ? -9.883 16.469 24.5 1 97.69 63 ALA B CA 1
ATOM 2476 C C . ALA B 1 63 ? -8.898 17.641 24.5 1 97.69 63 ALA B C 1
ATOM 2478 O O . ALA B 1 63 ? -8.328 17.969 25.547 1 97.69 63 ALA B O 1
ATOM 2479 N N . LEU B 1 64 ? -8.672 18.234 23.359 1 96.31 64 LEU B N 1
ATOM 2480 C CA . LEU B 1 64 ? -7.766 19.375 23.25 1 96.31 64 LEU B CA 1
ATOM 2481 C C . LEU B 1 64 ? -8.305 20.578 24.031 1 96.31 64 LEU B C 1
ATOM 2483 O O . LEU B 1 64 ? -7.555 21.25 24.734 1 96.31 64 LEU B O 1
ATOM 2487 N N . ARG B 1 65 ? -9.57 20.844 23.922 1 93.88 65 ARG B N 1
ATOM 2488 C CA . ARG B 1 65 ? -10.195 21.969 24.609 1 93.88 65 ARG B CA 1
ATOM 2489 C C . ARG B 1 65 ? -10.109 21.797 26.125 1 93.88 65 ARG B C 1
ATOM 2491 O O . ARG B 1 65 ? -9.953 22.781 26.859 1 93.88 65 ARG B O 1
ATOM 2498 N N . ALA B 1 66 ? -10.242 20.609 26.531 1 95.81 66 ALA B N 1
ATOM 2499 C CA . ALA B 1 66 ? -10.156 20.328 27.969 1 95.81 66 ALA B CA 1
ATOM 2500 C C . ALA B 1 66 ? -8.758 20.625 28.5 1 95.81 66 ALA B C 1
ATOM 2502 O O . ALA B 1 66 ? -8.602 21.078 29.641 1 95.81 66 ALA B O 1
ATOM 2503 N N . ARG B 1 67 ? -7.785 20.438 27.703 1 94 67 ARG B N 1
ATOM 2504 C CA . ARG B 1 67 ? -6.398 20.594 28.141 1 94 67 ARG B CA 1
ATOM 2505 C C . ARG B 1 67 ? -5.887 22 27.844 1 94 67 ARG B C 1
ATOM 2507 O O . ARG B 1 67 ? -5.074 22.531 28.594 1 94 67 ARG B O 1
ATOM 2514 N N . ARG B 1 68 ? -6.422 22.484 26.719 1 93 68 ARG B N 1
ATOM 2515 C CA . ARG B 1 68 ? -5.984 23.797 26.266 1 93 68 ARG B CA 1
ATOM 2516 C C . ARG B 1 68 ? -7.156 24.594 25.688 1 93 68 ARG B C 1
ATOM 2518 O O . ARG B 1 68 ? -7.25 24.797 24.484 1 93 68 ARG B O 1
ATOM 2525 N N . PRO B 1 69 ? -7.961 25.109 26.484 1 89.75 69 PRO B N 1
ATOM 2526 C CA . PRO B 1 69 ? -9.203 25.75 26.047 1 89.75 69 PRO B CA 1
ATOM 2527 C C . PRO B 1 69 ? -8.953 26.953 25.125 1 89.75 69 PRO B C 1
ATOM 2529 O O . PRO B 1 69 ? -9.797 27.281 24.297 1 89.75 69 PRO B O 1
ATOM 2532 N N . GLY B 1 70 ? -7.844 27.562 25.094 1 86.19 70 GLY B N 1
ATOM 2533 C CA . GLY B 1 70 ? -7.625 28.75 24.297 1 86.19 70 GLY B CA 1
ATOM 2534 C C . GLY B 1 70 ? -7.035 28.469 22.938 1 86.19 70 GLY B C 1
ATOM 2535 O O . GLY B 1 70 ? -6.938 29.359 22.094 1 86.19 70 GLY B O 1
ATOM 2536 N N . ASP B 1 71 ? -6.801 27.266 22.688 1 89.88 71 ASP B N 1
ATOM 2537 C CA . ASP B 1 71 ? -6.148 26.906 21.422 1 89.88 71 ASP B CA 1
ATOM 2538 C C . ASP B 1 71 ? -7.168 26.734 20.297 1 89.88 71 ASP B C 1
ATOM 2540 O O . ASP B 1 71 ? -8.32 26.391 20.547 1 89.88 71 ASP B O 1
ATOM 2544 N N . ALA B 1 72 ? -6.727 27.047 19.125 1 90.5 72 ALA B N 1
ATOM 2545 C CA . ALA B 1 72 ? -7.535 26.828 17.922 1 90.5 72 ALA B CA 1
ATOM 2546 C C . ALA B 1 72 ? -7.34 25.422 17.391 1 90.5 72 ALA B C 1
ATOM 2548 O O . ALA B 1 72 ? -6.301 24.797 17.609 1 90.5 72 ALA B O 1
ATOM 2549 N N . VAL B 1 73 ? -8.398 24.953 16.703 1 91.75 73 VAL B N 1
ATOM 2550 C CA . VAL B 1 73 ? -8.32 23.641 16.047 1 91.75 73 VAL B CA 1
ATOM 2551 C C . VAL B 1 73 ? -8.773 23.766 14.602 1 91.75 73 VAL B C 1
ATOM 2553 O O . VAL B 1 73 ? -9.836 24.344 14.32 1 91.75 73 VAL B O 1
ATOM 2556 N N . LEU B 1 74 ? -7.934 23.375 13.68 1 89.94 74 LEU B N 1
ATOM 2557 C CA . LEU B 1 74 ? -8.266 23.203 12.266 1 89.94 74 LEU B CA 1
ATOM 2558 C C . LEU B 1 74 ? -8.43 21.719 11.922 1 89.94 74 LEU B C 1
ATOM 2560 O O . LEU B 1 74 ? -7.453 20.969 11.945 1 89.94 74 LEU B O 1
ATOM 2564 N N . GLY B 1 75 ? -9.664 21.359 11.586 1 86.56 75 GLY B N 1
ATOM 2565 C CA . GLY B 1 75 ? -9.969 19.969 11.273 1 86.56 75 GLY B CA 1
ATOM 2566 C C . GLY B 1 75 ? -10.578 19.797 9.891 1 86.56 75 GLY B C 1
ATOM 2567 O O . GLY B 1 75 ? -11.094 20.75 9.305 1 86.56 75 GLY B O 1
ATOM 2568 N N . GLU B 1 76 ? -10.461 18.625 9.367 1 80.31 76 GLU B N 1
ATOM 2569 C CA . GLU B 1 76 ? -10.961 18.297 8.039 1 80.31 76 GLU B CA 1
ATOM 2570 C C . GLU B 1 76 ? -12.477 18.438 7.961 1 80.31 76 GLU B C 1
ATOM 2572 O O . GLU B 1 76 ? -13.008 19.016 7.008 1 80.31 76 GLU B O 1
ATOM 2577 N N . GLU B 1 77 ? -13.148 17.969 9 1 81.62 77 GLU B N 1
ATOM 2578 C CA . GLU B 1 77 ? -14.602 17.797 8.93 1 81.62 77 GLU B CA 1
ATOM 2579 C C . GLU B 1 77 ? -15.328 19.078 9.312 1 81.62 77 GLU B C 1
ATOM 2581 O O . GLU B 1 77 ? -16.344 19.422 8.703 1 81.62 77 GLU B O 1
ATOM 2586 N N . TYR B 1 78 ? -14.781 19.719 10.375 1 78.94 78 TYR B N 1
ATOM 2587 C CA . TYR B 1 78 ? -15.516 20.859 10.898 1 78.94 78 TYR B CA 1
ATOM 2588 C C . TYR B 1 78 ? -14.789 22.172 10.586 1 78.94 78 TYR B C 1
ATOM 2590 O O . TYR B 1 78 ? -15.312 23.25 10.852 1 78.94 78 TYR B O 1
ATOM 2598 N N . GLY B 1 79 ? -13.82 21.984 9.82 1 77.06 79 GLY B N 1
ATOM 2599 C CA . GLY B 1 79 ? -13.039 23.172 9.555 1 77.06 79 GLY B CA 1
ATOM 2600 C C . GLY B 1 79 ? -12.531 23.844 10.82 1 77.06 79 GLY B C 1
ATOM 2601 O O . GLY B 1 79 ? -12.203 23.172 11.797 1 77.06 79 GLY B O 1
ATOM 2602 N N . GLY B 1 80 ? -12.289 25.016 11.016 1 66.81 80 GLY B N 1
ATOM 2603 C CA . GLY B 1 80 ? -11.883 25.734 12.211 1 66.81 80 GLY B CA 1
ATOM 2604 C C . GLY B 1 80 ? -11.211 27.062 11.906 1 66.81 80 GLY B C 1
ATOM 2605 O O . GLY B 1 80 ? -11.289 27.562 10.773 1 66.81 80 GLY B O 1
ATOM 2606 N N . ASP B 1 81 ? -10.781 27.734 13.039 1 61.03 81 ASP B N 1
ATOM 2607 C CA . ASP B 1 81 ? -10.258 29.094 12.992 1 61.03 81 ASP B CA 1
ATOM 2608 C C . ASP B 1 81 ? -9 29.156 12.125 1 61.03 81 ASP B C 1
ATOM 2610 O O . ASP B 1 81 ? -8.094 28.344 12.266 1 61.03 81 ASP B O 1
ATOM 2614 N N . THR B 1 82 ? -9.094 29.938 11.117 1 61.62 82 THR B N 1
ATOM 2615 C CA . THR B 1 82 ? -8 30.109 10.164 1 61.62 82 THR B CA 1
ATOM 2616 C C . THR B 1 82 ? -6.805 30.781 10.828 1 61.62 82 THR B C 1
ATOM 2618 O O . THR B 1 82 ? -5.664 30.609 10.383 1 61.62 82 THR B O 1
ATOM 2621 N N . THR B 1 83 ? -7.105 31.531 11.844 1 64.75 83 THR B N 1
ATOM 2622 C CA . THR B 1 83 ? -5.984 32.312 12.391 1 64.75 83 THR B CA 1
ATOM 2623 C C . THR B 1 83 ? -6 32.281 13.914 1 64.75 83 THR B C 1
ATOM 2625 O O . THR B 1 83 ? -7.07 32.281 14.531 1 64.75 83 THR B O 1
ATOM 2628 N N . ALA B 1 84 ? -4.914 31.812 14.492 1 68.88 84 ALA B N 1
ATOM 2629 C CA . ALA B 1 84 ? -4.699 31.891 15.938 1 68.88 84 ALA B CA 1
ATOM 2630 C C . ALA B 1 84 ? -4.004 33.188 16.312 1 68.88 84 ALA B C 1
ATOM 2632 O O . ALA B 1 84 ? -3.279 33.781 15.508 1 68.88 84 ALA B O 1
ATOM 2633 N N . ALA B 1 85 ? -4.289 33.688 17.469 1 73.75 85 ALA B N 1
ATOM 2634 C CA . ALA B 1 85 ? -3.57 34.875 17.969 1 73.75 85 ALA B CA 1
ATOM 2635 C C . ALA B 1 85 ? -2.066 34.594 18.016 1 73.75 85 ALA B C 1
ATOM 2637 O O . ALA B 1 85 ? -1.632 33.438 18.078 1 73.75 85 ALA B O 1
ATOM 2638 N N . PRO B 1 86 ? -1.365 35.719 17.734 1 75 86 PRO B N 1
ATOM 2639 C CA . PRO B 1 86 ? 0.084 35.531 17.828 1 75 86 PRO B CA 1
ATOM 2640 C C . PRO B 1 86 ? 0.495 34.781 19.078 1 75 86 PRO B C 1
ATOM 2642 O O . PRO B 1 86 ? -0.031 35.031 20.172 1 75 86 PRO B O 1
ATOM 2645 N N . GLY B 1 87 ? 1.28 33.75 18.891 1 79.62 87 GLY B N 1
ATOM 2646 C CA . GLY B 1 87 ? 1.769 32.938 20 1 79.62 87 GLY B CA 1
ATOM 2647 C C . GLY B 1 87 ? 0.813 31.844 20.406 1 79.62 87 GLY B C 1
ATOM 2648 O O . GLY B 1 87 ? 1.176 30.953 21.172 1 79.62 87 GLY B O 1
ATOM 2649 N N . ALA B 1 88 ? -0.352 31.875 19.828 1 87.38 88 ALA B N 1
ATOM 2650 C CA . ALA B 1 88 ? -1.35 30.875 20.172 1 87.38 88 ALA B CA 1
ATOM 2651 C C . ALA B 1 88 ? -1.14 29.594 19.375 1 87.38 88 ALA B C 1
ATOM 2653 O O . ALA B 1 88 ? -0.578 29.625 18.281 1 87.38 88 ALA B O 1
ATOM 2654 N N . VAL B 1 89 ? -1.514 28.516 19.953 1 94.12 89 VAL B N 1
ATOM 2655 C CA . VAL B 1 89 ? -1.383 27.203 19.312 1 94.12 89 VAL B CA 1
ATOM 2656 C C . VAL B 1 89 ? -2.609 26.922 18.453 1 94.12 89 VAL B C 1
ATOM 2658 O O . VAL B 1 89 ? -3.742 27.188 18.875 1 94.12 89 VAL B O 1
ATOM 2661 N N . ARG B 1 90 ? -2.352 26.5 17.266 1 95.44 90 ARG B N 1
ATOM 2662 C CA . ARG B 1 90 ? -3.385 25.922 16.406 1 95.44 90 ARG B CA 1
ATOM 2663 C C . ARG B 1 90 ? -3.113 24.438 16.156 1 95.44 90 ARG B C 1
ATOM 2665 O O . ARG B 1 90 ? -2.062 24.078 15.617 1 95.44 90 ARG B O 1
ATOM 2672 N N . TRP B 1 91 ? -4.105 23.672 16.516 1 97.19 91 TRP B N 1
ATOM 2673 C CA . TRP B 1 91 ? -4.012 22.234 16.25 1 97.19 91 TRP B CA 1
ATOM 2674 C C . TRP B 1 91 ? -4.555 21.906 14.867 1 97.19 91 TRP B C 1
ATOM 2676 O O . TRP B 1 91 ? -5.586 22.438 14.453 1 97.19 91 TRP B O 1
ATOM 2686 N N . ILE B 1 92 ? -3.85 21.125 14.133 1 97.56 92 ILE B N 1
ATOM 2687 C CA . ILE B 1 92 ? -4.234 20.688 12.789 1 97.56 92 ILE B CA 1
ATOM 2688 C C . ILE B 1 92 ? -4.48 19.188 12.789 1 97.56 92 ILE B C 1
ATOM 2690 O O . ILE B 1 92 ? -3.562 18.391 13.047 1 97.56 92 ILE B O 1
ATOM 2694 N N . LEU B 1 93 ? -5.742 18.781 12.398 1 98 93 LEU B N 1
ATOM 2695 C CA . LEU B 1 93 ? -6.156 17.406 12.648 1 98 93 LEU B CA 1
ATOM 2696 C C . LEU B 1 93 ? -6.727 16.781 11.383 1 98 93 LEU B C 1
ATOM 2698 O O . LEU B 1 93 ? -7.582 17.359 10.719 1 98 93 LEU B O 1
ATOM 2702 N N . ASP B 1 94 ? -6.188 15.656 11.008 1 98 94 ASP B N 1
ATOM 2703 C CA . ASP B 1 94 ? -6.875 14.68 10.164 1 98 94 ASP B CA 1
ATOM 2704 C C . ASP B 1 94 ? -7.344 13.477 10.984 1 98 94 ASP B C 1
ATOM 2706 O O . ASP B 1 94 ? -6.531 12.641 11.375 1 98 94 ASP B O 1
ATOM 2710 N N . PRO B 1 95 ? -8.578 13.375 11.242 1 97.81 95 PRO B N 1
ATOM 2711 C CA . PRO B 1 95 ? -9.062 12.281 12.094 1 97.81 95 PRO B CA 1
ATOM 2712 C C . PRO B 1 95 ? -8.805 10.906 11.484 1 97.81 95 PRO B C 1
ATOM 2714 O O . PRO B 1 95 ? -8.438 9.969 12.195 1 97.81 95 PRO B O 1
ATOM 2717 N N . ILE B 1 96 ? -9.047 10.789 10.18 1 96.81 96 ILE B N 1
ATOM 2718 C CA . ILE B 1 96 ? -8.781 9.539 9.469 1 96.81 96 ILE B CA 1
ATOM 2719 C C . ILE B 1 96 ? -8.172 9.844 8.102 1 96.81 96 ILE B C 1
ATOM 2721 O O . ILE B 1 96 ? -8.898 10 7.113 1 96.81 96 ILE B O 1
ATOM 2725 N N . ASP B 1 97 ? -6.91 9.938 8.062 1 96.69 97 ASP B N 1
ATOM 2726 C CA . ASP B 1 97 ? -6.227 9.945 6.77 1 96.69 97 ASP B CA 1
ATOM 2727 C C . ASP B 1 97 ? -6.238 8.555 6.141 1 96.69 97 ASP B C 1
ATOM 2729 O O . ASP B 1 97 ? -5.883 7.566 6.789 1 96.69 97 ASP B O 1
ATOM 2733 N N . GLY B 1 98 ? -6.605 8.492 4.836 1 96.25 98 GLY B N 1
ATOM 2734 C CA . GLY B 1 98 ? -6.773 7.203 4.188 1 96.25 98 GLY B CA 1
ATOM 2735 C C . GLY B 1 98 ? -8.156 6.617 4.375 1 96.25 98 GLY B C 1
ATOM 2736 O O . GLY B 1 98 ? -8.297 5.445 4.738 1 96.25 98 GLY B O 1
ATOM 2737 N N . THR B 1 99 ? -9.18 7.375 4.148 1 93.94 99 THR B N 1
ATOM 2738 C CA . THR B 1 99 ? -10.562 7.016 4.43 1 93.94 99 THR B CA 1
ATOM 2739 C C . THR B 1 99 ? -11 5.832 3.57 1 93.94 99 THR B C 1
ATOM 2741 O O . THR B 1 99 ? -11.758 4.973 4.027 1 93.94 99 THR B O 1
ATOM 2744 N N . VAL B 1 100 ? -10.531 5.77 2.314 1 94.44 100 VAL B N 1
ATOM 2745 C CA . VAL B 1 100 ? -10.883 4.633 1.463 1 94.44 100 VAL B CA 1
ATOM 2746 C C . VAL B 1 100 ? -10.281 3.354 2.037 1 94.44 100 VAL B C 1
ATOM 2748 O O . VAL B 1 100 ? -10.945 2.318 2.094 1 94.44 100 VAL B O 1
ATOM 2751 N N . ASN B 1 101 ? -8.969 3.441 2.408 1 96.81 101 ASN B N 1
ATOM 2752 C CA . ASN B 1 101 ? -8.352 2.301 3.074 1 96.81 101 ASN B CA 1
ATOM 2753 C C . ASN B 1 101 ? -9.141 1.87 4.305 1 96.81 101 ASN B C 1
ATOM 2755 O O . ASN B 1 101 ? -9.375 0.678 4.516 1 96.81 101 ASN B O 1
ATOM 2759 N N . TYR B 1 102 ? -9.562 2.842 5.074 1 96.62 102 TYR B N 1
ATOM 2760 C CA . TYR B 1 102 ? -10.367 2.594 6.266 1 96.62 102 TYR B CA 1
ATOM 2761 C C . TYR B 1 102 ? -11.648 1.845 5.914 1 96.62 102 TYR B C 1
ATOM 2763 O O . TYR B 1 102 ? -11.992 0.854 6.562 1 96.62 102 TYR B O 1
ATOM 2771 N N . LEU B 1 103 ? -12.258 2.27 4.918 1 92.81 103 LEU B N 1
ATOM 2772 C CA . LEU B 1 103 ? -13.5 1.666 4.453 1 92.81 103 LEU B CA 1
ATOM 2773 C C . LEU B 1 103 ? -13.289 0.209 4.059 1 92.81 103 LEU B C 1
ATOM 2775 O O . LEU B 1 103 ? -14.109 -0.654 4.375 1 92.81 103 LEU B O 1
ATOM 2779 N N . TYR B 1 104 ? -12.164 -0.114 3.477 1 94.44 104 TYR B N 1
ATOM 2780 C CA . TYR B 1 104 ? -11.906 -1.427 2.895 1 94.44 104 TYR B CA 1
ATOM 2781 C C . TYR B 1 104 ? -11.188 -2.334 3.889 1 94.44 104 TYR B C 1
ATOM 2783 O O . TYR B 1 104 ? -10.945 -3.51 3.604 1 94.44 104 TYR B O 1
ATOM 2791 N N . GLY B 1 105 ? -10.805 -1.77 5.031 1 93.69 105 GLY B N 1
ATOM 2792 C CA . GLY B 1 105 ? -10.117 -2.551 6.047 1 93.69 105 GLY B CA 1
ATOM 2793 C C . GLY B 1 105 ? -8.641 -2.732 5.754 1 93.69 105 GLY B C 1
ATOM 2794 O O . GLY B 1 105 ? -8.008 -3.666 6.254 1 93.69 105 GLY B O 1
ATOM 2795 N N . LEU B 1 106 ? -8.109 -1.963 4.84 1 96.19 106 LEU B N 1
ATOM 2796 C CA . LEU B 1 106 ? -6.668 -1.912 4.656 1 96.19 106 LEU B CA 1
ATOM 2797 C C . LEU B 1 106 ? -5.992 -1.214 5.832 1 96.19 106 LEU B C 1
ATOM 2799 O O . LEU B 1 106 ? -6.512 -0.228 6.355 1 96.19 106 LEU B O 1
ATOM 2803 N N . PRO B 1 107 ? -4.867 -1.669 6.211 1 96.56 107 PRO B N 1
ATOM 2804 C CA . PRO B 1 107 ? -4.262 -1.163 7.441 1 96.56 107 PRO B CA 1
ATOM 2805 C C . PRO B 1 107 ? -3.609 0.206 7.262 1 96.56 107 PRO B C 1
ATOM 2807 O O . PRO B 1 107 ? -3.207 0.836 8.242 1 96.56 107 PRO B O 1
ATOM 2810 N N . GLN B 1 108 ? -3.504 0.68 6.094 1 97.44 108 GLN B N 1
ATOM 2811 C CA . GLN B 1 108 ? -2.838 1.952 5.836 1 97.44 108 GLN B CA 1
ATOM 2812 C C . GLN B 1 108 ? -3.801 3.123 6.016 1 97.44 108 GLN B C 1
ATOM 2814 O O . GLN B 1 108 ? -4.242 3.727 5.035 1 97.44 108 GLN B O 1
ATOM 2819 N N . TYR B 1 109 ? -4.074 3.508 7.223 1 97.69 109 TYR B N 1
ATOM 2820 C CA . TYR B 1 109 ? -4.781 4.727 7.602 1 97.69 109 TYR B CA 1
ATOM 2821 C C . TYR B 1 109 ? -4.258 5.273 8.922 1 97.69 109 TYR B C 1
ATOM 2823 O O . TYR B 1 109 ? -3.58 4.566 9.672 1 97.69 109 TYR B O 1
ATOM 2831 N N . ALA B 1 110 ? -4.574 6.602 9.148 1 98.5 110 ALA B N 1
ATOM 2832 C CA . ALA B 1 110 ? -3.887 7.195 10.289 1 98.5 110 ALA B CA 1
ATOM 2833 C C . ALA B 1 110 ? -4.707 8.336 10.898 1 98.5 110 ALA B C 1
ATOM 2835 O O . ALA B 1 110 ? -5.551 8.922 10.219 1 98.5 110 ALA B O 1
ATOM 2836 N N . VAL B 1 111 ? -4.473 8.547 12.188 1 98.75 111 VAL B N 1
ATOM 2837 C CA . VAL B 1 111 ? -4.77 9.82 12.836 1 98.75 111 VAL B CA 1
ATOM 2838 C C . VAL B 1 111 ? -3.545 10.727 12.781 1 98.75 111 VAL B C 1
ATOM 2840 O O . VAL B 1 111 ? -2.449 10.328 13.18 1 98.75 111 VAL B O 1
ATOM 2843 N N . SER B 1 112 ? -3.711 11.875 12.242 1 98.88 112 SER B N 1
ATOM 2844 C CA . SER B 1 112 ? -2.621 12.836 12.102 1 98.88 112 SER B CA 1
ATOM 2845 C C . SER B 1 112 ? -2.914 14.117 12.875 1 98.88 112 SER B C 1
ATOM 2847 O O . SER B 1 112 ? -3.949 14.75 12.664 1 98.88 112 SER B O 1
ATOM 2849 N N . LEU B 1 113 ? -2.033 14.508 13.773 1 98.88 113 LEU B N 1
ATOM 2850 C CA . LEU B 1 113 ? -2.242 15.68 14.625 1 98.88 113 LEU B CA 1
ATOM 2851 C C . LEU B 1 113 ? -0.959 16.484 14.75 1 98.88 113 LEU B C 1
ATOM 2853 O O . LEU B 1 113 ? 0.094 15.945 15.094 1 98.88 113 LEU B O 1
ATOM 2857 N N . ALA B 1 114 ? -1.066 17.766 14.477 1 98.75 114 ALA B N 1
ATOM 2858 C CA . ALA B 1 114 ? 0.072 18.672 14.555 1 98.75 114 ALA B CA 1
ATOM 2859 C C . ALA B 1 114 ? -0.271 19.906 15.391 1 98.75 114 ALA B C 1
ATOM 2861 O O . ALA B 1 114 ? -1.439 20.297 15.492 1 98.75 114 ALA B O 1
ATOM 2862 N N . ALA B 1 115 ? 0.722 20.484 16 1 98.25 115 ALA B N 1
ATOM 2863 C CA . ALA B 1 115 ? 0.626 21.781 16.656 1 98.25 115 ALA B CA 1
ATOM 2864 C C . ALA B 1 115 ? 1.405 22.844 15.875 1 98.25 115 ALA B C 1
ATOM 2866 O O . ALA B 1 115 ? 2.586 22.656 1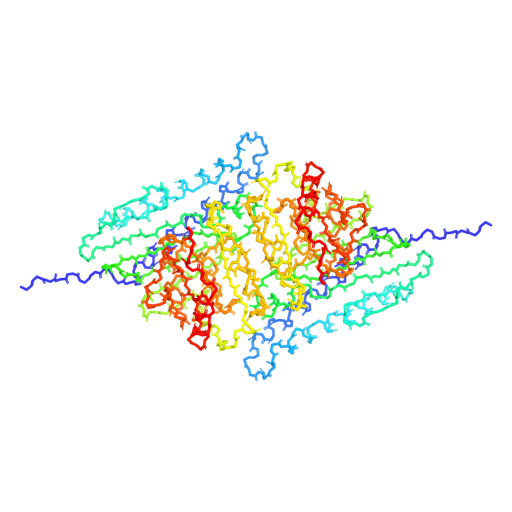5.57 1 98.25 115 ALA B O 1
ATOM 2867 N N . GLU B 1 116 ? 0.714 23.859 15.562 1 96.81 116 GLU B N 1
ATOM 2868 C CA . GLU B 1 116 ? 1.302 24.984 14.844 1 96.81 116 GLU B CA 1
ATOM 2869 C C . GLU B 1 116 ? 1.346 26.234 15.719 1 96.81 116 GLU B C 1
ATOM 2871 O O . GLU B 1 116 ? 0.387 26.531 16.438 1 96.81 116 GLU B O 1
ATOM 2876 N N . VAL B 1 117 ? 2.471 26.938 15.75 1 95 117 VAL B N 1
ATOM 2877 C CA . VAL B 1 117 ? 2.652 28.219 16.438 1 95 117 VAL B CA 1
ATOM 2878 C C . VAL B 1 117 ? 3.232 29.25 15.469 1 95 117 VAL B C 1
ATOM 2880 O O . VAL B 1 117 ? 4.301 29.031 14.898 1 95 117 VAL B O 1
ATOM 2883 N N . ASP B 1 118 ? 2.498 30.359 15.305 1 91.5 118 ASP B N 1
ATOM 2884 C CA . ASP B 1 118 ? 2.936 31.453 14.445 1 91.5 118 ASP B CA 1
ATOM 2885 C C . ASP B 1 118 ? 3.266 30.953 13.039 1 91.5 118 ASP B C 1
ATOM 2887 O O . ASP B 1 118 ? 4.312 31.297 12.484 1 91.5 118 ASP B O 1
ATOM 2891 N N . GLY B 1 119 ? 2.482 29.984 12.562 1 91.19 119 GLY B N 1
ATOM 2892 C CA . GLY B 1 119 ? 2.586 29.531 11.188 1 91.19 119 GLY B CA 1
ATOM 2893 C C . GLY B 1 119 ? 3.578 28.391 11 1 91.19 119 GLY B C 1
ATOM 2894 O O . GLY B 1 119 ? 3.768 27.906 9.891 1 91.19 119 GLY B O 1
ATOM 2895 N N . GLU B 1 120 ? 4.148 28 12.141 1 95.25 120 GLU B N 1
ATOM 2896 C CA . GLU B 1 120 ? 5.137 26.922 12.07 1 95.25 120 GLU B CA 1
ATOM 2897 C C . GLU B 1 120 ? 4.672 25.703 12.844 1 95.25 120 GLU B C 1
ATOM 2899 O O . GLU B 1 120 ? 4.293 25.797 14.008 1 95.25 120 GLU B O 1
ATOM 2904 N N . VAL B 1 121 ? 4.719 24.594 12.172 1 97.94 121 VAL B N 1
ATOM 2905 C CA . VAL B 1 121 ? 4.414 23.359 12.875 1 97.94 121 VAL B CA 1
ATOM 2906 C C . VAL B 1 121 ? 5.566 23 13.812 1 97.94 121 VAL B C 1
ATOM 2908 O O . VAL B 1 121 ? 6.711 22.859 13.375 1 97.94 121 VAL B O 1
ATOM 2911 N N . VAL B 1 122 ? 5.266 22.797 15.094 1 98.44 122 VAL B N 1
ATOM 2912 C CA . VAL B 1 122 ? 6.344 22.641 16.062 1 98.44 122 VAL B CA 1
ATOM 2913 C C . VAL B 1 122 ? 6.305 21.25 16.688 1 98.44 122 VAL B C 1
ATOM 2915 O O . VAL B 1 122 ? 7.277 20.812 17.297 1 98.44 122 VAL B O 1
ATOM 2918 N N . ALA B 1 123 ? 5.195 20.578 16.547 1 98.88 123 ALA B N 1
ATOM 2919 C CA . ALA B 1 123 ? 5.023 19.203 17.031 1 98.88 123 ALA B CA 1
ATOM 2920 C C . ALA B 1 123 ? 4.047 18.438 16.156 1 98.88 123 ALA B C 1
ATOM 2922 O O . ALA B 1 123 ? 3.105 19.016 15.609 1 98.88 123 ALA B O 1
ATOM 2923 N N . GLY B 1 124 ? 4.297 17.172 15.992 1 98.81 124 GLY B N 1
ATOM 2924 C CA . GLY B 1 124 ? 3.414 16.344 15.188 1 98.81 124 GLY B CA 1
ATOM 2925 C C . GLY B 1 124 ? 3.459 14.883 15.562 1 98.81 124 GLY B C 1
ATOM 2926 O O . GLY B 1 124 ? 4.492 14.383 16.016 1 98.81 124 GLY B O 1
ATOM 2927 N N . VAL B 1 125 ? 2.318 14.242 15.43 1 98.94 125 VAL B N 1
ATOM 2928 C CA . VAL B 1 125 ? 2.195 12.797 15.617 1 98.94 125 VAL B CA 1
ATOM 2929 C C . VAL B 1 125 ? 1.305 12.211 14.531 1 98.94 125 VAL B C 1
ATOM 2931 O O . VAL B 1 125 ? 0.304 12.82 14.141 1 98.94 125 VAL B O 1
ATOM 2934 N N . VAL B 1 126 ? 1.715 11.156 14 1 98.94 126 VAL B N 1
ATOM 2935 C CA . VAL B 1 126 ? 0.917 10.305 13.125 1 98.94 126 VAL B CA 1
ATOM 2936 C C . VAL B 1 126 ? 0.807 8.898 13.719 1 98.94 126 VAL B C 1
ATOM 2938 O O . VAL B 1 126 ? 1.819 8.273 14.039 1 98.94 126 VAL B O 1
ATOM 2941 N N . ARG B 1 127 ? -0.414 8.461 13.867 1 98.88 127 ARG B N 1
ATOM 2942 C CA . ARG B 1 127 ? -0.667 7.16 14.484 1 98.88 127 ARG B CA 1
ATOM 2943 C C . ARG B 1 127 ? -1.48 6.266 13.555 1 98.88 127 ARG B C 1
ATOM 2945 O O . ARG B 1 127 ? -2.543 6.664 13.078 1 98.88 127 ARG B O 1
ATOM 2952 N N . ASN B 1 128 ? -0.941 5.129 13.25 1 98.75 128 ASN B N 1
ATOM 2953 C CA . ASN B 1 128 ? -1.67 4.094 12.523 1 98.75 128 ASN B CA 1
ATOM 2954 C C . ASN B 1 128 ? -2.506 3.23 13.469 1 98.75 128 ASN B C 1
ATOM 2956 O O . ASN B 1 128 ? -1.961 2.426 14.227 1 98.75 128 ASN B O 1
ATOM 2960 N N . PRO B 1 129 ? -3.797 3.406 13.453 1 98.38 129 PRO B N 1
ATOM 2961 C CA . PRO B 1 129 ? -4.645 2.65 14.383 1 98.38 129 PRO B CA 1
ATOM 2962 C C . PRO B 1 129 ? -4.57 1.143 14.148 1 98.38 129 PRO B C 1
ATOM 2964 O O . PRO B 1 129 ? -4.703 0.362 15.094 1 98.38 129 PRO B O 1
ATOM 2967 N N . ALA B 1 130 ? -4.383 0.695 12.961 1 96.75 130 ALA B N 1
ATOM 2968 C CA . ALA B 1 130 ? -4.418 -0.725 12.625 1 96.75 130 ALA B CA 1
ATOM 2969 C C . ALA B 1 130 ? -3.18 -1.445 13.156 1 96.75 130 ALA B C 1
ATOM 2971 O O . ALA B 1 130 ? -3.27 -2.58 13.625 1 96.75 130 ALA B O 1
ATOM 2972 N N . THR B 1 131 ? -2.016 -0.819 13.078 1 96.38 131 THR B N 1
ATOM 2973 C CA . THR B 1 131 ? -0.768 -1.502 13.398 1 96.38 131 THR B CA 1
ATOM 2974 C C . THR B 1 131 ? -0.251 -1.066 14.766 1 96.38 131 THR B C 1
ATOM 2976 O O . THR B 1 131 ? 0.583 -1.746 15.367 1 96.38 131 THR B O 1
ATOM 2979 N N . GLY B 1 132 ? -0.669 0.136 15.148 1 97.44 132 GLY B N 1
ATOM 2980 C CA . GLY B 1 132 ? -0.147 0.7 16.375 1 97.44 132 GLY B CA 1
ATOM 2981 C C . GLY B 1 132 ? 1.106 1.529 16.172 1 97.44 132 GLY B C 1
ATOM 2982 O O . GLY B 1 132 ? 1.605 2.152 17.109 1 97.44 132 GLY B O 1
ATOM 2983 N N . ASP B 1 133 ? 1.596 1.597 15 1 98.12 133 ASP B N 1
ATOM 2984 C CA . ASP B 1 133 ? 2.787 2.389 14.703 1 98.12 133 ASP B CA 1
ATOM 2985 C C . ASP B 1 133 ? 2.545 3.869 14.984 1 98.12 133 ASP B C 1
ATOM 2987 O O . ASP B 1 133 ? 1.44 4.375 14.766 1 98.12 133 ASP B O 1
ATOM 2991 N N . GLU B 1 134 ? 3.576 4.484 15.477 1 98.81 134 GLU B N 1
ATOM 2992 C CA . GLU B 1 134 ? 3.486 5.891 15.875 1 98.81 134 GLU B CA 1
ATOM 2993 C C . GLU B 1 134 ? 4.762 6.645 15.516 1 98.81 134 GLU B C 1
ATOM 2995 O O . GLU B 1 134 ? 5.863 6.223 15.875 1 98.81 134 GLU B O 1
ATOM 3000 N N . TRP B 1 135 ? 4.613 7.688 14.766 1 98.94 135 TRP B N 1
ATOM 3001 C CA . TRP B 1 135 ? 5.707 8.586 14.414 1 98.94 135 TRP B CA 1
ATOM 3002 C C . TRP B 1 135 ? 5.531 9.945 15.07 1 98.94 135 TRP B C 1
ATOM 3004 O O . TRP B 1 135 ? 4.418 10.477 15.141 1 98.94 135 TRP B O 1
ATOM 3014 N N . THR B 1 136 ? 6.582 10.5 15.578 1 98.94 136 THR B N 1
ATOM 3015 C CA . THR B 1 136 ? 6.508 11.789 16.25 1 98.94 136 THR B CA 1
ATOM 3016 C C . THR B 1 136 ? 7.688 12.672 15.867 1 98.94 136 THR B C 1
ATOM 3018 O O . THR B 1 136 ? 8.719 12.172 15.406 1 98.94 136 THR B O 1
ATOM 3021 N N . ALA B 1 137 ? 7.496 13.93 16.031 1 98.94 137 ALA B N 1
ATOM 3022 C CA . ALA B 1 137 ? 8.594 14.875 15.867 1 98.94 137 ALA B CA 1
ATOM 3023 C C . ALA B 1 137 ? 8.289 16.188 16.578 1 98.94 137 ALA B C 1
ATOM 3025 O O . ALA B 1 137 ? 7.125 16.547 16.766 1 98.94 137 ALA B O 1
ATOM 3026 N N . THR B 1 138 ? 9.258 16.859 17.016 1 98.88 138 THR B N 1
ATOM 3027 C CA . THR B 1 138 ? 9.234 18.281 17.375 1 98.88 138 THR B CA 1
ATOM 3028 C C . THR B 1 138 ? 10.258 19.062 16.562 1 98.88 138 THR B C 1
ATOM 3030 O O . THR B 1 138 ? 11.258 18.5 16.109 1 98.88 138 THR B O 1
ATOM 3033 N N . ARG B 1 139 ? 9.922 20.328 16.359 1 98.31 139 ARG B N 1
ATOM 3034 C CA . ARG B 1 139 ? 10.875 21.172 15.648 1 98.31 139 ARG B CA 1
ATOM 3035 C C . ARG B 1 139 ? 12.219 21.219 16.375 1 98.31 139 ARG B C 1
ATOM 3037 O O . ARG B 1 139 ? 12.281 21.594 17.547 1 98.31 139 ARG B O 1
ATOM 3044 N N . GLY B 1 140 ? 13.219 20.797 15.688 1 98.19 140 GLY B N 1
ATOM 3045 C CA . GLY B 1 140 ? 14.555 20.781 16.25 1 98.19 140 GLY B CA 1
ATOM 3046 C C . GLY B 1 140 ? 14.812 19.578 17.141 1 98.19 140 GLY B C 1
ATOM 3047 O O . GLY B 1 140 ? 15.93 19.375 17.609 1 98.19 140 GLY B O 1
ATOM 3048 N N . GLY B 1 141 ? 13.805 18.75 17.375 1 98.38 141 GLY B N 1
ATOM 3049 C CA . GLY B 1 141 ? 13.914 17.641 18.312 1 98.38 141 GLY B CA 1
ATOM 3050 C C . GLY B 1 141 ? 14.07 16.297 17.625 1 98.38 141 GLY B C 1
ATOM 3051 O O . GLY B 1 141 ? 14.25 15.281 18.281 1 98.38 141 GLY B O 1
ATOM 3052 N N . GLY B 1 142 ? 14.047 16.312 16.297 1 98.62 142 GLY B N 1
ATOM 3053 C CA . GLY B 1 142 ? 14.18 15.078 15.562 1 98.62 142 GLY B CA 1
ATOM 3054 C C . GLY B 1 142 ? 12.859 14.352 15.375 1 98.62 142 GLY B C 1
ATOM 3055 O O . GLY B 1 142 ? 11.836 14.766 15.922 1 98.62 142 GLY B O 1
ATOM 3056 N N . ALA B 1 143 ? 12.836 13.375 14.617 1 98.94 143 ALA B N 1
ATOM 3057 C CA . ALA B 1 143 ? 11.711 12.477 14.383 1 98.94 143 ALA B CA 1
ATOM 3058 C C . ALA B 1 143 ? 11.969 11.102 14.992 1 98.94 143 ALA B C 1
ATOM 3060 O O . ALA B 1 143 ? 13.109 10.625 15.008 1 98.94 143 ALA B O 1
ATOM 3061 N N . TRP B 1 144 ? 10.891 10.484 15.461 1 98.81 144 TRP B N 1
ATOM 3062 C CA . TRP B 1 144 ? 11.078 9.266 16.234 1 98.81 144 TRP B CA 1
ATOM 3063 C C . TRP B 1 144 ? 9.961 8.266 15.961 1 98.81 144 TRP B C 1
ATOM 3065 O O . TRP B 1 144 ? 8.828 8.656 15.688 1 98.81 144 TRP B O 1
ATOM 3075 N N . ARG B 1 145 ? 10.297 7.012 16.047 1 98.44 145 ARG B N 1
ATOM 3076 C CA . ARG B 1 145 ? 9.367 5.887 16.109 1 98.44 145 ARG B CA 1
ATOM 3077 C C . ARG B 1 145 ? 9.891 4.793 17.031 1 98.44 145 ARG B C 1
ATOM 3079 O O . ARG B 1 145 ? 11.039 4.352 16.906 1 98.44 145 ARG B O 1
ATOM 3086 N N . ASP B 1 146 ? 9.078 4.383 17.938 1 94.62 146 ASP B N 1
ATOM 3087 C CA . ASP B 1 146 ? 9.414 3.295 18.859 1 94.62 146 ASP B CA 1
ATOM 3088 C C . ASP B 1 146 ? 10.75 3.541 19.547 1 94.62 146 ASP B C 1
ATOM 3090 O O . ASP B 1 146 ? 11.617 2.66 19.562 1 94.62 146 ASP B O 1
ATOM 3094 N N . GLY B 1 147 ? 10.938 4.777 19.938 1 95.12 147 GLY B N 1
ATOM 3095 C CA . GLY B 1 147 ? 12.141 5.129 20.672 1 95.12 147 GLY B CA 1
ATOM 3096 C C . GLY B 1 147 ? 13.367 5.25 19.781 1 95.12 147 GLY B C 1
ATOM 3097 O O . GLY B 1 147 ? 14.461 5.551 20.281 1 95.12 147 GLY B O 1
ATOM 3098 N N . ARG B 1 148 ? 13.25 5.086 18.578 1 96.62 148 ARG B N 1
ATOM 3099 C CA . ARG B 1 148 ? 14.367 5.18 17.641 1 96.62 148 ARG B CA 1
ATOM 3100 C C . ARG B 1 148 ? 14.273 6.449 16.797 1 96.62 148 ARG B C 1
ATOM 3102 O O . ARG B 1 148 ? 13.211 6.766 16.25 1 96.62 148 ARG B O 1
ATOM 3109 N N . ARG B 1 149 ? 15.336 7.152 16.688 1 98.31 149 ARG B N 1
ATOM 3110 C CA . ARG B 1 149 ? 15.383 8.336 15.836 1 98.31 149 ARG B CA 1
ATOM 3111 C C . ARG B 1 149 ? 15.336 7.945 14.359 1 98.31 149 ARG B C 1
ATOM 3113 O O . ARG B 1 149 ? 15.969 6.973 13.945 1 98.31 149 ARG B O 1
ATOM 3120 N N . LEU B 1 150 ? 14.633 8.656 13.648 1 98.5 150 LEU B N 1
ATOM 3121 C CA . LEU B 1 150 ? 14.461 8.352 12.234 1 98.5 150 LEU B CA 1
ATOM 3122 C C . LEU B 1 150 ? 15.508 9.055 11.391 1 98.5 150 LEU B C 1
ATOM 3124 O O . LEU B 1 150 ? 15.922 10.172 11.711 1 98.5 150 LEU B O 1
ATOM 3128 N N . THR B 1 151 ? 15.938 8.398 10.375 1 97.69 151 THR B N 1
ATOM 3129 C CA . THR B 1 151 ? 16.781 8.945 9.312 1 97.69 151 THR B CA 1
ATOM 3130 C C . THR B 1 151 ? 16.25 8.555 7.941 1 97.69 151 THR B C 1
ATOM 3132 O O . THR B 1 151 ? 16.016 7.375 7.672 1 97.69 151 THR B O 1
ATOM 3135 N N . CYS B 1 152 ? 16.078 9.516 7.168 1 97.88 152 CYS B N 1
ATOM 3136 C CA . CYS B 1 152 ? 15.531 9.242 5.844 1 97.88 152 CYS B CA 1
ATOM 3137 C C . CYS B 1 152 ? 16.562 8.562 4.953 1 97.88 152 CYS B C 1
ATOM 3139 O O . CYS B 1 152 ? 17.719 8.383 5.352 1 97.88 152 CYS B O 1
ATOM 3141 N N . SER B 1 153 ? 16.109 8.188 3.75 1 96.69 153 SER B N 1
ATOM 3142 C CA . SER B 1 153 ? 16.938 7.559 2.725 1 96.69 153 SER B CA 1
ATOM 3143 C C . SER B 1 153 ? 18.109 8.453 2.328 1 96.69 153 SER B C 1
ATOM 3145 O O . SER B 1 153 ? 18.031 9.68 2.432 1 96.69 153 SER B O 1
ATOM 3147 N N . GLY B 1 154 ? 19.203 7.836 1.91 1 96.69 154 GLY B N 1
ATOM 3148 C CA . GLY B 1 154 ? 20.344 8.57 1.354 1 96.69 154 GLY B CA 1
ATOM 3149 C C . GLY B 1 154 ? 20.391 8.508 -0.16 1 96.69 154 GLY B C 1
ATOM 3150 O O . GLY B 1 154 ? 21.406 8.875 -0.761 1 96.69 154 GLY B O 1
ATOM 3151 N N . GLU B 1 155 ? 19.344 8.047 -0.787 1 97 155 GLU B N 1
ATOM 3152 C CA . GLU B 1 155 ? 19.312 7.863 -2.234 1 97 155 GLU B CA 1
ATOM 3153 C C . GLU B 1 155 ? 19.547 9.188 -2.961 1 97 155 GLU B C 1
ATOM 3155 O O . GLU B 1 155 ? 19 10.219 -2.555 1 97 155 GLU B O 1
ATOM 3160 N N . THR B 1 156 ? 20.297 9.125 -4.117 1 98 156 THR B N 1
ATOM 3161 C CA . THR B 1 156 ? 20.594 10.336 -4.875 1 98 156 THR B CA 1
ATOM 3162 C C . THR B 1 156 ? 20.203 10.156 -6.344 1 98 156 THR B C 1
ATOM 3164 O O . THR B 1 156 ? 20.188 11.125 -7.105 1 98 156 THR B O 1
ATOM 3167 N N . VAL B 1 157 ? 19.938 8.922 -6.734 1 97.62 157 VAL B N 1
ATOM 3168 C CA . VAL B 1 157 ? 19.703 8.602 -8.141 1 97.62 157 VAL B CA 1
ATOM 3169 C C . VAL B 1 157 ? 18.219 8.375 -8.375 1 97.62 157 VAL B C 1
ATOM 3171 O O . VAL B 1 157 ? 17.625 7.449 -7.82 1 97.62 157 VAL B O 1
ATOM 3174 N N . LEU B 1 158 ? 17.672 9.164 -9.211 1 97.5 158 LEU B N 1
ATOM 3175 C CA . LEU B 1 158 ? 16.234 9.141 -9.477 1 97.5 158 LEU B CA 1
ATOM 3176 C C . LEU B 1 158 ? 15.789 7.762 -9.953 1 97.5 158 LEU B C 1
ATOM 3178 O O . LEU B 1 158 ? 14.789 7.223 -9.477 1 97.5 158 LEU B O 1
ATOM 3182 N N . GLY B 1 159 ? 16.547 7.133 -10.867 1 96.69 159 GLY B N 1
ATOM 3183 C CA . GLY B 1 159 ? 16.219 5.836 -11.43 1 96.69 159 GLY B CA 1
ATOM 3184 C C . GLY B 1 159 ? 16.25 4.711 -10.414 1 96.69 159 GLY B C 1
ATOM 3185 O O . GLY B 1 159 ? 15.781 3.605 -10.688 1 96.69 159 GLY B O 1
ATOM 3186 N N . GLN B 1 160 ? 16.672 4.945 -9.211 1 96.06 160 GLN B N 1
ATOM 3187 C CA . GLN B 1 160 ? 16.766 3.947 -8.148 1 96.06 160 GLN B CA 1
ATOM 3188 C C . GLN B 1 160 ? 15.836 4.293 -6.992 1 96.06 160 GLN B C 1
ATOM 3190 O O . GLN B 1 160 ? 15.883 3.65 -5.938 1 96.06 160 GLN B O 1
ATOM 3195 N N . ALA B 1 161 ? 14.984 5.293 -7.164 1 97.88 161 ALA B N 1
ATOM 3196 C CA . ALA B 1 161 ? 14.172 5.809 -6.07 1 97.88 161 ALA B CA 1
ATOM 3197 C C . ALA B 1 161 ? 12.773 5.188 -6.086 1 97.88 161 ALA B C 1
ATOM 3199 O O . ALA B 1 161 ? 12.125 5.137 -7.133 1 97.88 161 ALA B O 1
ATOM 3200 N N . LEU B 1 162 ? 12.383 4.648 -4.984 1 98.31 162 LEU B N 1
ATOM 3201 C CA . LEU B 1 162 ? 10.992 4.281 -4.766 1 98.31 162 LEU B CA 1
ATOM 3202 C C . LEU B 1 162 ? 10.18 5.484 -4.297 1 98.31 162 LEU B C 1
ATOM 3204 O O . LEU B 1 162 ? 10.453 6.051 -3.236 1 98.31 162 LEU B O 1
ATOM 3208 N N . VAL B 1 163 ? 9.164 5.879 -5.062 1 98.81 163 VAL B N 1
ATOM 3209 C CA . VAL B 1 163 ? 8.492 7.156 -4.836 1 98.81 163 VAL B CA 1
ATOM 3210 C C . VAL B 1 163 ? 7.02 6.918 -4.504 1 98.81 163 VAL B C 1
ATOM 3212 O O . VAL B 1 163 ? 6.324 6.191 -5.219 1 98.81 163 VAL B O 1
ATOM 3215 N N . GLY B 1 164 ? 6.582 7.461 -3.35 1 98.75 164 GLY B N 1
ATOM 3216 C CA . GLY B 1 164 ? 5.16 7.457 -3.035 1 98.75 164 GLY B CA 1
ATOM 3217 C C . GLY B 1 164 ? 4.406 8.609 -3.672 1 98.75 164 GLY B C 1
ATOM 3218 O O . GLY B 1 164 ? 4.969 9.688 -3.881 1 98.75 164 GLY B O 1
ATOM 3219 N N . THR B 1 165 ? 3.141 8.414 -3.969 1 98.5 165 THR B N 1
ATOM 3220 C CA . THR B 1 165 ? 2.291 9.477 -4.492 1 98.5 165 THR B CA 1
ATOM 3221 C C . THR B 1 165 ? 0.822 9.195 -4.195 1 98.5 165 THR B C 1
ATOM 3223 O O . THR B 1 165 ? 0.495 8.18 -3.578 1 98.5 165 THR B O 1
ATOM 3226 N N . GLY B 1 166 ? -0.052 10.133 -4.508 1 96.81 166 GLY B N 1
ATOM 3227 C CA . GLY B 1 166 ? -1.49 10 -4.34 1 96.81 166 GLY B CA 1
ATOM 3228 C C . GLY B 1 166 ? -2.287 10.727 -5.406 1 96.81 166 GLY B C 1
ATOM 3229 O O . GLY B 1 166 ? -1.719 11.43 -6.238 1 96.81 166 GLY B O 1
ATOM 3230 N N . PHE B 1 167 ? -3.557 10.453 -5.383 1 94.75 167 PHE B N 1
ATOM 3231 C CA . PHE B 1 167 ? -4.508 11.055 -6.312 1 94.75 167 PHE B CA 1
ATOM 3232 C C . PHE B 1 167 ? -5.66 11.703 -5.559 1 94.75 167 PHE B C 1
ATOM 3234 O O . PHE B 1 167 ? -6.164 11.148 -4.582 1 94.75 167 PHE B O 1
ATOM 3241 N N . GLY B 1 168 ? -6.078 12.875 -5.988 1 90.56 168 GLY B N 1
ATOM 3242 C CA . GLY B 1 168 ? -7.199 13.562 -5.371 1 90.56 168 GLY B CA 1
ATOM 3243 C C . GLY B 1 168 ? -8.547 12.969 -5.746 1 90.56 168 GLY B C 1
ATOM 3244 O O . GLY B 1 168 ? -8.617 11.859 -6.281 1 90.56 168 GLY B O 1
ATOM 3245 N N . TYR B 1 169 ? -9.562 13.711 -5.402 1 85.62 169 TYR B N 1
ATOM 3246 C CA . TYR B 1 169 ? -10.922 13.211 -5.617 1 85.62 169 TYR B CA 1
ATOM 3247 C C . TYR B 1 169 ? -11.539 13.844 -6.855 1 85.62 169 TYR B C 1
ATOM 3249 O O . TYR B 1 169 ? -12.422 13.258 -7.484 1 85.62 169 TYR B O 1
ATOM 3257 N N . ASP B 1 170 ? -11.031 14.992 -7.195 1 91.12 170 ASP B N 1
ATOM 3258 C CA . ASP B 1 170 ? -11.539 15.672 -8.383 1 91.12 170 ASP B CA 1
ATOM 3259 C C . ASP B 1 170 ? -11.125 14.938 -9.656 1 91.12 170 ASP B C 1
ATOM 3261 O O . ASP B 1 170 ? -9.938 14.68 -9.875 1 91.12 170 ASP B O 1
ATOM 3265 N N . PRO B 1 171 ? -12.141 14.625 -10.531 1 92.38 171 PRO B N 1
ATOM 3266 C CA . PRO B 1 171 ? -11.812 13.828 -11.719 1 92.38 171 PRO B CA 1
ATOM 3267 C C . PRO B 1 171 ? -10.805 14.516 -12.633 1 92.38 171 PRO B C 1
ATOM 3269 O O . PRO B 1 171 ? -9.953 13.852 -13.227 1 92.38 171 PRO B O 1
ATOM 3272 N N . ARG B 1 172 ? -10.977 15.859 -12.781 1 95 172 ARG B N 1
ATOM 3273 C CA . ARG B 1 172 ? -10.039 16.562 -13.648 1 95 172 ARG B CA 1
ATOM 3274 C C . ARG B 1 172 ? -8.625 16.547 -13.062 1 95 172 ARG B C 1
ATOM 3276 O O . ARG B 1 172 ? -7.652 16.359 -13.789 1 95 172 ARG B O 1
ATOM 3283 N N . ARG B 1 173 ? -8.5 16.734 -11.82 1 95 173 ARG B N 1
ATOM 3284 C CA . ARG B 1 173 ? -7.207 16.641 -11.148 1 95 173 ARG B CA 1
ATOM 3285 C C . ARG B 1 173 ? -6.625 15.242 -11.25 1 95 173 ARG B C 1
ATOM 3287 O O . ARG B 1 173 ? -5.438 15.078 -11.555 1 95 173 ARG B O 1
ATOM 3294 N N . ARG B 1 174 ? -7.453 14.289 -11.07 1 95.69 174 ARG B N 1
ATOM 3295 C CA . ARG B 1 174 ? -7.02 12.898 -11.133 1 95.69 174 ARG B CA 1
ATOM 3296 C C . ARG B 1 174 ? -6.496 12.547 -12.523 1 95.69 174 ARG B C 1
ATOM 3298 O O . ARG B 1 174 ? -5.504 11.828 -12.656 1 95.69 174 ARG B O 1
ATOM 3305 N N . ALA B 1 175 ? -7.203 13.031 -13.5 1 95.94 175 ALA B N 1
ATOM 3306 C CA . ALA B 1 175 ? -6.758 12.805 -14.875 1 95.94 175 ALA B CA 1
ATOM 3307 C C . ALA B 1 175 ? -5.355 13.367 -15.102 1 95.94 175 ALA B C 1
ATOM 3309 O O . ALA B 1 175 ? -4.496 12.688 -15.672 1 95.94 175 ALA B O 1
ATOM 3310 N N . HIS B 1 176 ? -5.176 14.57 -14.672 1 97.56 176 HIS B N 1
ATOM 3311 C CA . HIS B 1 176 ? -3.871 15.203 -14.805 1 97.56 176 HIS B CA 1
ATOM 3312 C C . HIS B 1 176 ? -2.805 14.445 -14.023 1 97.56 176 HIS B C 1
ATOM 3314 O O . HIS B 1 176 ? -1.704 14.211 -14.531 1 97.56 176 HIS B O 1
ATOM 3320 N N . GLN B 1 177 ? -3.119 14.078 -12.805 1 97.81 177 GLN B N 1
ATOM 3321 C CA . GLN B 1 177 ? -2.188 13.336 -11.969 1 97.81 177 GLN B CA 1
ATOM 3322 C C . GLN B 1 177 ? -1.821 12 -12.602 1 97.81 177 GLN B C 1
ATOM 3324 O O . GLN B 1 177 ? -0.671 11.562 -12.516 1 97.81 177 GLN B O 1
ATOM 3329 N N . GLY B 1 178 ? -2.793 11.32 -13.203 1 97.31 178 GLY B N 1
ATOM 3330 C CA . GLY B 1 178 ? -2.508 10.109 -13.945 1 97.31 178 GLY B CA 1
ATOM 3331 C C . GLY B 1 178 ? -1.531 10.32 -15.094 1 97.31 178 GLY B C 1
ATOM 3332 O O . GLY B 1 178 ? -0.633 9.5 -15.305 1 97.31 178 GLY B O 1
ATOM 3333 N N . GLN B 1 179 ? -1.703 11.406 -15.797 1 97.38 179 GLN B N 1
ATOM 3334 C CA . GLN B 1 179 ? -0.805 11.734 -16.906 1 97.38 179 GLN B CA 1
ATOM 3335 C C . GLN B 1 179 ? 0.609 12 -16.391 1 97.38 179 GLN B C 1
ATOM 3337 O O . GLN B 1 179 ? 1.588 11.609 -17.031 1 97.38 179 GLN B O 1
ATOM 3342 N N . VAL B 1 180 ? 0.696 12.703 -15.32 1 98.06 180 VAL B N 1
ATOM 3343 C CA . VAL B 1 180 ? 1.986 12.977 -14.695 1 98.06 180 VAL B CA 1
ATOM 3344 C C . VAL B 1 180 ? 2.68 11.664 -14.344 1 98.06 180 VAL B C 1
ATOM 3346 O O . VAL B 1 180 ? 3.855 11.469 -14.656 1 98.06 180 VAL B O 1
ATOM 3349 N N . LEU B 1 181 ? 1.94 10.766 -13.742 1 97.75 181 LEU B N 1
ATOM 3350 C CA . LEU B 1 181 ? 2.504 9.484 -13.352 1 97.75 181 LEU B CA 1
ATOM 3351 C C . LEU B 1 181 ? 3.002 8.711 -14.57 1 97.75 181 LEU B C 1
ATOM 3353 O O . LEU B 1 181 ? 4.082 8.125 -14.539 1 97.75 181 LEU B O 1
ATOM 3357 N N . ALA B 1 182 ? 2.221 8.734 -15.625 1 97.06 182 ALA B N 1
ATOM 3358 C CA . ALA B 1 182 ? 2.582 8.023 -16.844 1 97.06 182 ALA B CA 1
ATOM 3359 C C . ALA B 1 182 ? 3.912 8.523 -17.406 1 97.06 182 ALA B C 1
ATOM 3361 O O . ALA B 1 182 ? 4.68 7.754 -17.984 1 97.06 182 ALA B O 1
ATOM 3362 N N . LYS B 1 183 ? 4.164 9.758 -17.156 1 96.56 183 LYS B N 1
ATOM 3363 C CA . LYS B 1 183 ? 5.387 10.359 -17.688 1 96.56 183 LYS B CA 1
ATOM 3364 C C . LYS B 1 183 ? 6.578 10.07 -16.797 1 96.56 183 LYS B C 1
ATOM 3366 O O . LYS B 1 183 ? 7.719 10.023 -17.25 1 96.56 183 LYS B O 1
ATOM 3371 N N . MET B 1 184 ? 6.352 9.789 -15.578 1 96.06 184 MET B N 1
ATOM 3372 C CA . MET B 1 184 ? 7.504 9.719 -14.68 1 96.06 184 MET B CA 1
ATOM 3373 C C . MET B 1 184 ? 7.824 8.273 -14.328 1 96.06 184 MET B C 1
ATOM 3375 O O . MET B 1 184 ? 8.906 7.977 -13.82 1 96.06 184 MET B O 1
ATOM 3379 N N . ILE B 1 185 ? 6.93 7.375 -14.609 1 96.81 185 ILE B N 1
ATOM 3380 C CA . ILE B 1 185 ? 7.023 6.008 -14.102 1 96.81 185 ILE B CA 1
ATOM 3381 C C . ILE B 1 185 ? 8.266 5.332 -14.672 1 96.81 185 ILE B C 1
ATOM 3383 O O . ILE B 1 185 ? 8.852 4.453 -14.031 1 96.81 185 ILE B O 1
ATOM 3387 N N . THR B 1 186 ? 8.797 5.773 -15.836 1 96.5 186 THR B N 1
ATOM 3388 C CA . THR B 1 186 ? 9.969 5.16 -16.453 1 96.5 186 THR B CA 1
ATOM 3389 C C . THR B 1 186 ? 11.25 5.836 -15.953 1 96.5 186 THR B C 1
ATOM 3391 O O . THR B 1 186 ? 12.352 5.406 -16.297 1 96.5 186 THR B O 1
ATOM 3394 N N . ARG B 1 187 ? 11.133 6.855 -15.102 1 97.19 187 ARG B N 1
ATOM 3395 C CA . ARG B 1 187 ? 12.273 7.664 -14.68 1 97.19 187 ARG B CA 1
ATOM 3396 C C . ARG B 1 187 ? 12.641 7.379 -13.227 1 97.19 187 ARG B C 1
ATOM 3398 O O . ARG B 1 187 ? 13.625 7.91 -12.719 1 97.19 187 ARG B O 1
ATOM 3405 N N . VAL B 1 188 ? 11.867 6.605 -12.57 1 97.56 188 VAL B N 1
ATOM 3406 C CA . VAL B 1 188 ? 12.109 6.215 -11.18 1 97.56 188 VAL B CA 1
ATOM 3407 C C . VAL B 1 188 ? 12.133 4.691 -11.078 1 97.56 188 VAL B C 1
ATOM 3409 O O . VAL B 1 188 ? 11.75 3.988 -12.016 1 97.56 188 VAL B O 1
ATOM 3412 N N . ARG B 1 189 ? 12.625 4.164 -9.938 1 96 189 ARG B N 1
ATOM 3413 C CA . ARG B 1 189 ? 12.641 2.719 -9.734 1 96 189 ARG B CA 1
ATOM 3414 C C . ARG B 1 189 ? 11.234 2.145 -9.789 1 96 189 ARG B C 1
ATOM 3416 O O . ARG B 1 189 ? 10.992 1.144 -10.469 1 96 189 ARG B O 1
ATOM 3423 N N . ASP B 1 190 ? 10.398 2.729 -9.016 1 97 190 ASP B N 1
ATOM 3424 C CA . ASP B 1 190 ? 9 2.322 -8.922 1 97 190 ASP B CA 1
ATOM 3425 C C . ASP B 1 190 ? 8.18 3.34 -8.133 1 97 190 ASP B C 1
ATOM 3427 O O . ASP B 1 190 ? 8.727 4.309 -7.605 1 97 190 ASP B O 1
ATOM 3431 N N . ILE B 1 191 ? 6.852 3.135 -8.102 1 97.94 191 ILE B N 1
ATOM 3432 C CA . ILE B 1 191 ? 5.977 4.012 -7.328 1 97.94 191 ILE B CA 1
ATOM 3433 C C . ILE B 1 191 ? 5.133 3.184 -6.363 1 97.94 191 ILE B C 1
ATOM 3435 O O . ILE B 1 191 ? 4.953 1.979 -6.562 1 97.94 191 ILE B O 1
ATOM 3439 N N . ARG B 1 192 ? 4.723 3.814 -5.312 1 98.62 192 ARG B N 1
ATOM 3440 C CA . ARG B 1 192 ? 3.697 3.268 -4.426 1 98.62 192 ARG B CA 1
ATOM 3441 C C . ARG B 1 192 ? 2.535 4.242 -4.266 1 98.62 192 ARG B C 1
ATOM 3443 O O . ARG B 1 192 ? 2.746 5.438 -4.043 1 98.62 192 ARG B O 1
ATOM 3450 N N . ARG B 1 193 ? 1.426 3.801 -4.492 1 98.31 193 ARG B N 1
ATOM 3451 C CA . ARG B 1 193 ? 0.153 4.453 -4.203 1 98.31 193 ARG B CA 1
ATOM 3452 C C . ARG B 1 193 ? -0.621 3.693 -3.133 1 98.31 193 ARG B C 1
ATOM 3454 O O . ARG B 1 193 ? -1.503 2.893 -3.447 1 98.31 193 ARG B O 1
ATOM 3461 N N . MET B 1 194 ? -0.371 4.082 -1.846 1 97.44 194 MET B N 1
ATOM 3462 C CA . MET B 1 194 ? -0.841 3.275 -0.725 1 97.44 194 MET B CA 1
ATOM 3463 C C . MET B 1 194 ? -2.121 3.857 -0.133 1 97.44 194 MET B C 1
ATOM 3465 O O . MET B 1 194 ? -2.85 3.166 0.582 1 97.44 194 MET B O 1
ATOM 3469 N N . GLY B 1 195 ? -2.355 5.094 -0.266 1 97.44 195 GLY B N 1
ATOM 3470 C CA . GLY B 1 195 ? -3.715 5.551 -0.021 1 97.44 195 GLY B CA 1
ATOM 3471 C C . GLY B 1 195 ? -3.838 6.426 1.211 1 97.44 195 GLY B C 1
ATOM 3472 O O . GLY B 1 195 ? -4.93 6.887 1.546 1 97.44 195 GLY B O 1
ATOM 3473 N N . ALA B 1 196 ? -2.725 6.715 1.916 1 98.06 196 ALA B N 1
ATOM 3474 C CA . ALA B 1 196 ? -2.732 7.602 3.076 1 98.06 196 ALA B CA 1
ATOM 3475 C C . ALA B 1 196 ? -1.494 8.492 3.094 1 98.06 196 ALA B C 1
ATOM 3477 O O . ALA B 1 196 ? -0.395 8.039 3.418 1 98.06 196 ALA B O 1
ATOM 3478 N N . ALA B 1 197 ? -1.707 9.758 2.805 1 98.31 197 ALA B N 1
ATOM 3479 C CA . ALA B 1 197 ? -0.596 10.695 2.631 1 98.31 197 ALA B CA 1
ATOM 3480 C C . ALA B 1 197 ? 0.236 10.797 3.906 1 98.31 197 ALA B C 1
ATOM 3482 O O . ALA B 1 197 ? 1.466 10.719 3.861 1 98.31 197 ALA B O 1
ATOM 3483 N N .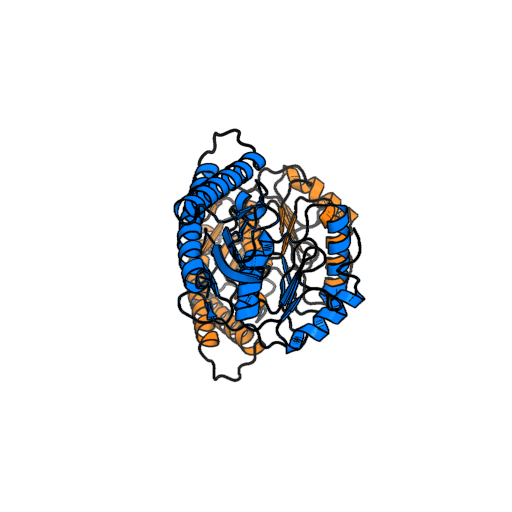 ALA B 1 198 ? -0.436 10.938 5.062 1 98.62 198 ALA B N 1
ATOM 3484 C CA . ALA B 1 198 ? 0.293 11.094 6.32 1 98.62 198 ALA B CA 1
ATOM 3485 C C . ALA B 1 198 ? 1.229 9.906 6.559 1 98.62 198 ALA B C 1
ATOM 3487 O O . ALA B 1 198 ? 2.379 10.094 6.965 1 98.62 198 ALA B O 1
ATOM 3488 N N . LEU B 1 199 ? 0.748 8.734 6.246 1 98.69 199 LEU B N 1
ATOM 3489 C CA . LEU B 1 199 ? 1.568 7.539 6.434 1 98.69 199 LEU B CA 1
ATOM 3490 C C . LEU B 1 199 ? 2.689 7.484 5.402 1 98.69 199 LEU B C 1
ATOM 3492 O O . LEU B 1 199 ? 3.812 7.086 5.719 1 98.69 199 LEU B O 1
ATOM 3496 N N . ASP B 1 200 ? 2.383 7.852 4.184 1 98.69 200 ASP B N 1
ATOM 3497 C CA . ASP B 1 200 ? 3.422 7.863 3.156 1 98.69 200 ASP B CA 1
ATOM 3498 C C . ASP B 1 200 ? 4.562 8.805 3.541 1 98.69 200 ASP B C 1
ATOM 3500 O O . ASP B 1 200 ? 5.734 8.484 3.318 1 98.69 200 ASP B O 1
ATOM 3504 N N . LEU B 1 201 ? 4.195 9.953 4.086 1 98.88 201 LEU B N 1
ATOM 3505 C CA . LEU B 1 201 ? 5.215 10.898 4.523 1 98.88 201 LEU B CA 1
ATOM 3506 C C . LEU B 1 201 ? 6.074 10.297 5.633 1 98.88 201 LEU B C 1
ATOM 3508 O O . LEU B 1 201 ? 7.297 10.453 5.629 1 98.88 201 LEU B O 1
ATOM 3512 N N . CYS B 1 202 ? 5.457 9.594 6.562 1 98.88 202 CYS B N 1
ATOM 3513 C CA . CYS B 1 202 ? 6.188 8.953 7.652 1 98.88 202 CYS B CA 1
ATOM 3514 C C . CYS B 1 202 ? 7.082 7.836 7.129 1 98.88 202 CYS B C 1
ATOM 3516 O O . CYS B 1 202 ? 8.203 7.66 7.609 1 98.88 202 CYS B O 1
ATOM 3518 N N . LEU B 1 203 ? 6.562 7.07 6.148 1 98.62 203 LEU B N 1
ATOM 3519 C CA . LEU B 1 203 ? 7.363 6.012 5.539 1 98.62 203 LEU B CA 1
ATOM 3520 C C . LEU B 1 203 ? 8.594 6.59 4.844 1 98.62 203 LEU B C 1
ATOM 3522 O O . LEU B 1 203 ? 9.672 6 4.895 1 98.62 203 LEU B O 1
ATOM 3526 N N . ALA B 1 204 ? 8.398 7.723 4.199 1 98.75 204 ALA B N 1
ATOM 3527 C CA . ALA B 1 204 ? 9.539 8.406 3.594 1 98.75 204 ALA B CA 1
ATOM 3528 C C . ALA B 1 204 ? 10.547 8.852 4.656 1 98.75 204 ALA B C 1
ATOM 3530 O O . ALA B 1 204 ? 11.758 8.695 4.477 1 98.75 204 ALA B O 1
ATOM 3531 N N . ALA B 1 205 ? 10.031 9.383 5.746 1 98.75 205 ALA B N 1
ATOM 3532 C CA . ALA B 1 205 ? 10.875 9.828 6.852 1 98.75 205 ALA B CA 1
ATOM 3533 C C . ALA B 1 205 ? 11.719 8.68 7.395 1 98.75 205 ALA B C 1
ATOM 3535 O O . ALA B 1 205 ? 12.828 8.891 7.879 1 98.75 205 ALA B O 1
ATOM 3536 N N . GLU B 1 206 ? 11.211 7.488 7.25 1 97.31 206 GLU B N 1
ATOM 3537 C CA . GLU B 1 206 ? 11.859 6.301 7.801 1 97.31 206 GLU B CA 1
ATOM 3538 C C . GLU B 1 206 ? 12.766 5.637 6.77 1 97.31 206 GLU B C 1
ATOM 3540 O O . GLU B 1 206 ? 13.43 4.641 7.066 1 97.31 206 GLU B O 1
ATOM 3545 N N . GLY B 1 207 ? 12.711 6.102 5.594 1 97.12 207 GLY B N 1
ATOM 3546 C CA . GLY B 1 207 ? 13.523 5.512 4.547 1 97.12 207 GLY B CA 1
ATOM 3547 C C . GLY B 1 207 ? 12.883 4.297 3.902 1 97.12 207 GLY B C 1
ATOM 3548 O O . GLY B 1 207 ? 13.539 3.561 3.162 1 97.12 207 GLY B O 1
ATOM 3549 N N . ARG B 1 208 ? 11.641 4.039 4.176 1 97.5 208 ARG B N 1
ATOM 3550 C CA . ARG B 1 208 ? 10.914 2.945 3.543 1 97.5 208 ARG B CA 1
ATOM 3551 C C . ARG B 1 208 ? 10.359 3.369 2.188 1 97.5 208 ARG B C 1
ATOM 3553 O O . ARG B 1 208 ? 9.906 2.531 1.404 1 97.5 208 ARG B O 1
ATOM 3560 N N . LEU B 1 209 ? 10.312 4.578 1.88 1 98.44 209 LEU B N 1
ATOM 3561 C CA . LEU B 1 209 ? 10.266 5.266 0.593 1 98.44 209 LEU B CA 1
ATOM 3562 C C . LEU B 1 209 ? 11.422 6.242 0.456 1 98.44 209 LEU B C 1
ATOM 3564 O O . LEU B 1 209 ? 11.922 6.77 1.455 1 98.44 209 LEU B O 1
ATOM 3568 N N . ASP B 1 210 ? 11.812 6.484 -0.75 1 98.69 210 ASP B N 1
ATOM 3569 C CA . ASP B 1 210 ? 12.867 7.477 -0.936 1 98.69 210 ASP B CA 1
ATOM 3570 C C . ASP B 1 210 ? 12.281 8.891 -1.003 1 98.69 210 ASP B C 1
ATOM 3572 O O . ASP B 1 210 ? 12.922 9.852 -0.581 1 98.69 210 ASP B O 1
ATOM 3576 N N . ALA B 1 211 ? 11.125 8.961 -1.58 1 98.88 211 ALA B N 1
ATOM 3577 C CA . ALA B 1 211 ? 10.531 10.273 -1.835 1 98.88 211 ALA B CA 1
ATOM 3578 C C . ALA B 1 211 ? 9.008 10.172 -1.924 1 98.88 211 ALA B C 1
ATOM 3580 O O . ALA B 1 211 ? 8.453 9.07 -1.954 1 98.88 211 ALA B O 1
ATOM 3581 N N . PHE B 1 212 ? 8.406 11.328 -1.909 1 98.94 212 PHE B N 1
ATOM 3582 C CA . PHE B 1 212 ? 6.957 11.453 -2.035 1 98.94 212 PHE B CA 1
ATOM 3583 C C . PHE B 1 212 ? 6.59 12.75 -2.748 1 98.94 212 PHE B C 1
ATOM 3585 O O . PHE B 1 212 ? 7.254 13.773 -2.568 1 98.94 212 PHE B O 1
ATOM 3592 N N . PHE B 1 213 ? 5.539 12.695 -3.557 1 98.88 213 PHE B N 1
ATOM 3593 C CA . PHE B 1 213 ? 4.953 13.922 -4.086 1 98.88 213 PHE B CA 1
ATOM 3594 C C . PHE B 1 213 ? 3.447 13.766 -4.266 1 98.88 213 PHE B C 1
ATOM 3596 O O . PHE B 1 213 ? 2.961 12.68 -4.586 1 98.88 213 PHE B O 1
ATOM 3603 N N . GLU B 1 214 ? 2.771 14.789 -4.047 1 98.5 214 GLU B N 1
ATOM 3604 C CA . GLU B 1 214 ? 1.334 14.766 -4.297 1 98.5 214 GLU B CA 1
ATOM 3605 C C . GLU B 1 214 ? 0.776 16.188 -4.418 1 98.5 214 GLU B C 1
ATOM 3607 O O . GLU B 1 214 ? 1.161 17.078 -3.66 1 98.5 214 GLU B O 1
ATOM 3612 N N . LYS B 1 215 ? -0.046 16.375 -5.379 1 97.62 215 LYS B N 1
ATOM 3613 C CA . LYS B 1 215 ? -0.781 17.609 -5.57 1 97.62 215 LYS B CA 1
ATOM 3614 C C . LYS B 1 215 ? -2.104 17.594 -4.812 1 97.62 215 LYS B C 1
ATOM 3616 O O . LYS B 1 215 ? -2.793 16.578 -4.781 1 97.62 215 LYS B O 1
ATOM 3621 N N . GLY B 1 216 ? -2.438 18.75 -4.145 1 96.06 216 GLY B N 1
ATOM 3622 C CA . GLY B 1 216 ? -3.791 18.922 -3.643 1 96.06 216 GLY B CA 1
ATOM 3623 C C . GLY B 1 216 ? -3.939 18.531 -2.184 1 96.06 216 GLY B C 1
ATOM 3624 O O . GLY B 1 216 ? -5.059 18.391 -1.688 1 96.06 216 GLY B O 1
ATOM 3625 N N . LEU B 1 217 ? -2.906 18.344 -1.457 1 96.44 217 LEU B N 1
ATOM 3626 C CA . LEU B 1 217 ? -3 17.969 -0.05 1 96.44 217 LEU B CA 1
ATOM 3627 C C . LEU B 1 217 ? -3.408 19.156 0.803 1 96.44 217 LEU B C 1
ATOM 3629 O O . LEU B 1 217 ? -2.936 20.281 0.58 1 96.44 217 LEU B O 1
ATOM 3633 N N . ASN B 1 218 ? -4.312 18.953 1.681 1 94.88 218 ASN B N 1
ATOM 3634 C CA . ASN B 1 218 ? -4.676 19.938 2.689 1 94.88 218 ASN B CA 1
ATOM 3635 C C . ASN B 1 218 ? -3.674 19.969 3.84 1 94.88 218 ASN B C 1
ATOM 3637 O O . ASN B 1 218 ? -2.898 19.016 4.012 1 94.88 218 ASN B O 1
ATOM 3641 N N . PRO B 1 219 ? -3.703 21 4.637 1 95.44 219 PRO B N 1
ATOM 3642 C CA . PRO B 1 219 ? -2.752 21.094 5.746 1 95.44 219 PRO B CA 1
ATOM 3643 C C . PRO B 1 219 ? -2.822 19.906 6.688 1 95.44 219 PRO B C 1
ATOM 3645 O O . PRO B 1 219 ? -1.789 19.406 7.152 1 95.44 219 PRO B O 1
ATOM 3648 N N . TRP B 1 220 ? -3.973 19.359 6.918 1 96.38 220 TRP B N 1
ATOM 3649 C CA . TRP B 1 220 ? -4.121 18.266 7.871 1 96.38 220 TRP B CA 1
ATOM 3650 C C . TRP B 1 220 ? -3.57 16.953 7.293 1 96.38 220 TRP B C 1
ATOM 3652 O O . TRP B 1 220 ? -3.285 16.016 8.039 1 96.38 220 TRP B O 1
ATOM 3662 N N . ASP B 1 221 ? -3.365 16.922 6.016 1 96.44 221 ASP B N 1
ATOM 3663 C CA . ASP B 1 221 ? -2.807 15.742 5.379 1 96.44 221 ASP B CA 1
ATOM 3664 C C . ASP B 1 221 ? -1.297 15.656 5.598 1 96.44 221 ASP B C 1
ATOM 3666 O O . ASP B 1 221 ? -0.724 14.562 5.609 1 96.44 221 ASP B O 1
ATOM 3670 N N . HIS B 1 222 ? -0.646 16.875 5.715 1 97.94 222 HIS B N 1
ATOM 3671 C CA . HIS B 1 222 ? 0.807 16.781 5.609 1 97.94 222 HIS B CA 1
ATOM 3672 C C . HIS B 1 222 ? 1.485 17.531 6.75 1 97.94 222 HIS B C 1
ATOM 3674 O O . HIS B 1 222 ? 2.705 17.453 6.914 1 97.94 222 HIS B O 1
ATOM 3680 N N . ALA B 1 223 ? 0.74 18.266 7.652 1 98.38 223 ALA B N 1
ATOM 3681 C CA . ALA B 1 223 ? 1.379 19.078 8.688 1 98.38 223 ALA B CA 1
ATOM 3682 C C . ALA B 1 223 ? 2.236 18.219 9.609 1 98.38 223 ALA B C 1
ATOM 3684 O O . ALA B 1 223 ? 3.439 18.438 9.742 1 98.38 223 ALA B O 1
ATOM 3685 N N . ALA B 1 224 ? 1.639 17.203 10.219 1 98.88 224 ALA B N 1
ATOM 3686 C CA . ALA B 1 224 ? 2.383 16.328 11.117 1 98.88 224 ALA B CA 1
ATOM 3687 C C . ALA B 1 224 ? 3.438 15.523 10.367 1 98.88 224 ALA B C 1
ATOM 3689 O O . ALA B 1 224 ? 4.617 15.539 10.727 1 98.88 224 ALA B O 1
ATOM 3690 N N . GLY B 1 225 ? 2.996 14.852 9.266 1 98.88 225 GLY B N 1
ATOM 3691 C CA . GLY B 1 225 ? 3.922 14.047 8.484 1 98.88 225 GLY B CA 1
ATOM 3692 C C . GLY B 1 225 ? 5.059 14.859 7.891 1 98.88 225 GLY B C 1
ATOM 3693 O O . GLY B 1 225 ? 6.184 14.367 7.777 1 98.88 225 GLY B O 1
ATOM 3694 N N . GLY B 1 226 ? 4.762 16.078 7.477 1 98.88 226 GLY B N 1
ATOM 3695 C CA . GLY B 1 226 ? 5.793 16.953 6.945 1 98.88 226 GLY B CA 1
ATOM 3696 C C . GLY B 1 226 ? 6.867 17.297 7.957 1 98.88 226 GLY B C 1
ATOM 3697 O O . GLY B 1 226 ? 8.055 17.281 7.637 1 98.88 226 GLY B O 1
ATOM 3698 N N . LEU B 1 227 ? 6.461 17.656 9.195 1 98.94 227 LEU B N 1
ATOM 3699 C CA . LEU B 1 227 ? 7.438 17.906 10.25 1 98.94 227 LEU B CA 1
ATOM 3700 C C . LEU B 1 227 ? 8.289 16.672 10.523 1 98.94 227 LEU B C 1
ATOM 3702 O O . LEU B 1 227 ? 9.516 16.781 10.656 1 98.94 227 LEU B O 1
ATOM 3706 N N . ILE B 1 228 ? 7.648 15.539 10.594 1 98.94 228 ILE B N 1
ATOM 3707 C CA . ILE B 1 228 ? 8.352 14.289 10.852 1 98.94 228 ILE B CA 1
ATOM 3708 C C . ILE B 1 228 ? 9.398 14.055 9.766 1 98.94 228 ILE B C 1
ATOM 3710 O O . ILE B 1 228 ? 10.547 13.719 10.07 1 98.94 228 ILE B O 1
ATOM 3714 N N . ALA B 1 229 ? 9.023 14.25 8.516 1 98.94 229 ALA B N 1
ATOM 3715 C CA . ALA B 1 229 ? 9.953 14.078 7.402 1 98.94 229 ALA B CA 1
ATOM 3716 C C . ALA B 1 229 ? 11.109 15.07 7.492 1 98.94 229 ALA B C 1
ATOM 3718 O O . ALA B 1 229 ? 12.273 14.695 7.328 1 98.94 229 ALA B O 1
ATOM 3719 N N . ALA B 1 230 ? 10.766 16.328 7.75 1 98.88 230 ALA B N 1
ATOM 3720 C CA . ALA B 1 230 ? 11.797 17.359 7.859 1 98.88 230 ALA B CA 1
ATOM 3721 C C . ALA B 1 230 ? 12.789 17.016 8.969 1 98.88 230 ALA B C 1
ATOM 3723 O O . ALA B 1 230 ? 14 17.125 8.766 1 98.88 230 ALA B O 1
ATOM 3724 N N . GLU B 1 231 ? 12.273 16.625 10.102 1 98.88 231 GLU B N 1
ATOM 3725 C CA . GLU B 1 231 ? 13.109 16.312 11.258 1 98.88 231 GLU B CA 1
ATOM 3726 C C . GLU B 1 231 ? 13.883 15.016 11.055 1 98.88 231 GLU B C 1
ATOM 3728 O O . GLU B 1 231 ? 14.836 14.734 11.789 1 98.88 231 GLU B O 1
ATOM 3733 N N . ALA B 1 232 ? 13.5 14.219 10.094 1 98.88 232 ALA B N 1
ATOM 3734 C CA . ALA B 1 232 ? 14.242 13.023 9.719 1 98.88 232 ALA B CA 1
ATOM 3735 C C . ALA B 1 232 ? 15.344 13.352 8.711 1 98.88 232 ALA B C 1
ATOM 3737 O O . ALA B 1 232 ? 16.125 12.484 8.336 1 98.88 232 ALA B O 1
ATOM 3738 N N . GLY B 1 233 ? 15.336 14.578 8.188 1 98.81 233 GLY B N 1
ATOM 3739 C CA . GLY B 1 233 ? 16.438 15.016 7.34 1 98.81 233 GLY B CA 1
ATOM 3740 C C . GLY B 1 233 ? 16 15.281 5.91 1 98.81 233 GLY B C 1
ATOM 3741 O O . GLY B 1 233 ? 16.828 15.617 5.059 1 98.81 233 GLY B O 1
ATOM 3742 N N . MET B 1 234 ? 14.773 15.211 5.652 1 98.88 234 MET B N 1
ATOM 3743 C CA . MET B 1 234 ? 14.312 15.391 4.277 1 98.88 234 MET B CA 1
ATOM 3744 C C . MET B 1 234 ? 14.102 16.875 3.961 1 98.88 234 MET B C 1
ATOM 3746 O O . MET B 1 234 ? 13.883 17.672 4.863 1 98.88 234 MET B O 1
ATOM 3750 N N . VAL B 1 235 ? 14.188 17.172 2.674 1 98.88 235 VAL B N 1
ATOM 3751 C CA . VAL B 1 235 ? 13.664 18.422 2.154 1 98.88 235 VAL B CA 1
ATOM 3752 C C . VAL B 1 235 ? 12.156 18.297 1.935 1 98.88 235 VAL B C 1
ATOM 3754 O O . VAL B 1 235 ? 11.688 17.359 1.289 1 98.88 235 VAL B O 1
ATOM 3757 N N . VAL B 1 23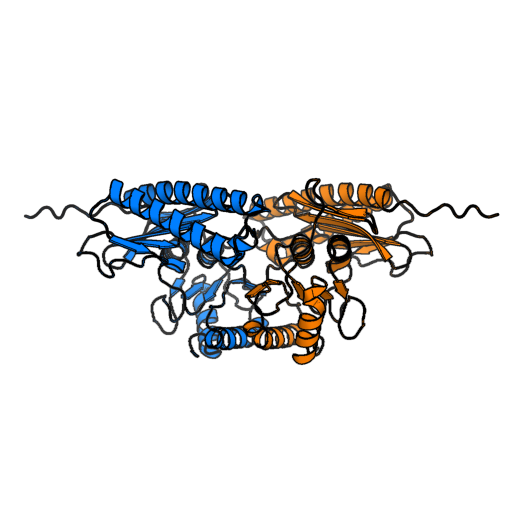6 ? 11.43 19.156 2.541 1 98.88 236 VAL B N 1
ATOM 3758 C CA . VAL B 1 236 ? 9.977 19.234 2.371 1 98.88 236 VAL B CA 1
ATOM 3759 C C . VAL B 1 236 ? 9.609 20.578 1.745 1 98.88 236 VAL B C 1
ATOM 3761 O O . VAL B 1 236 ? 9.797 21.641 2.357 1 98.88 236 VAL B O 1
ATOM 3764 N N . ALA B 1 237 ? 9.055 20.547 0.527 1 98.75 237 ALA B N 1
ATOM 3765 C CA . ALA B 1 237 ? 8.812 21.797 -0.185 1 98.75 237 ALA B CA 1
ATOM 3766 C C . ALA B 1 237 ? 7.781 21.609 -1.296 1 98.75 237 ALA B C 1
ATOM 3768 O O . ALA B 1 237 ? 7.25 20.5 -1.471 1 98.75 237 ALA B O 1
ATOM 3769 N N . GLY B 1 238 ? 7.387 22.719 -1.847 1 98.31 238 GLY B N 1
ATOM 3770 C CA . GLY B 1 238 ? 6.711 22.703 -3.135 1 98.31 238 GLY B CA 1
ATOM 3771 C C . GLY B 1 238 ? 7.668 22.75 -4.309 1 98.31 238 GLY B C 1
ATOM 3772 O O . GLY B 1 238 ? 8.773 22.219 -4.238 1 98.31 238 GLY B O 1
ATOM 3773 N N . LEU B 1 239 ? 7.172 23.203 -5.418 1 98.38 239 LEU B N 1
ATOM 3774 C CA . LEU B 1 239 ? 7.992 23.359 -6.617 1 98.38 239 LEU B CA 1
ATOM 3775 C C . LEU B 1 239 ? 8.352 24.812 -6.855 1 98.38 239 LEU B C 1
ATOM 3777 O O . LEU B 1 239 ? 7.652 25.719 -6.383 1 98.38 239 LEU B O 1
ATOM 3781 N N . GLY B 1 240 ? 9.523 25.031 -7.402 1 97.06 240 GLY B N 1
ATOM 3782 C CA . GLY B 1 240 ? 9.922 26.375 -7.805 1 97.06 240 GLY B CA 1
ATOM 3783 C C . GLY B 1 240 ? 10.172 27.297 -6.629 1 97.06 240 GLY B C 1
ATOM 3784 O O . GLY B 1 240 ? 9.875 28.5 -6.699 1 97.06 240 GLY B O 1
ATOM 3785 N N . GLY B 1 241 ? 10.508 26.812 -5.562 1 96.94 241 GLY B N 1
ATOM 3786 C CA . GLY B 1 241 ? 10.812 27.625 -4.395 1 96.94 241 GLY B CA 1
ATOM 3787 C C . GLY B 1 241 ? 9.609 27.859 -3.498 1 96.94 241 GLY B C 1
ATOM 3788 O O . GLY B 1 241 ? 9.734 28.453 -2.428 1 96.94 241 GLY B O 1
ATOM 3789 N N . ALA B 1 242 ? 8.477 27.391 -3.936 1 97.31 242 ALA B N 1
ATOM 3790 C CA . ALA B 1 242 ? 7.27 27.516 -3.125 1 97.31 242 ALA B CA 1
ATOM 3791 C C . ALA B 1 242 ? 7.312 26.578 -1.92 1 97.31 242 ALA B C 1
ATOM 3793 O O . ALA B 1 242 ? 8.008 25.562 -1.939 1 97.31 242 ALA B O 1
ATOM 3794 N N . PRO B 1 243 ? 6.617 26.953 -0.821 1 97.06 243 PRO B N 1
ATOM 3795 C CA . PRO B 1 243 ? 6.488 26.016 0.296 1 97.06 243 PRO B CA 1
ATOM 3796 C C . PRO B 1 243 ? 5.582 24.844 -0.029 1 97.06 243 PRO B C 1
ATOM 3798 O O . PRO B 1 243 ? 4.805 24.891 -0.987 1 97.06 243 PRO B O 1
ATOM 3801 N N . ALA B 1 244 ? 5.742 23.75 0.71 1 97.69 244 ALA B N 1
ATOM 3802 C CA . ALA B 1 244 ? 4.793 22.656 0.619 1 97.69 244 ALA B CA 1
ATOM 3803 C C . ALA B 1 244 ? 3.367 23.125 0.868 1 97.69 244 ALA B C 1
ATOM 3805 O O . ALA B 1 244 ? 3.127 23.938 1.766 1 97.69 244 ALA B O 1
ATOM 3806 N N . GLY B 1 245 ? 2.438 22.656 0.084 1 95.62 245 GLY B N 1
ATOM 3807 C CA . GLY B 1 245 ? 1.046 23.062 0.208 1 95.62 245 GLY B CA 1
ATOM 3808 C C . GLY B 1 245 ? 0.153 22.453 -0.858 1 95.62 245 GLY B C 1
ATOM 3809 O O . GLY B 1 245 ? 0.513 21.453 -1.482 1 95.62 245 GLY B O 1
ATOM 3810 N N . PRO B 1 246 ? -1.015 22.984 -1.034 1 94.44 246 PRO B N 1
ATOM 3811 C CA . PRO B 1 246 ? -2.018 22.375 -1.914 1 94.44 246 PRO B CA 1
ATOM 3812 C C . PRO B 1 246 ? -1.541 22.266 -3.361 1 94.44 246 PRO B C 1
ATOM 3814 O O . PRO B 1 246 ? -1.966 21.359 -4.086 1 94.44 246 PRO B O 1
ATOM 3817 N N . ASP B 1 247 ? -0.663 23.156 -3.74 1 96.25 247 ASP B N 1
ATOM 3818 C CA . ASP B 1 247 ? -0.168 23.078 -5.109 1 96.25 247 ASP B CA 1
ATOM 3819 C C . ASP B 1 247 ? 0.704 21.844 -5.305 1 96.25 247 ASP B C 1
ATOM 3821 O O . ASP B 1 247 ? 0.643 21.188 -6.352 1 96.25 247 ASP B O 1
ATOM 3825 N N . MET B 1 248 ? 1.561 21.625 -4.363 1 98.12 248 MET B N 1
ATOM 3826 C CA . MET B 1 248 ? 2.441 20.453 -4.418 1 98.12 248 MET B CA 1
ATOM 3827 C C . MET B 1 248 ? 3.143 20.234 -3.084 1 98.12 248 MET B C 1
ATOM 3829 O O . MET B 1 248 ? 3.602 21.188 -2.455 1 98.12 248 MET B O 1
ATOM 3833 N N . VAL B 1 249 ? 3.135 19.078 -2.654 1 98.75 249 VAL B N 1
ATOM 3834 C CA . VAL B 1 249 ? 4.016 18.641 -1.58 1 98.75 249 VAL B CA 1
ATOM 3835 C C . VAL B 1 249 ? 5.062 17.672 -2.135 1 98.75 249 VAL B C 1
ATOM 3837 O O . VAL B 1 249 ? 4.719 16.688 -2.785 1 98.75 249 VAL B O 1
ATOM 3840 N N . VAL B 1 250 ? 6.34 18 -1.966 1 98.88 250 VAL B N 1
ATOM 3841 C CA . VAL B 1 250 ? 7.453 17.156 -2.375 1 98.88 250 VAL B CA 1
ATOM 3842 C C . VAL B 1 250 ? 8.359 16.875 -1.176 1 98.88 250 VAL B C 1
ATOM 3844 O O . VAL B 1 250 ? 8.742 17.797 -0.455 1 98.88 250 VAL B O 1
ATOM 3847 N N . LEU B 1 251 ? 8.586 15.641 -0.896 1 98.88 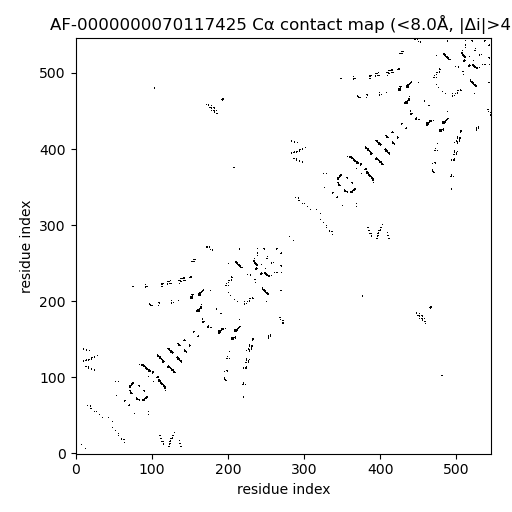251 LEU B N 1
ATOM 3848 C CA . LEU B 1 251 ? 9.57 15.195 0.081 1 98.88 251 LEU B CA 1
ATOM 3849 C C . LEU B 1 251 ? 10.664 14.367 -0.589 1 98.88 251 LEU B C 1
ATOM 3851 O O . LEU B 1 251 ? 10.367 13.461 -1.372 1 98.88 251 LEU B O 1
ATOM 3855 N N . ALA B 1 252 ? 11.906 14.633 -0.291 1 98.94 252 ALA B N 1
ATOM 3856 C CA . ALA B 1 252 ? 13.039 13.82 -0.747 1 98.94 252 ALA B CA 1
ATOM 3857 C C . ALA B 1 252 ? 14.281 14.094 0.091 1 98.94 252 ALA B C 1
ATOM 3859 O O . ALA B 1 252 ? 14.398 15.156 0.711 1 98.94 252 ALA B O 1
ATOM 3860 N N . PRO B 1 253 ? 15.125 13.086 0.165 1 98.75 253 PRO B N 1
ATOM 3861 C CA . PRO B 1 253 ? 16.422 13.422 0.751 1 98.75 253 PRO B CA 1
ATOM 3862 C C . PRO B 1 253 ? 17.156 14.508 -0.032 1 98.75 253 PRO B C 1
ATOM 3864 O O . PRO B 1 253 ? 16.953 14.664 -1.237 1 98.75 253 PRO B O 1
ATOM 3867 N N . PRO B 1 254 ? 18 15.211 0.664 1 98.56 254 PRO B N 1
ATOM 3868 C CA . PRO B 1 254 ? 18.656 16.359 0.035 1 98.56 254 PRO B CA 1
ATOM 3869 C C . PRO B 1 254 ? 19.344 16 -1.278 1 98.56 254 PRO B C 1
ATOM 3871 O O . PRO B 1 254 ? 19.312 16.781 -2.23 1 98.56 254 PRO B O 1
ATOM 3874 N N . GLY B 1 255 ? 19.938 14.844 -1.376 1 98.62 255 GLY B N 1
ATOM 3875 C CA . GLY B 1 255 ? 20.672 14.453 -2.57 1 98.62 255 GLY B CA 1
ATOM 3876 C C . GLY B 1 255 ? 19.766 14.133 -3.746 1 98.62 255 GLY B C 1
ATOM 3877 O O . GLY B 1 255 ? 20.188 14.203 -4.902 1 98.62 255 GLY B O 1
ATOM 3878 N N . LEU B 1 256 ? 18.562 13.844 -3.453 1 98.81 256 LEU B N 1
ATOM 3879 C CA . LEU B 1 256 ? 17.625 13.398 -4.477 1 98.81 256 LEU B CA 1
ATOM 3880 C C . LEU B 1 256 ? 16.672 14.531 -4.867 1 98.81 256 LEU B C 1
ATOM 3882 O O . LEU B 1 256 ? 16.125 14.539 -5.973 1 98.81 256 LEU B O 1
ATOM 3886 N N . PHE B 1 257 ? 16.469 15.508 -4.047 1 98.81 257 PHE B N 1
ATOM 3887 C CA . PHE B 1 257 ? 15.422 16.516 -4.176 1 98.81 257 PHE B CA 1
ATOM 3888 C C . PHE B 1 257 ? 15.578 17.297 -5.477 1 98.81 257 PHE B C 1
ATOM 3890 O O . PHE B 1 257 ? 14.617 17.453 -6.23 1 98.81 257 PHE B O 1
ATOM 3897 N N . PRO B 1 258 ? 16.797 17.766 -5.828 1 98.75 258 PRO B N 1
ATOM 3898 C CA . PRO B 1 258 ? 16.891 18.547 -7.059 1 98.75 258 PRO B CA 1
ATOM 3899 C C . PRO B 1 258 ? 16.438 17.766 -8.297 1 98.75 258 PRO B C 1
ATOM 3901 O O . PRO B 1 258 ? 15.688 18.297 -9.117 1 98.75 258 PRO B O 1
ATOM 3904 N N . ALA B 1 259 ? 16.859 16.516 -8.406 1 98.75 259 ALA B N 1
ATOM 3905 C CA . ALA B 1 259 ? 16.5 15.703 -9.57 1 98.75 259 ALA B CA 1
ATOM 3906 C C . ALA B 1 259 ? 15.008 15.438 -9.617 1 98.75 259 ALA B C 1
ATOM 3908 O O . ALA B 1 259 ? 14.391 15.523 -10.688 1 98.75 259 ALA B O 1
ATOM 3909 N N . LEU B 1 260 ? 14.422 15.094 -8.461 1 98.88 260 LEU B N 1
ATOM 3910 C CA . LEU B 1 260 ? 12.984 14.867 -8.414 1 98.88 260 LEU B CA 1
ATOM 3911 C C . LEU B 1 260 ? 12.219 16.141 -8.734 1 98.88 260 LEU B C 1
ATOM 3913 O O . LEU B 1 260 ? 11.258 16.125 -9.5 1 98.88 260 LEU B O 1
ATOM 3917 N N . HIS B 1 261 ? 12.633 17.234 -8.086 1 98.75 261 HIS B N 1
ATOM 3918 C CA . HIS B 1 261 ? 12.031 18.531 -8.344 1 98.75 261 HIS B CA 1
ATOM 3919 C C . HIS B 1 261 ? 12.031 18.859 -9.836 1 98.75 261 HIS B C 1
ATOM 3921 O O . HIS B 1 261 ? 10.984 19.203 -10.398 1 98.75 261 HIS B O 1
ATOM 3927 N N . ASP B 1 262 ? 13.133 18.719 -10.492 1 98.69 262 ASP B N 1
ATOM 3928 C CA . ASP B 1 262 ? 13.258 19.047 -11.906 1 98.69 262 ASP B CA 1
ATOM 3929 C C . ASP B 1 262 ? 12.359 18.156 -12.758 1 98.69 262 ASP B C 1
ATOM 3931 O O . ASP B 1 262 ? 11.758 18.625 -13.734 1 98.69 262 ASP B O 1
ATOM 3935 N N . LEU B 1 263 ? 12.328 16.906 -12.383 1 98.75 263 LEU B N 1
ATOM 3936 C CA . LEU B 1 263 ? 11.453 15.992 -13.102 1 98.75 263 LEU B CA 1
ATOM 3937 C C . LEU B 1 263 ? 9.992 16.422 -12.977 1 98.75 263 LEU B C 1
ATOM 3939 O O . LEU B 1 263 ? 9.258 16.453 -13.969 1 98.75 263 LEU B O 1
ATOM 3943 N N . LEU B 1 264 ? 9.57 16.75 -11.773 1 98.81 264 LEU B N 1
ATOM 3944 C CA . LEU B 1 264 ? 8.18 17.125 -11.531 1 98.81 264 LEU B CA 1
ATOM 3945 C C . LEU B 1 264 ? 7.832 18.406 -12.273 1 98.81 264 LEU B C 1
ATOM 3947 O O . LEU B 1 264 ? 6.707 18.562 -12.758 1 98.81 264 LEU B O 1
ATOM 3951 N N . VAL B 1 265 ? 8.789 19.297 -12.312 1 98.56 265 VAL B N 1
ATOM 3952 C CA . VAL B 1 265 ? 8.594 20.516 -13.102 1 98.56 265 VAL B CA 1
ATOM 3953 C C . VAL B 1 265 ? 8.477 20.156 -14.578 1 98.56 265 VAL B C 1
ATOM 3955 O O . VAL B 1 265 ? 7.578 20.641 -15.273 1 98.56 265 VAL B O 1
ATOM 3958 N N . GLU B 1 266 ? 9.352 19.359 -15.086 1 98.31 266 GLU B N 1
ATOM 3959 C CA . GLU B 1 266 ? 9.375 18.938 -16.484 1 98.31 266 GLU B CA 1
ATOM 3960 C C . GLU B 1 266 ? 8.039 18.328 -16.906 1 98.31 266 GLU B C 1
ATOM 3962 O O . GLU B 1 266 ? 7.535 18.609 -17.984 1 98.31 266 GLU B O 1
ATOM 3967 N N . VAL B 1 267 ? 7.457 17.578 -16.016 1 97.81 267 VAL B N 1
ATOM 3968 C CA . VAL B 1 267 ? 6.242 16.859 -16.391 1 97.81 267 VAL B CA 1
ATOM 3969 C C . VAL B 1 267 ? 5.016 17.656 -15.969 1 97.81 267 VAL B C 1
ATOM 3971 O O . VAL B 1 267 ? 3.891 17.156 -16.016 1 97.81 267 VAL B O 1
ATOM 3974 N N . ASP B 1 268 ? 5.191 18.859 -15.477 1 97.75 268 ASP B N 1
ATOM 3975 C CA . ASP B 1 268 ? 4.137 19.797 -15.102 1 97.75 268 ASP B CA 1
ATOM 3976 C C . ASP B 1 268 ? 3.242 19.203 -14.016 1 97.75 268 ASP B C 1
ATOM 3978 O O . ASP B 1 268 ? 2.016 19.25 -14.125 1 97.75 268 ASP B O 1
ATOM 3982 N N . ALA B 1 269 ? 3.854 18.641 -12.984 1 97.88 269 ALA B N 1
ATOM 3983 C CA . ALA B 1 269 ? 3.137 17.922 -11.938 1 97.88 269 ALA B CA 1
ATOM 3984 C C . ALA B 1 269 ? 2.209 18.859 -11.164 1 97.88 269 ALA B C 1
ATOM 3986 O O . ALA B 1 269 ? 1.165 18.438 -10.664 1 97.88 269 ALA B O 1
ATOM 3987 N N . ALA B 1 270 ? 2.551 20.078 -11.016 1 96.19 270 ALA B N 1
ATOM 3988 C CA . ALA B 1 270 ? 1.734 21.016 -10.25 1 96.19 270 ALA B CA 1
ATOM 3989 C C . ALA B 1 270 ? 0.718 21.719 -11.148 1 96.19 270 ALA B C 1
ATOM 3991 O O . ALA B 1 270 ? -0.099 22.516 -10.672 1 96.19 270 ALA B O 1
ATOM 3992 N N . GLY B 1 271 ? 0.848 21.453 -12.406 1 94 271 GLY B N 1
ATOM 3993 C CA . GLY B 1 271 ? -0.089 22.078 -13.32 1 94 271 GLY B CA 1
ATOM 3994 C C . GLY B 1 271 ? -1.456 21.422 -13.32 1 94 271 GLY B C 1
ATOM 3995 O O . GLY B 1 271 ? -1.797 20.688 -12.391 1 94 271 GLY B O 1
ATOM 3996 N N . GLY B 1 272 ? -2.262 21.828 -14.258 1 84.88 272 GLY B N 1
ATOM 3997 C CA . GLY B 1 272 ? -3.574 21.203 -14.375 1 84.88 272 GLY B CA 1
ATOM 3998 C C . GLY B 1 272 ? -4.582 21.75 -13.383 1 84.88 272 GLY B C 1
ATOM 3999 O O . GLY B 1 272 ? -4.285 22.688 -12.641 1 84.88 272 GLY B O 1
ATOM 4000 N N . PRO B 1 273 ? -5.68 21.25 -13.414 1 84.44 273 PRO B N 1
ATOM 4001 C CA . PRO B 1 273 ? -6.734 21.703 -12.508 1 84.44 273 PRO B CA 1
ATOM 4002 C C . PRO B 1 273 ? -6.488 21.297 -11.055 1 84.44 273 PRO B C 1
ATOM 4004 O O . PRO B 1 273 ? -5.754 20.344 -10.797 1 84.44 273 PRO B O 1
#

Foldseek 3Di:
DPPPPQQDDQVVVQVLQVVLFLVLLQQLVVLLVVVVPCPPDPDDLVRSLVVSQVVSVVSSVVSCCVVPVQAWEAEDPPGTDPDHPASGKYKFWRSWFQSVCSSVVNQPIWTKIFIDHPRATAKIWIARSNPGWIWIDGVVGAIDTPRDGAAADPDQAFQAFEEEEEFDDDPFRRVLLVQLCVQCQNRHVHYDHRRGQLVRLLCRLRHVGAKYKYAADACNRPVRSVRNSVRNAWDWAAAPRHGDHNLMTIIHHPSHRVVVNVSCVVSVVSDTD/DPPPPQQDDQVVVQVLQVVLFLVLLQQLVVLLVVVVPCPPDPDDLVRSLVVSQVVSVVSSVVSCCVVPVQAWEAEDPPGTDPDHPASGKYKFWRSWFQSVCSSVVNQPIWTKIFIDHPRATAKIWIARSNPGWIWIDGVVGAIDTPRDGAAADPDQAFQAFEEEEEFDDDPFRRVLLVQLCVQCQNRHVHYDHRRGQLVRLLCRLRHVGAKYKYAADACNRPVRSVRNSVRNAWDWAAAPGHGDHNLMTIIHHPNHRVVVNVSCVVSVVSDTD